Protein AF-0000000068387615 (afdb_homodimer)

Structure (mmCIF, N/CA/C/O backbone):
data_AF-0000000068387615-model_v1
#
loop_
_entity.id
_entity.type
_entity.pdbx_description
1 polymer 'sn-glycerol-3-phosphate transport system permease protein UgpE'
#
loop_
_atom_site.group_PDB
_atom_site.id
_atom_site.type_symbol
_atom_site.label_atom_id
_atom_site.label_alt_id
_atom_site.label_comp_id
_atom_site.label_asym_id
_atom_site.label_entity_id
_atom_site.label_seq_id
_atom_site.pdbx_PDB_ins_code
_atom_site.Cartn_x
_atom_site.Cartn_y
_atom_site.Cartn_z
_atom_site.occupancy
_atom_site.B_iso_or_equiv
_atom_site.auth_seq_id
_atom_site.auth_comp_id
_atom_site.auth_asym_id
_atom_site.auth_atom_id
_atom_site.pdbx_PDB_model_num
ATOM 1 N N . MET A 1 1 ? 25.859 45.688 12.906 1 28.44 1 MET A N 1
ATOM 2 C CA . MET A 1 1 ? 25.75 44.531 13.82 1 28.44 1 MET A CA 1
ATOM 3 C C . MET A 1 1 ? 25.453 43.25 13.062 1 28.44 1 MET A C 1
ATOM 5 O O . MET A 1 1 ? 24.297 42.906 12.828 1 28.44 1 MET A O 1
ATOM 9 N N . MET A 1 2 ? 26.141 43 11.945 1 31.81 2 MET A N 1
ATOM 10 C CA . MET A 1 2 ? 26.078 42.344 10.656 1 31.81 2 MET A CA 1
ATOM 11 C C . MET A 1 2 ? 25.906 40.844 10.836 1 31.81 2 MET A C 1
ATOM 13 O O . MET A 1 2 ? 26.141 40.312 11.922 1 31.81 2 MET A O 1
ATOM 17 N N . GLN A 1 3 ? 25.531 40.188 9.719 1 35.34 3 GLN A N 1
ATOM 18 C CA . GLN A 1 3 ? 25.125 38.906 9.172 1 35.34 3 GLN A CA 1
ATOM 19 C C . GLN A 1 3 ? 26.172 37.812 9.477 1 35.34 3 GLN A C 1
ATOM 21 O O . GLN A 1 3 ? 27.141 37.656 8.734 1 35.34 3 GLN A O 1
ATOM 26 N N . ALA A 1 4 ? 26.828 37.906 10.648 1 37.34 4 ALA A N 1
ATOM 27 C CA . ALA A 1 4 ? 27.734 36.781 10.883 1 37.34 4 ALA A CA 1
ATOM 28 C C . ALA A 1 4 ? 27.156 35.469 10.344 1 37.34 4 ALA A C 1
ATOM 30 O O . ALA A 1 4 ? 26.188 34.938 10.883 1 37.34 4 ALA A O 1
ATOM 31 N N . GLY A 1 5 ? 26.891 35.375 9.062 1 42.16 5 GLY A N 1
ATOM 32 C CA . GLY A 1 5 ? 26.516 34.25 8.234 1 42.16 5 GLY A CA 1
ATOM 33 C C . GLY A 1 5 ? 27.156 32.969 8.664 1 42.16 5 GLY A C 1
ATOM 34 O O . GLY A 1 5 ? 28.375 32.781 8.539 1 42.16 5 GLY A O 1
ATOM 35 N N . GLN A 1 6 ? 26.875 32.5 9.906 1 46.59 6 GLN A N 1
ATOM 36 C CA . GLN A 1 6 ? 27.266 31.266 10.586 1 46.59 6 GLN A CA 1
ATOM 37 C C . GLN A 1 6 ? 27.547 30.141 9.594 1 46.59 6 GLN A C 1
ATOM 39 O O . GLN A 1 6 ? 26.766 29.922 8.664 1 46.59 6 GLN A O 1
ATOM 44 N N . ARG A 1 7 ? 28.781 29.812 9.344 1 49.5 7 ARG A N 1
ATOM 45 C CA . ARG A 1 7 ? 29.438 28.812 8.523 1 49.5 7 ARG A CA 1
ATOM 46 C C . ARG A 1 7 ? 28.672 27.484 8.562 1 49.5 7 ARG A C 1
ATOM 48 O O . ARG A 1 7 ? 28.578 26.844 9.609 1 49.5 7 ARG A O 1
ATOM 55 N N . LYS A 1 8 ? 27.578 27.344 7.957 1 57.22 8 LYS A N 1
ATOM 56 C CA . LYS A 1 8 ? 26.953 26.062 7.715 1 57.22 8 LYS A CA 1
ATOM 57 C C . LYS A 1 8 ? 27.984 24.938 7.652 1 57.22 8 LYS A C 1
ATOM 59 O O . LYS A 1 8 ? 28.984 25.047 6.938 1 57.22 8 LYS A O 1
ATOM 64 N N . SER A 1 9 ? 28.172 24.203 8.805 1 68.12 9 SER A N 1
ATOM 65 C CA . SER A 1 9 ? 29.203 23.156 8.711 1 68.12 9 SER A CA 1
ATOM 66 C C . SER A 1 9 ? 29.172 22.484 7.34 1 68.12 9 SER A C 1
ATOM 68 O O . SER A 1 9 ? 28.125 22.062 6.867 1 68.12 9 SER A O 1
ATOM 70 N N . LEU A 1 10 ? 30.047 22.953 6.516 1 72 10 LEU A N 1
ATOM 71 C CA . LEU A 1 10 ? 30.281 22.391 5.191 1 72 10 LEU A CA 1
ATOM 72 C C . LEU A 1 10 ? 30.016 20.891 5.184 1 72 10 LEU A C 1
ATOM 74 O O . LEU A 1 10 ? 29.453 20.359 4.223 1 72 10 LEU A O 1
ATOM 78 N N . ALA A 1 11 ? 30.312 20.359 6.363 1 77 11 ALA A N 1
ATOM 79 C CA . ALA A 1 11 ? 30.125 18.922 6.461 1 77 11 ALA A CA 1
ATOM 80 C C . ALA A 1 11 ? 28.656 18.547 6.469 1 77 11 ALA A C 1
ATOM 82 O O . ALA A 1 11 ? 28.234 17.594 5.82 1 77 11 ALA A O 1
ATOM 83 N N . PHE A 1 12 ? 27.875 19.328 7.102 1 75.81 12 PHE A N 1
ATOM 84 C CA . PHE A 1 12 ? 26.438 19.047 7.188 1 75.81 12 PHE A CA 1
ATOM 85 C C . PHE A 1 12 ? 25.75 19.328 5.859 1 75.81 12 PHE A C 1
ATOM 87 O O . PHE A 1 12 ? 24.875 18.578 5.434 1 75.81 12 PHE A O 1
ATOM 94 N N . LEU A 1 13 ? 26.266 20.359 5.273 1 74.5 13 LEU A N 1
ATOM 95 C CA . LEU A 1 13 ? 25.703 20.703 3.969 1 74.5 13 LEU A CA 1
ATOM 96 C C . LEU A 1 13 ? 26.031 19.625 2.943 1 74.5 13 LEU A C 1
ATOM 98 O O . LEU A 1 13 ? 25.172 19.203 2.17 1 74.5 13 LEU A O 1
ATOM 102 N N . ILE A 1 14 ? 27.281 19.234 3.006 1 79.56 14 ILE A N 1
ATOM 103 C CA . ILE A 1 14 ? 27.719 18.188 2.086 1 79.56 14 ILE A CA 1
ATOM 104 C C . ILE A 1 14 ? 26.953 16.891 2.389 1 79.56 14 ILE A C 1
ATOM 106 O O . ILE A 1 14 ? 26.5 16.203 1.472 1 79.56 14 ILE A O 1
ATOM 110 N N . GLY A 1 15 ? 26.797 16.641 3.623 1 79.88 15 GLY A N 1
ATOM 111 C CA . GLY A 1 15 ? 26.047 15.469 4.027 1 79.88 15 GLY A CA 1
ATOM 112 C C . GLY A 1 15 ? 24.609 15.492 3.545 1 79.88 15 GLY A C 1
ATOM 113 O O . GLY A 1 15 ? 24.078 14.469 3.107 1 79.88 15 GLY A O 1
ATOM 114 N N . ASN A 1 16 ? 24.125 16.594 3.561 1 76.06 16 ASN A N 1
ATOM 115 C CA . ASN A 1 16 ? 22.75 16.75 3.104 1 76.06 16 ASN A CA 1
ATOM 116 C C . ASN A 1 16 ? 22.625 16.547 1.598 1 76.06 16 ASN A C 1
ATOM 118 O O . ASN A 1 16 ? 21.703 15.875 1.132 1 76.06 16 ASN A O 1
ATOM 122 N N . TYR A 1 17 ? 23.562 17.125 0.933 1 79.25 17 TYR A N 1
ATOM 123 C CA . TYR A 1 17 ? 23.531 16.953 -0.515 1 79.25 17 TYR A CA 1
ATOM 124 C C . TYR A 1 17 ? 23.703 15.477 -0.886 1 79.25 17 TYR A C 1
ATOM 126 O O . TYR A 1 17 ? 23.047 14.984 -1.8 1 79.25 17 TYR A O 1
ATOM 134 N N . VAL A 1 18 ? 24.516 14.883 -0.154 1 82.94 18 VAL A N 1
ATOM 135 C CA . VAL A 1 18 ? 24.75 13.461 -0.418 1 82.94 18 VAL A CA 1
ATOM 136 C C . VAL A 1 18 ? 23.484 12.664 -0.141 1 82.94 18 VAL A C 1
ATOM 138 O O . VAL A 1 18 ? 23.109 11.789 -0.926 1 82.94 18 VAL A O 1
ATOM 141 N N . LEU A 1 19 ? 22.859 13.039 0.871 1 79.06 19 LEU A N 1
ATOM 142 C CA . LEU A 1 19 ? 21.625 12.352 1.244 1 79.06 19 LEU A CA 1
ATOM 143 C C . LEU A 1 19 ? 20.547 12.578 0.195 1 79.06 19 LEU A C 1
ATOM 145 O O . LEU A 1 19 ? 19.859 11.633 -0.205 1 79.06 19 LEU A O 1
ATOM 149 N N . MET A 1 20 ? 20.516 13.695 -0.239 1 78.69 20 MET A N 1
ATOM 150 C CA . MET A 1 20 ? 19.5 14.047 -1.218 1 78.69 20 MET A CA 1
ATOM 151 C C . MET A 1 20 ? 19.766 13.367 -2.557 1 78.69 20 MET A C 1
ATOM 153 O O . MET A 1 20 ? 18.844 12.906 -3.225 1 78.69 20 MET A O 1
ATOM 157 N N . LEU A 1 21 ? 20.984 13.359 -2.896 1 78.88 21 LEU A N 1
ATOM 158 C CA . LEU A 1 21 ? 21.359 12.695 -4.137 1 78.88 21 LEU A CA 1
ATOM 159 C C . LEU A 1 21 ? 21.109 11.195 -4.055 1 78.88 21 LEU A C 1
ATOM 161 O O . LEU A 1 21 ? 20.672 10.578 -5.031 1 78.88 21 LEU A O 1
ATOM 165 N N . ALA A 1 22 ? 21.375 10.734 -2.924 1 80.44 22 ALA A N 1
ATOM 166 C CA . ALA A 1 22 ? 21.141 9.312 -2.715 1 80.44 22 ALA A CA 1
ATOM 167 C C . ALA A 1 22 ? 19.641 8.992 -2.82 1 80.44 22 ALA A C 1
ATOM 169 O O . ALA A 1 22 ? 19.25 8.023 -3.471 1 80.44 22 ALA A O 1
ATOM 170 N N . PHE A 1 23 ? 18.844 9.812 -2.318 1 75.69 23 PHE A N 1
ATOM 171 C CA . PHE A 1 23 ? 17.406 9.641 -2.367 1 75.69 23 PHE A CA 1
ATOM 172 C C . PHE A 1 23 ? 16.891 9.766 -3.797 1 75.69 23 PHE A C 1
ATOM 174 O O . PHE A 1 23 ? 16.078 8.953 -4.238 1 75.69 23 PHE A O 1
ATOM 181 N N . ALA A 1 24 ? 17.453 10.711 -4.426 1 74.25 24 ALA A N 1
ATOM 182 C CA . ALA A 1 24 ? 17.062 10.914 -5.816 1 74.25 24 ALA A CA 1
ATOM 183 C C . ALA A 1 24 ? 17.453 9.719 -6.676 1 74.25 24 ALA A C 1
ATOM 185 O O . ALA A 1 24 ? 16.688 9.281 -7.539 1 74.25 24 ALA A O 1
ATOM 186 N N . ALA A 1 25 ? 18.594 9.227 -6.43 1 78.12 25 ALA A N 1
ATOM 187 C CA . ALA A 1 25 ? 19.109 8.109 -7.219 1 78.12 25 ALA A CA 1
ATOM 188 C C . ALA A 1 25 ? 18.266 6.859 -7.023 1 78.12 25 ALA A C 1
ATOM 190 O O . ALA A 1 25 ? 17.938 6.16 -7.988 1 78.12 25 ALA A O 1
ATOM 191 N N . ILE A 1 26 ? 17.859 6.637 -5.871 1 75.38 26 ILE A N 1
ATOM 192 C CA . ILE A 1 26 ? 17.109 5.43 -5.543 1 75.38 26 ILE A CA 1
ATOM 193 C C . ILE A 1 26 ? 15.766 5.441 -6.277 1 75.38 26 ILE A C 1
ATOM 195 O O . ILE A 1 26 ? 15.289 4.395 -6.723 1 75.38 26 ILE A O 1
ATOM 199 N N . PHE A 1 27 ? 15.258 6.559 -6.539 1 73.06 27 PHE A N 1
ATOM 200 C CA . PHE A 1 27 ? 13.922 6.66 -7.121 1 73.06 27 PHE A CA 1
ATOM 201 C C . PHE A 1 27 ? 14.008 6.852 -8.633 1 73.06 27 PHE A C 1
ATOM 203 O O . PHE A 1 27 ? 13.203 6.289 -9.375 1 73.06 27 PHE A O 1
ATOM 210 N N . ILE A 1 28 ? 14.953 7.57 -9.047 1 80.56 28 ILE A N 1
ATOM 211 C CA . ILE A 1 28 ? 15.008 8.008 -10.438 1 80.56 28 ILE A CA 1
ATOM 212 C C . ILE A 1 28 ? 15.734 6.957 -11.281 1 80.56 28 ILE A C 1
ATOM 214 O O . ILE A 1 28 ? 15.383 6.73 -12.438 1 80.56 28 ILE A O 1
ATOM 218 N N . LEU A 1 29 ? 16.625 6.305 -10.727 1 86.81 29 LEU A N 1
ATOM 219 C CA . LEU A 1 29 ? 17.484 5.402 -11.5 1 86.81 29 LEU A CA 1
ATOM 220 C C . LEU A 1 29 ? 16.672 4.254 -12.086 1 86.81 29 LEU A C 1
ATOM 222 O O . LEU A 1 29 ? 16.812 3.924 -13.266 1 86.81 29 LEU A O 1
ATOM 226 N N . PRO A 1 30 ? 15.797 3.664 -11.266 1 87.31 30 PRO A N 1
ATOM 227 C CA . PRO A 1 30 ? 14.992 2.588 -11.852 1 87.31 30 PRO A CA 1
ATOM 228 C C . PRO A 1 30 ? 14.109 3.074 -13 1 87.31 30 PRO A C 1
ATOM 230 O O . PRO A 1 30 ? 13.883 2.34 -13.961 1 87.31 30 PRO A O 1
ATOM 233 N N . LEU A 1 31 ? 13.656 4.219 -12.875 1 87.12 31 LEU A N 1
ATOM 234 C CA . LEU A 1 31 ? 12.812 4.793 -13.914 1 87.12 31 LEU A CA 1
ATOM 235 C C . LEU A 1 31 ? 13.617 5.055 -15.188 1 87.12 31 LEU A C 1
ATOM 237 O O . LEU A 1 31 ? 13.148 4.781 -16.297 1 87.12 31 LEU A O 1
ATOM 241 N N . LEU A 1 32 ? 14.773 5.586 -15 1 89.38 32 LEU A N 1
ATOM 242 C CA . LEU A 1 32 ? 15.656 5.82 -16.141 1 89.38 32 LEU A CA 1
ATOM 243 C C . LEU A 1 32 ? 16.047 4.504 -16.797 1 89.38 32 LEU A C 1
ATOM 245 O O . LEU A 1 32 ? 16.047 4.395 -18.031 1 89.38 32 LEU A O 1
ATOM 249 N N . PHE A 1 33 ? 16.359 3.605 -15.969 1 91.56 33 PHE A N 1
ATOM 250 C CA . PHE A 1 33 ? 16.688 2.277 -16.469 1 91.56 33 PHE A CA 1
ATOM 251 C C . PHE A 1 33 ? 15.555 1.708 -17.297 1 91.56 33 PHE A C 1
ATOM 253 O O . PHE A 1 33 ? 15.773 1.226 -18.422 1 91.56 33 PHE A O 1
ATOM 260 N N . MET A 1 34 ? 14.383 1.746 -16.75 1 92.75 34 MET A N 1
ATOM 261 C CA . MET A 1 34 ? 13.195 1.226 -17.406 1 92.75 34 MET A CA 1
ATOM 262 C C . MET A 1 34 ? 12.953 1.938 -18.734 1 92.75 34 MET A C 1
ATOM 264 O O . MET A 1 34 ? 12.781 1.292 -19.766 1 92.75 34 MET A O 1
ATOM 268 N N . GLY A 1 35 ? 13 3.211 -18.75 1 93.25 35 GLY A N 1
ATOM 269 C CA . GLY A 1 35 ? 12.734 4.008 -19.938 1 93.25 35 GLY A CA 1
ATOM 270 C C . GLY A 1 35 ? 13.742 3.771 -21.062 1 93.25 35 GLY A C 1
ATOM 271 O O . GLY A 1 35 ? 13.359 3.516 -22.203 1 93.25 35 GLY A O 1
ATOM 272 N N . PHE A 1 36 ? 14.977 3.779 -20.734 1 94.94 36 PHE A N 1
ATOM 273 C CA . PHE A 1 36 ? 16.016 3.652 -21.766 1 94.94 36 PHE A CA 1
ATOM 274 C C . PHE A 1 36 ? 16.156 2.203 -22.203 1 94.94 36 PHE A C 1
ATOM 276 O O . PHE A 1 36 ? 16.422 1.93 -23.375 1 94.94 36 PHE A O 1
ATOM 283 N N . SER A 1 37 ? 15.969 1.302 -21.297 1 94.38 37 SER A N 1
ATOM 284 C CA . SER A 1 37 ? 16.062 -0.113 -21.641 1 94.38 37 SER A CA 1
ATOM 285 C C . SER A 1 37 ? 14.914 -0.53 -22.562 1 94.38 37 SER A C 1
ATOM 287 O O . SER A 1 37 ? 15.062 -1.459 -23.359 1 94.38 37 SER A O 1
ATOM 289 N N . SER A 1 38 ? 13.789 0.128 -22.438 1 96.5 38 SER A N 1
ATOM 290 C CA . SER A 1 38 ? 12.641 -0.196 -23.281 1 96.5 38 SER A CA 1
ATOM 291 C C . SER A 1 38 ? 12.938 0.1 -24.75 1 96.5 38 SER A C 1
ATOM 293 O O . SER A 1 38 ? 12.242 -0.398 -25.641 1 96.5 38 SER A O 1
ATOM 295 N N . LEU A 1 39 ? 13.984 0.904 -25 1 97.19 39 LEU A N 1
ATOM 296 C CA . LEU A 1 39 ? 14.312 1.33 -26.359 1 97.19 39 LEU A CA 1
ATOM 297 C C . LEU A 1 39 ? 15.453 0.491 -26.938 1 97.19 39 LEU A C 1
ATOM 299 O O . LEU A 1 39 ? 15.797 0.626 -28.109 1 97.19 39 LEU A O 1
ATOM 303 N N . LYS A 1 40 ? 16.016 -0.353 -26.141 1 97 40 LYS A N 1
ATOM 304 C CA . LYS A 1 40 ? 17.188 -1.117 -26.547 1 97 40 LYS A CA 1
ATOM 305 C C . LYS A 1 40 ? 16.828 -2.561 -26.875 1 97 40 LYS A C 1
ATOM 307 O O . LYS A 1 40 ? 15.953 -3.146 -26.219 1 97 40 LYS A O 1
ATOM 312 N N . PRO A 1 41 ? 17.547 -3.139 -27.875 1 95.31 41 PRO A N 1
ATOM 313 C CA . PRO A 1 41 ? 17.375 -4.582 -28.062 1 95.31 41 PRO A CA 1
ATOM 314 C C . PRO A 1 41 ? 17.844 -5.398 -26.859 1 95.31 41 PRO A C 1
ATOM 316 O O . PRO A 1 41 ? 18.656 -4.922 -26.062 1 95.31 41 PRO A O 1
ATOM 319 N N . ASN A 1 42 ? 17.328 -6.598 -26.766 1 92.5 42 ASN A N 1
ATOM 320 C CA . ASN A 1 42 ? 17.531 -7.445 -25.609 1 92.5 42 ASN A CA 1
ATOM 321 C C . ASN A 1 42 ? 19.016 -7.656 -25.312 1 92.5 42 ASN A C 1
ATOM 323 O O . ASN A 1 42 ? 19.453 -7.535 -24.156 1 92.5 42 ASN A O 1
ATOM 327 N N . ASP A 1 43 ? 19.797 -7.934 -26.344 1 92.06 43 ASP A N 1
ATOM 328 C CA . ASP A 1 43 ? 21.219 -8.203 -26.141 1 92.06 43 ASP A CA 1
ATOM 329 C C . ASP A 1 43 ? 21.938 -6.961 -25.641 1 92.06 43 ASP A C 1
ATOM 331 O O . ASP A 1 43 ? 22.797 -7.051 -24.75 1 92.06 43 ASP A O 1
ATOM 335 N N . GLN A 1 44 ? 21.625 -5.867 -26.172 1 93.88 44 GLN A N 1
ATOM 336 C CA . GLN A 1 44 ? 22.234 -4.609 -25.75 1 93.88 44 GLN A CA 1
ATOM 337 C C . GLN A 1 44 ? 21.828 -4.262 -24.312 1 93.88 44 GLN A C 1
ATOM 339 O O . GLN A 1 44 ? 22.656 -3.785 -23.531 1 93.88 44 GLN A O 1
ATOM 344 N N . LEU A 1 45 ? 20.594 -4.477 -24.016 1 92.25 45 LEU A N 1
ATOM 345 C CA . LEU A 1 45 ? 20.078 -4.191 -22.688 1 92.25 45 LEU A CA 1
ATOM 346 C C . LEU A 1 45 ? 20.859 -4.973 -21.625 1 92.25 45 LEU A C 1
ATOM 348 O O . LEU A 1 45 ? 21.281 -4.402 -20.609 1 92.25 45 LEU A O 1
ATOM 352 N N . LEU A 1 46 ? 21.062 -6.195 -21.891 1 88.25 46 LEU A N 1
ATOM 353 C CA . LEU A 1 46 ? 21.734 -7.059 -20.922 1 88.25 46 LEU A CA 1
ATOM 354 C C . LEU A 1 46 ? 23.203 -6.695 -20.797 1 88.25 46 LEU A C 1
ATOM 356 O O . LEU A 1 46 ? 23.766 -6.73 -19.688 1 88.25 46 LEU A O 1
ATOM 360 N N . SER A 1 47 ? 23.781 -6.309 -21.891 1 89.75 47 SER A N 1
ATOM 361 C CA . SER A 1 47 ? 25.188 -5.891 -21.859 1 89.75 47 SER A CA 1
ATOM 362 C C . SER A 1 47 ? 25.344 -4.559 -21.125 1 89.75 47 SER A C 1
ATOM 364 O O . SER A 1 47 ? 26.312 -4.371 -20.391 1 89.75 47 SER A O 1
ATOM 366 N N . ASP A 1 48 ? 24.375 -3.695 -21.312 1 90.88 48 ASP A N 1
ATOM 367 C CA . ASP A 1 48 ? 24.438 -2.355 -20.734 1 90.88 48 ASP A CA 1
ATOM 368 C C . ASP A 1 48 ? 24.062 -2.373 -19.25 1 90.88 48 ASP A C 1
ATOM 370 O O . ASP A 1 48 ? 24.359 -1.423 -18.531 1 90.88 48 ASP A O 1
ATOM 374 N N . ALA A 1 49 ? 23.484 -3.42 -18.797 1 84.94 49 ALA A N 1
ATOM 375 C CA . ALA A 1 49 ? 22.891 -3.477 -17.469 1 84.94 49 ALA A CA 1
ATOM 376 C C . ALA A 1 49 ? 23.969 -3.363 -16.391 1 84.94 49 ALA A C 1
ATOM 378 O O . ALA A 1 49 ? 23.688 -2.949 -15.266 1 84.94 49 ALA A O 1
ATOM 379 N N . THR A 1 50 ? 25.219 -3.619 -16.766 1 83.81 50 THR A N 1
ATOM 380 C CA . THR A 1 50 ? 26.281 -3.627 -15.773 1 83.81 50 THR A CA 1
ATOM 381 C C . THR A 1 50 ? 27.062 -2.311 -15.805 1 83.81 50 THR A C 1
ATOM 383 O O . THR A 1 50 ? 28.062 -2.158 -15.109 1 83.81 50 THR A O 1
ATOM 386 N N . SER A 1 51 ? 26.562 -1.392 -16.641 1 86.75 51 SER A N 1
ATOM 387 C CA . SER A 1 51 ? 27.297 -0.137 -16.797 1 86.75 51 SER A CA 1
ATOM 388 C C . SER A 1 51 ? 26.359 1.062 -16.734 1 86.75 51 SER A C 1
ATOM 390 O O . SER A 1 51 ? 25.141 0.896 -16.656 1 86.75 51 SER A O 1
ATOM 392 N N . ILE A 1 52 ? 26.969 2.201 -16.734 1 88.56 52 ILE A N 1
ATOM 393 C CA . ILE A 1 52 ? 26.203 3.447 -16.672 1 88.56 52 ILE A CA 1
ATOM 394 C C . ILE A 1 52 ? 25.375 3.607 -17.938 1 88.56 52 ILE A C 1
ATOM 396 O O . ILE A 1 52 ? 24.422 4.395 -17.969 1 88.56 52 ILE A O 1
ATOM 400 N N . ARG A 1 53 ? 25.688 2.791 -18.938 1 91.25 53 ARG A N 1
ATOM 401 C CA . ARG A 1 53 ? 24.969 2.84 -20.219 1 91.25 53 ARG A CA 1
ATOM 402 C C . ARG A 1 53 ? 23.516 2.412 -20.047 1 91.25 53 ARG A C 1
ATOM 404 O O . ARG A 1 53 ? 22.672 2.707 -20.891 1 91.25 53 ARG A O 1
ATOM 411 N N . ALA A 1 54 ? 23.328 1.706 -18.984 1 89.38 54 ALA A N 1
ATOM 412 C CA . ALA A 1 54 ? 21.969 1.242 -18.688 1 89.38 54 ALA A CA 1
ATOM 413 C C . ALA A 1 54 ? 21.031 2.418 -18.422 1 89.38 54 ALA A C 1
ATOM 415 O O . ALA A 1 54 ? 19.828 2.32 -18.656 1 89.38 54 ALA A O 1
ATOM 416 N N . PHE A 1 55 ? 21.656 3.586 -18.141 1 90.94 55 PHE A N 1
ATOM 417 C CA . PHE A 1 55 ? 20.844 4.723 -17.703 1 90.94 55 PHE A CA 1
ATOM 418 C C . PHE A 1 55 ? 20.938 5.863 -18.719 1 90.94 55 PHE A C 1
ATOM 420 O O . PHE A 1 55 ? 20.516 6.988 -18.422 1 90.94 55 PHE A O 1
ATOM 427 N N . LEU A 1 56 ? 21.484 5.543 -19.844 1 92.44 56 LEU A N 1
ATOM 428 C CA . LEU A 1 56 ? 21.672 6.543 -20.891 1 92.44 56 LEU A CA 1
ATOM 429 C C . LEU A 1 56 ? 21.078 6.062 -22.203 1 92.44 56 LEU A C 1
ATOM 431 O O . LEU A 1 56 ? 21 4.859 -22.453 1 92.44 56 LEU A O 1
ATOM 435 N N . PRO A 1 57 ? 20.562 7.023 -22.984 1 93.69 57 PRO A N 1
ATOM 436 C CA . PRO A 1 57 ? 20.062 6.66 -24.312 1 93.69 57 PRO A CA 1
ATOM 437 C C . PRO A 1 57 ? 21.172 6.457 -25.344 1 93.69 57 PRO A C 1
ATOM 439 O O . PRO A 1 57 ? 21.266 7.211 -26.312 1 93.69 57 PRO A O 1
ATOM 442 N N . VAL A 1 58 ? 21.969 5.441 -25.203 1 93.56 58 VAL A N 1
ATOM 443 C CA . VAL A 1 58 ? 23.125 5.203 -26.078 1 93.56 58 VAL A CA 1
ATOM 444 C C . VAL A 1 58 ? 22.938 3.877 -26.812 1 93.56 58 VAL A C 1
ATOM 446 O O . VAL A 1 58 ? 22.172 3.016 -26.375 1 93.56 58 VAL A O 1
ATOM 449 N N . GLY A 1 59 ? 23.641 3.775 -28.031 1 93.94 59 GLY A N 1
ATOM 450 C CA . GLY A 1 59 ? 23.547 2.574 -28.844 1 93.94 59 GLY A CA 1
ATOM 451 C C . GLY A 1 59 ? 22.391 2.611 -29.828 1 93.94 59 GLY A C 1
ATOM 452 O O . GLY A 1 59 ? 22.031 3.68 -30.328 1 93.94 59 GLY A O 1
ATOM 453 N N . TYR A 1 60 ? 21.953 1.373 -30.109 1 95.44 60 TYR A N 1
ATOM 454 C CA . TYR A 1 60 ? 20.812 1.267 -31.016 1 95.44 60 TYR A CA 1
ATOM 455 C C . TYR A 1 60 ? 19.5 1.453 -30.266 1 95.44 60 TYR A C 1
ATOM 457 O O . TYR A 1 60 ? 19.203 0.696 -29.344 1 95.44 60 TYR A O 1
ATOM 465 N N . LEU A 1 61 ? 18.859 2.463 -30.562 1 96.38 61 LEU A N 1
ATOM 466 C CA . LEU A 1 61 ? 17.562 2.766 -29.953 1 96.38 61 LEU A CA 1
ATOM 467 C C . LEU A 1 61 ? 16.438 2.578 -30.953 1 96.38 61 LEU A C 1
ATOM 469 O O . LEU A 1 61 ? 16.562 2.932 -32.125 1 96.38 61 LEU A O 1
ATOM 473 N N . SER A 1 62 ? 15.375 1.894 -30.5 1 96.44 62 SER A N 1
ATOM 474 C CA . SER A 1 62 ? 14.227 1.678 -31.375 1 96.44 62 SER A CA 1
ATOM 475 C C . SER A 1 62 ? 12.938 1.524 -30.562 1 96.44 62 SER A C 1
ATOM 477 O O . SER A 1 62 ? 12.984 1.376 -29.344 1 96.44 62 SER A O 1
ATOM 479 N N . LEU A 1 63 ? 11.82 1.586 -31.281 1 96.88 63 LEU A N 1
ATOM 480 C CA . LEU A 1 63 ? 10.516 1.392 -30.656 1 96.88 63 LEU A CA 1
ATOM 481 C C . LEU A 1 63 ? 9.992 -0.021 -30.906 1 96.88 63 LEU A C 1
ATOM 483 O O . LEU A 1 63 ? 8.812 -0.3 -30.688 1 96.88 63 LEU A O 1
ATOM 487 N N . GLU A 1 64 ? 10.844 -0.871 -31.25 1 97.5 64 GLU A N 1
ATOM 488 C CA . GLU A 1 64 ? 10.477 -2.234 -31.609 1 97.5 64 GLU A CA 1
ATOM 489 C C . GLU A 1 64 ? 9.906 -2.988 -30.406 1 97.5 64 GLU A C 1
ATOM 491 O O . GLU A 1 64 ? 8.984 -3.793 -30.562 1 97.5 64 GLU A O 1
ATOM 496 N N . ASN A 1 65 ? 10.477 -2.703 -29.25 1 97.69 65 ASN A N 1
ATOM 497 C CA . ASN A 1 65 ? 9.984 -3.361 -28.047 1 97.69 65 ASN A CA 1
ATOM 498 C C . ASN A 1 65 ? 8.531 -3.004 -27.766 1 97.69 65 ASN A C 1
ATOM 500 O O . ASN A 1 65 ? 7.773 -3.828 -27.234 1 97.69 65 ASN A O 1
ATOM 504 N N . TYR A 1 66 ? 8.164 -1.816 -28.125 1 97.5 66 TYR A N 1
ATOM 505 C CA . TYR A 1 66 ? 6.789 -1.373 -27.922 1 97.5 66 TYR A CA 1
ATOM 506 C C . TYR A 1 66 ? 5.828 -2.102 -28.844 1 97.5 66 TYR A C 1
ATOM 508 O O . TYR A 1 66 ? 4.781 -2.584 -28.406 1 97.5 66 TYR A O 1
ATOM 516 N N . THR A 1 67 ? 6.199 -2.213 -30.062 1 97.31 67 THR A N 1
ATOM 517 C CA . THR A 1 67 ? 5.375 -2.938 -31.031 1 97.31 67 THR A CA 1
ATOM 518 C C . THR A 1 67 ? 5.273 -4.414 -30.656 1 97.31 67 THR A C 1
ATOM 520 O O . THR A 1 67 ? 4.188 -4.992 -30.688 1 97.31 67 THR A O 1
ATOM 523 N N . ALA A 1 68 ? 6.367 -4.941 -30.297 1 96.88 68 ALA A N 1
ATOM 524 C CA . ALA A 1 68 ? 6.406 -6.352 -29.922 1 96.88 68 ALA A CA 1
ATOM 525 C C . ALA A 1 68 ? 5.566 -6.609 -28.672 1 96.88 68 ALA A C 1
ATOM 527 O O . ALA A 1 68 ? 4.926 -7.656 -28.547 1 96.88 68 ALA A O 1
ATOM 528 N N . ALA A 1 69 ? 5.602 -5.715 -27.734 1 96.31 69 ALA A N 1
ATOM 529 C CA . ALA A 1 69 ? 4.824 -5.859 -26.516 1 96.31 69 ALA A CA 1
ATOM 530 C C . ALA A 1 69 ? 3.328 -5.902 -26.812 1 96.31 69 ALA A C 1
ATOM 532 O O . ALA A 1 69 ? 2.594 -6.707 -26.234 1 96.31 69 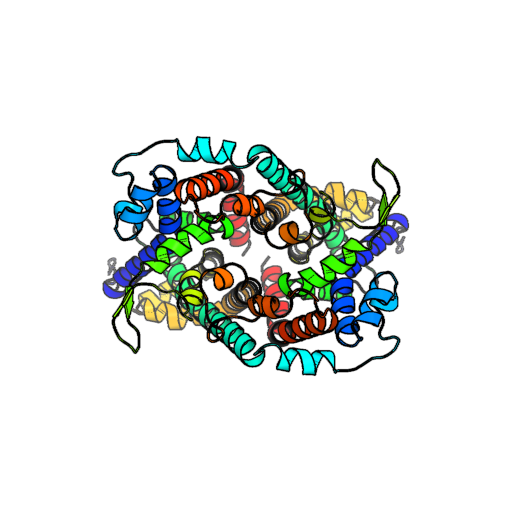ALA A O 1
ATOM 533 N N . PHE A 1 70 ? 2.857 -5.078 -27.781 1 96.62 70 PHE A N 1
ATOM 534 C CA . PHE A 1 70 ? 1.44 -5.031 -28.125 1 96.62 70 PHE A CA 1
ATOM 535 C C . PHE A 1 70 ? 1.02 -6.301 -28.859 1 96.62 70 PHE A C 1
ATOM 537 O O . PHE A 1 70 ? -0.145 -6.703 -28.797 1 96.62 70 PHE A O 1
ATOM 544 N N . VAL A 1 71 ? 1.962 -6.918 -29.484 1 95.88 71 VAL A N 1
ATOM 545 C CA . VAL A 1 71 ? 1.686 -8.172 -30.172 1 95.88 71 VAL A CA 1
ATOM 546 C C . VAL A 1 71 ? 1.625 -9.312 -29.172 1 95.88 71 VAL A C 1
ATOM 548 O O . VAL A 1 71 ? 0.795 -10.219 -29.297 1 95.88 71 VAL A O 1
ATOM 551 N N . ARG A 1 72 ? 2.369 -9.289 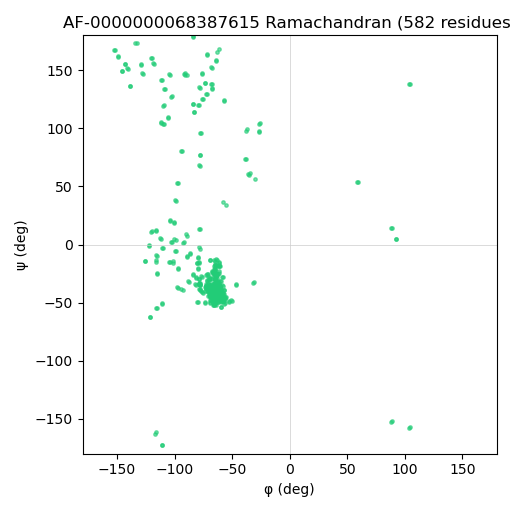-28.141 1 94.44 72 ARG A N 1
ATOM 552 C CA . ARG A 1 72 ? 2.523 -10.375 -27.172 1 94.44 72 ARG A CA 1
ATOM 553 C C . ARG A 1 72 ? 1.341 -10.422 -26.203 1 94.44 72 ARG A C 1
ATOM 555 O O . ARG A 1 72 ? 0.966 -11.5 -25.734 1 94.44 72 ARG A O 1
ATOM 562 N N . ALA A 1 73 ? 0.833 -9.305 -25.891 1 95.06 73 ALA A N 1
ATOM 563 C CA . ALA A 1 73 ? -0.241 -9.242 -24.891 1 95.06 73 ALA A CA 1
ATOM 564 C C . ALA A 1 73 ? -1.302 -8.227 -25.297 1 95.06 73 ALA A C 1
ATOM 566 O O . ALA A 1 73 ? -1.004 -7.25 -25.984 1 95.06 73 ALA A O 1
ATOM 567 N N . PRO A 1 74 ? -2.521 -8.453 -24.875 1 96.88 74 PRO A N 1
ATOM 568 C CA . PRO A 1 74 ? -3.57 -7.465 -25.125 1 96.88 74 PRO A CA 1
ATOM 569 C C . PRO A 1 74 ? -3.5 -6.27 -24.172 1 96.88 74 PRO A C 1
ATOM 571 O O . PRO A 1 74 ? -4.383 -6.094 -23.328 1 96.88 74 PRO A O 1
ATOM 574 N N . ILE A 1 75 ? -2.611 -5.426 -24.422 1 96.31 75 ILE A N 1
ATOM 575 C CA . ILE A 1 75 ? -2.248 -4.344 -23.5 1 96.31 75 ILE A CA 1
ATOM 576 C C . ILE A 1 75 ? -3.416 -3.371 -23.375 1 96.31 75 ILE A C 1
ATOM 578 O O . ILE A 1 75 ? -3.727 -2.914 -22.266 1 96.31 75 ILE A O 1
ATOM 582 N N . ALA A 1 76 ? -4.086 -3.084 -24.438 1 95.62 76 ALA A N 1
ATOM 583 C CA . ALA A 1 76 ? -5.199 -2.141 -24.406 1 95.62 76 ALA A CA 1
ATOM 584 C C . ALA A 1 76 ? -6.316 -2.639 -23.484 1 95.62 76 ALA A C 1
ATOM 586 O O . ALA A 1 76 ? -6.902 -1.86 -22.734 1 95.62 76 ALA A O 1
ATOM 587 N N . THR A 1 77 ? -6.598 -3.887 -23.562 1 96.94 77 THR A N 1
ATOM 588 C CA . THR A 1 77 ? -7.613 -4.484 -22.703 1 96.94 77 THR A CA 1
ATOM 589 C C . THR A 1 77 ? -7.199 -4.391 -21.234 1 96.94 77 THR A C 1
ATOM 591 O O . THR A 1 77 ? -8.016 -4.047 -20.375 1 96.94 77 THR A O 1
ATOM 594 N N . PHE A 1 78 ? -5.969 -4.68 -20.984 1 96.62 78 PHE A N 1
ATOM 595 C CA . PHE A 1 78 ? -5.469 -4.648 -19.609 1 96.62 78 PHE A CA 1
ATOM 596 C C . PHE A 1 78 ? -5.527 -3.234 -19.047 1 96.62 78 PHE A C 1
ATOM 598 O O . PHE A 1 78 ? -5.887 -3.039 -17.875 1 96.62 78 PHE A O 1
ATOM 605 N N . ILE A 1 79 ? -5.191 -2.277 -19.875 1 94.81 79 ILE A N 1
ATOM 606 C CA . ILE A 1 79 ? -5.254 -0.882 -19.453 1 94.81 79 ILE A CA 1
ATOM 607 C C . ILE A 1 79 ? -6.703 -0.491 -19.188 1 94.81 79 ILE A C 1
ATOM 609 O O . ILE A 1 79 ? -7.004 0.136 -18.156 1 94.81 79 ILE A O 1
ATOM 613 N N . PHE A 1 80 ? -7.539 -0.846 -20.031 1 95.94 80 PHE A N 1
ATOM 614 C CA . PHE A 1 80 ? -8.953 -0.551 -19.844 1 95.94 80 PHE A CA 1
ATOM 615 C C . PHE A 1 80 ? -9.469 -1.138 -18.547 1 95.94 80 PHE A C 1
ATOM 617 O O . PHE A 1 80 ? -10.133 -0.446 -17.766 1 95.94 80 PHE A O 1
ATOM 624 N N . ASN A 1 81 ? -9.172 -2.375 -18.312 1 96.88 81 ASN A N 1
ATOM 625 C CA . ASN A 1 81 ? -9.609 -3.033 -17.078 1 96.88 81 ASN A CA 1
ATOM 626 C C . ASN A 1 81 ? -9.07 -2.33 -15.844 1 96.88 81 ASN A C 1
ATOM 628 O O . ASN A 1 81 ? -9.797 -2.117 -14.875 1 96.88 81 ASN A O 1
ATOM 632 N N . SER A 1 82 ? -7.82 -2.025 -15.906 1 96.06 82 SER A N 1
ATOM 633 C CA . SER A 1 82 ? -7.195 -1.362 -14.766 1 96.06 82 SER A CA 1
ATOM 634 C C . SER A 1 82 ? -7.852 -0.018 -14.477 1 96.06 82 SER A C 1
ATOM 636 O O . SER A 1 82 ? -8.148 0.298 -13.32 1 96.06 82 SER A O 1
ATOM 638 N N . VAL A 1 83 ? -8.062 0.737 -15.508 1 94.12 83 VAL A N 1
ATOM 639 C CA . VAL A 1 83 ? -8.648 2.064 -15.359 1 94.12 83 VAL A CA 1
ATOM 640 C C . VAL A 1 83 ? -10.102 1.941 -14.891 1 94.12 83 VAL A C 1
ATOM 642 O O . VAL A 1 83 ? -10.523 2.646 -13.977 1 94.12 83 VAL A O 1
ATOM 645 N N . LEU A 1 84 ? -10.805 1.064 -15.477 1 96.69 84 LEU A N 1
ATOM 646 C CA . LEU A 1 84 ? -12.203 0.861 -15.109 1 96.69 84 LEU A CA 1
ATOM 647 C C . LEU A 1 84 ? -12.328 0.461 -13.641 1 96.69 84 LEU A C 1
ATOM 649 O O . LEU A 1 84 ? -13.086 1.075 -12.891 1 96.69 84 LEU A O 1
ATOM 653 N N . VAL A 1 85 ? -11.617 -0.557 -13.258 1 97.25 85 VAL A N 1
ATOM 654 C CA . VAL A 1 85 ? -11.664 -1.048 -11.891 1 97.25 85 VAL A CA 1
ATOM 655 C C . VAL A 1 85 ? -11.266 0.066 -10.922 1 97.25 85 VAL A C 1
ATOM 657 O O . VAL A 1 85 ? -11.898 0.258 -9.883 1 97.25 85 VAL A O 1
ATOM 660 N N . THR A 1 86 ? -10.242 0.796 -11.281 1 96.12 86 THR A N 1
ATOM 661 C CA . THR A 1 86 ? -9.742 1.858 -10.414 1 96.12 86 THR A CA 1
ATOM 662 C C . THR A 1 86 ? -10.773 2.977 -10.281 1 96.12 86 THR A C 1
ATOM 664 O O . THR A 1 86 ? -11.141 3.359 -9.172 1 96.12 86 THR A O 1
ATOM 667 N N . VAL A 1 87 ? -11.266 3.494 -11.383 1 95 87 VAL A N 1
ATOM 668 C CA . VAL A 1 87 ? -12.156 4.648 -11.383 1 95 87 VAL A CA 1
ATOM 669 C C . VAL A 1 87 ? -13.461 4.297 -10.672 1 95 87 VAL A C 1
ATOM 671 O O . VAL A 1 87 ? -13.945 5.062 -9.836 1 95 87 VAL A O 1
ATOM 674 N N . VAL A 1 88 ? -13.984 3.176 -10.977 1 97.75 88 VAL A N 1
ATOM 675 C CA . VAL A 1 88 ? -15.25 2.766 -10.375 1 97.75 88 VAL A CA 1
ATOM 676 C C . VAL A 1 88 ? -15.062 2.549 -8.875 1 97.75 88 VAL A C 1
ATOM 678 O O . VAL A 1 88 ? -15.898 2.967 -8.07 1 97.75 88 VAL A O 1
ATOM 681 N N . THR A 1 89 ? -13.977 1.907 -8.477 1 97.38 89 THR A N 1
ATOM 682 C CA . THR A 1 89 ? -13.727 1.655 -7.066 1 97.38 89 THR A CA 1
ATOM 683 C C . THR A 1 89 ? -13.539 2.967 -6.309 1 97.38 89 THR A C 1
ATOM 685 O O . THR A 1 89 ? -14.07 3.137 -5.211 1 97.38 89 THR A O 1
ATOM 688 N N . VAL A 1 90 ? -12.773 3.846 -6.906 1 95.56 90 VAL A N 1
ATOM 689 C CA . VAL A 1 90 ? -12.539 5.133 -6.262 1 95.56 90 VAL A CA 1
ATOM 690 C C . VAL A 1 90 ? -13.867 5.863 -6.062 1 95.56 90 VAL A C 1
ATOM 692 O O . VAL A 1 90 ? -14.148 6.359 -4.969 1 95.56 90 VAL A O 1
ATOM 695 N N . PHE A 1 91 ? -14.656 5.918 -7.062 1 97.25 91 PHE A N 1
ATOM 696 C CA . PHE A 1 91 ? -15.938 6.602 -6.992 1 97.25 91 PHE A CA 1
ATOM 697 C C . PHE A 1 91 ? -16.812 5.996 -5.906 1 97.25 91 PHE A C 1
ATOM 699 O O . PHE A 1 91 ? -17.375 6.719 -5.07 1 97.25 91 PHE A O 1
ATOM 706 N N . LEU A 1 92 ? -16.922 4.75 -5.867 1 96.75 92 LEU A N 1
ATOM 707 C CA . LEU A 1 92 ? -17.781 4.074 -4.906 1 96.75 92 LEU A CA 1
ATOM 708 C C . LEU A 1 92 ? -17.234 4.199 -3.492 1 96.75 92 LEU A C 1
ATOM 710 O O . LEU A 1 92 ? -17.984 4.332 -2.529 1 96.75 92 LEU A O 1
ATOM 714 N N . ALA A 1 93 ? -15.945 4.102 -3.391 1 95.94 93 ALA A N 1
ATOM 715 C CA . ALA A 1 93 ? -15.312 4.25 -2.082 1 95.94 93 ALA A CA 1
ATOM 716 C C . ALA A 1 93 ? -15.555 5.641 -1.509 1 95.94 93 ALA A C 1
ATOM 718 O O . ALA A 1 93 ? -15.789 5.793 -0.307 1 95.94 93 ALA A O 1
ATOM 719 N N . LEU A 1 94 ? -15.453 6.625 -2.367 1 96.81 94 LEU A N 1
ATOM 720 C CA . LEU A 1 94 ? -15.727 7.988 -1.922 1 96.81 94 LEU A CA 1
ATOM 721 C C . LEU A 1 94 ? -17.188 8.148 -1.524 1 96.81 94 LEU A C 1
ATOM 723 O O . LEU A 1 94 ? -17.5 8.781 -0.51 1 96.81 94 LEU A O 1
ATOM 727 N N . LEU A 1 95 ? -18.047 7.578 -2.316 1 95.75 95 LEU A N 1
ATOM 728 C CA . LEU A 1 95 ? -19.484 7.68 -2.057 1 95.75 95 LEU A CA 1
ATOM 729 C C . LEU A 1 95 ? -19.844 6.988 -0.75 1 95.75 95 LEU A C 1
ATOM 731 O O . LEU A 1 95 ? -20.391 7.617 0.162 1 95.75 95 LEU A O 1
ATOM 735 N N . PHE A 1 96 ? -19.453 5.777 -0.591 1 93.19 96 PHE A N 1
ATOM 736 C CA . PHE A 1 96 ? -19.844 5.008 0.585 1 93.19 96 PHE A CA 1
ATOM 737 C C . PHE A 1 96 ? -19.016 5.418 1.798 1 93.19 96 PHE A C 1
ATOM 739 O O . PHE A 1 96 ? -19.5 5.395 2.928 1 93.19 96 PHE A O 1
ATOM 746 N N . GLY A 1 97 ? -17.766 5.746 1.538 1 94.44 97 GLY A N 1
ATOM 747 C CA . GLY A 1 97 ? -16.938 6.215 2.637 1 94.44 97 GLY A CA 1
ATOM 748 C C . GLY A 1 97 ? -17.438 7.508 3.252 1 94.44 97 GLY A C 1
ATOM 749 O O . GLY A 1 97 ? -17.469 7.648 4.477 1 94.44 97 GLY A O 1
ATOM 750 N N . SER A 1 98 ? -17.812 8.43 2.396 1 95.94 98 SER A N 1
ATOM 751 C CA . SER A 1 98 ? -18.328 9.695 2.906 1 95.94 98 SER A CA 1
ATOM 752 C C . SER A 1 98 ? -19.688 9.508 3.588 1 95.94 98 SER A C 1
ATOM 754 O O . SER A 1 98 ? -19.984 10.18 4.574 1 95.94 98 SER A O 1
ATOM 756 N N . LEU A 1 99 ? -20.531 8.633 3.064 1 93 99 LEU A N 1
ATOM 757 C CA . LEU A 1 99 ? -21.797 8.336 3.711 1 93 99 LEU A CA 1
ATOM 758 C C . LEU A 1 99 ? -21.578 7.723 5.09 1 93 99 LEU A C 1
ATOM 760 O O . LEU A 1 99 ? -22.25 8.109 6.055 1 93 99 LEU A O 1
ATOM 764 N N . ALA A 1 100 ? -20.672 6.781 5.137 1 92.25 100 ALA A N 1
ATOM 765 C CA . ALA A 1 100 ? -20.344 6.168 6.426 1 92.25 100 ALA A CA 1
ATOM 766 C C . ALA A 1 100 ? -19.797 7.203 7.402 1 92.25 100 ALA A C 1
ATOM 768 O O . ALA A 1 100 ? -20.203 7.242 8.57 1 92.25 100 ALA A O 1
ATOM 769 N N . ALA A 1 101 ? -18.891 7.988 6.906 1 94.5 101 ALA A N 1
ATOM 770 C CA . ALA A 1 101 ? -18.312 9.023 7.754 1 94.5 101 ALA A CA 1
ATOM 771 C C . ALA A 1 101 ? -19.375 9.992 8.258 1 94.5 101 ALA A C 1
ATOM 773 O O . ALA A 1 101 ? -19.312 10.445 9.398 1 94.5 101 ALA A O 1
ATOM 774 N N . PHE A 1 102 ? -20.297 10.312 7.418 1 93.19 102 PHE A N 1
ATOM 775 C CA . PHE A 1 102 ? -21.422 11.164 7.809 1 93.19 102 PHE A CA 1
ATOM 776 C C . PHE A 1 102 ? -22.188 10.547 8.969 1 93.19 102 PHE A C 1
ATOM 778 O O . PHE A 1 102 ? -22.5 11.234 9.945 1 93.19 102 PHE A O 1
ATOM 785 N N . ALA A 1 103 ? -22.438 9.328 8.852 1 90.75 103 ALA A N 1
ATOM 786 C CA . ALA A 1 103 ? -23.172 8.609 9.898 1 90.75 103 ALA A CA 1
ATOM 787 C C . ALA A 1 103 ? -22.359 8.562 11.195 1 90.75 103 ALA A C 1
ATOM 789 O O . ALA A 1 103 ? -22.922 8.711 12.281 1 90.75 103 ALA A O 1
ATOM 790 N N . PHE A 1 104 ? -21.109 8.398 11.078 1 91.25 104 PHE A N 1
ATOM 791 C CA . PHE A 1 104 ? -20.25 8.289 12.25 1 91.25 104 PHE A CA 1
ATOM 792 C C . PHE A 1 104 ? -20.109 9.648 12.938 1 91.25 104 PHE A C 1
ATOM 794 O O . PHE A 1 104 ? -19.953 9.719 14.156 1 91.25 104 PHE A O 1
ATOM 801 N N . THR A 1 105 ? -20.156 10.68 12.164 1 92.31 105 THR A N 1
ATOM 802 C CA . THR A 1 105 ? -19.828 11.992 12.695 1 92.31 105 THR A CA 1
ATOM 803 C C . THR A 1 105 ? -21.078 12.719 13.18 1 92.31 105 THR A C 1
ATOM 805 O O . THR A 1 105 ? -21.078 13.312 14.258 1 92.31 105 THR A O 1
ATOM 808 N N . PHE A 1 106 ? -22.156 12.594 12.484 1 89.62 106 PHE A N 1
ATOM 809 C CA . PHE A 1 106 ? -23.25 13.516 12.758 1 89.62 106 PHE A CA 1
ATOM 810 C C . PHE A 1 106 ? -24.453 12.773 13.305 1 89.62 106 PHE A C 1
ATOM 812 O O . PHE A 1 106 ? -25.328 13.375 13.938 1 89.62 106 PHE A O 1
ATOM 819 N N . LEU A 1 107 ? -24.594 11.555 13.016 1 86.81 107 LEU A N 1
ATOM 820 C CA . LEU A 1 107 ? -25.734 10.812 13.508 1 86.81 107 LEU A CA 1
ATOM 821 C C . LEU A 1 107 ? -25.422 10.148 14.844 1 86.81 107 LEU A C 1
ATOM 823 O O . LEU A 1 107 ? -24.281 9.797 15.117 1 86.81 107 LEU A O 1
ATOM 827 N N . ASN A 1 108 ? -26.453 10.07 15.617 1 84.25 108 ASN A N 1
ATOM 828 C CA . ASN A 1 108 ? -26.312 9.406 16.906 1 84.25 108 ASN A CA 1
ATOM 829 C C . ASN A 1 108 ? -26.969 8.031 16.922 1 84.25 108 ASN A C 1
ATOM 831 O O . ASN A 1 108 ? -28.172 7.918 16.688 1 84.25 108 ASN A O 1
ATOM 835 N N . TRP A 1 109 ? -26.25 7.047 16.953 1 83.25 109 TRP A N 1
ATOM 836 C CA . TRP A 1 109 ? -26.766 5.684 16.984 1 83.25 109 TRP A CA 1
ATOM 837 C C . TRP A 1 109 ? -25.906 4.789 17.859 1 83.25 109 TRP A C 1
ATOM 839 O O . TRP A 1 109 ? -24.766 5.121 18.156 1 83.25 109 TRP A O 1
ATOM 849 N N . ARG A 1 110 ? -26.484 3.768 18.344 1 84.25 110 ARG A N 1
ATOM 850 C CA . ARG A 1 110 ? -25.844 2.891 19.328 1 84.25 110 ARG A CA 1
ATOM 851 C C . ARG A 1 110 ? -24.75 2.053 18.672 1 84.25 110 ARG A C 1
ATOM 853 O O . ARG A 1 110 ? -24.953 1.476 17.609 1 84.25 110 ARG A O 1
ATOM 860 N N . GLY A 1 111 ? -23.531 2.035 19.25 1 84.75 111 GLY A N 1
ATOM 861 C CA . GLY A 1 111 ? -22.453 1.171 18.812 1 84.75 111 GLY A CA 1
ATOM 862 C C . GLY A 1 111 ? -21.547 1.825 17.781 1 84.75 111 GLY A C 1
ATOM 863 O O . GLY A 1 111 ? -20.641 1.183 17.25 1 84.75 111 GLY A O 1
ATOM 864 N N . LYS A 1 112 ? -21.781 3.076 17.5 1 87.25 112 LYS A N 1
ATOM 865 C CA . LYS A 1 112 ? -21.047 3.736 16.422 1 87.25 112 LYS A CA 1
ATOM 866 C C . LYS A 1 112 ? -19.562 3.822 16.75 1 87.25 112 LYS A C 1
ATOM 868 O O . LYS A 1 112 ? -18.719 3.604 15.875 1 87.25 112 LYS A O 1
ATOM 873 N N . ASP A 1 113 ? -19.234 4.012 18.031 1 85.31 113 ASP A N 1
ATOM 874 C CA . ASP A 1 113 ? -17.828 4.152 18.406 1 85.31 113 ASP A CA 1
ATOM 875 C C . ASP A 1 113 ? -17.109 2.814 18.312 1 85.31 113 ASP A C 1
ATOM 877 O O . ASP A 1 113 ? -15.953 2.758 17.875 1 85.31 113 ASP A O 1
ATOM 881 N N . VAL A 1 114 ? -17.797 1.861 18.672 1 84.19 114 VAL A N 1
ATOM 882 C CA . VAL A 1 114 ? -17.203 0.527 18.625 1 84.19 114 VAL A CA 1
ATOM 883 C C . VAL A 1 114 ? -16.984 0.126 17.172 1 84.19 114 VAL A C 1
ATOM 885 O O . VAL A 1 114 ? -15.906 -0.367 16.812 1 84.19 114 VAL A O 1
ATOM 888 N N . LEU A 1 115 ? -17.922 0.419 16.359 1 85.31 115 LEU A N 1
ATOM 889 C CA . LEU A 1 115 ? -17.812 0.05 14.953 1 85.31 115 LEU A CA 1
ATOM 890 C C . LEU A 1 115 ? -16.719 0.864 14.266 1 85.31 115 LEU A C 1
ATOM 892 O O . LEU A 1 115 ? -15.969 0.339 13.43 1 85.31 115 LEU A O 1
ATOM 896 N N . PHE A 1 116 ? -16.656 2.082 14.625 1 85.75 116 PHE A N 1
ATOM 897 C CA . PHE A 1 116 ? -15.617 2.924 14.055 1 85.75 116 PHE A CA 1
ATOM 898 C C . PHE A 1 116 ? -14.234 2.416 14.445 1 85.75 116 PHE A C 1
ATOM 900 O O . PHE A 1 116 ? -13.328 2.369 13.617 1 85.75 116 PHE A O 1
ATOM 907 N N . SER A 1 117 ? -14.125 1.954 15.633 1 80.44 117 SER A N 1
ATOM 908 C CA . SER A 1 117 ? -12.859 1.41 16.109 1 80.44 117 SER A CA 1
ATOM 909 C C . SER A 1 117 ? -12.492 0.129 15.359 1 80.44 117 SER A C 1
ATOM 911 O O . SER A 1 117 ? -11.328 -0.108 15.055 1 80.44 117 SER A O 1
ATOM 913 N N . ILE A 1 118 ? -13.422 -0.625 15.062 1 80.31 118 ILE A N 1
ATOM 914 C CA . ILE A 1 118 ? -13.203 -1.868 14.336 1 80.31 118 ILE A CA 1
ATOM 915 C C . ILE A 1 118 ? -12.734 -1.555 12.914 1 80.31 118 ILE A C 1
ATOM 917 O O . ILE A 1 118 ? -11.805 -2.184 12.414 1 80.31 118 ILE A O 1
ATOM 921 N N . ILE A 1 119 ? -13.367 -0.598 12.352 1 82 119 ILE A N 1
ATOM 922 C CA . ILE A 1 119 ? -13.008 -0.195 10.992 1 82 119 ILE A CA 1
ATOM 923 C C . ILE A 1 119 ? -11.562 0.308 10.977 1 82 119 ILE A C 1
ATOM 925 O O . ILE A 1 119 ? -10.797 -0.028 10.07 1 82 119 ILE A O 1
ATOM 929 N N . LEU A 1 120 ? -11.164 0.982 11.938 1 77.56 120 LEU A N 1
ATOM 930 C CA . LEU A 1 120 ? -9.805 1.499 12.023 1 77.56 120 LEU A CA 1
ATOM 931 C C . LEU A 1 120 ? -8.797 0.367 12.227 1 77.56 120 LEU A C 1
ATOM 933 O O . LEU A 1 120 ? -7.688 0.414 11.703 1 77.56 120 LEU A O 1
ATOM 937 N N . ALA A 1 121 ? -9.273 -0.614 12.969 1 76.06 121 ALA A N 1
ATOM 938 C CA . ALA A 1 121 ? -8.414 -1.766 13.227 1 76.06 121 ALA A CA 1
ATOM 939 C C . ALA A 1 121 ? -8.117 -2.525 11.938 1 76.06 121 ALA A C 1
ATOM 941 O O . ALA A 1 121 ? -7.043 -3.113 11.789 1 76.06 121 ALA A O 1
ATOM 942 N N . THR A 1 122 ? -9.039 -2.467 11.039 1 76.19 122 THR A N 1
ATOM 943 C CA . THR A 1 122 ? -8.852 -3.188 9.789 1 76.19 122 THR A CA 1
ATOM 944 C C . THR A 1 122 ? -7.719 -2.568 8.969 1 76.19 122 THR A C 1
ATOM 946 O O . THR A 1 122 ? -7.176 -3.209 8.07 1 76.19 122 THR A O 1
ATOM 949 N N . LEU A 1 123 ? -7.391 -1.304 9.195 1 75.81 123 LEU A N 1
ATOM 950 C CA . LEU A 1 123 ? -6.301 -0.625 8.508 1 75.81 123 LEU A CA 1
ATOM 951 C C . LEU A 1 123 ? -4.965 -1.299 8.805 1 75.81 123 LEU A C 1
ATOM 953 O O . LEU A 1 123 ? -4.035 -1.228 8 1 75.81 123 LEU A O 1
ATOM 957 N N . ILE A 1 124 ? -5.012 -2.051 9.852 1 75.19 124 ILE A N 1
ATOM 958 C CA . ILE A 1 124 ? -3.748 -2.594 10.336 1 75.19 124 ILE A CA 1
ATOM 959 C C . ILE A 1 124 ? -3.561 -4.016 9.82 1 75.19 124 ILE A C 1
ATOM 961 O O . ILE A 1 124 ? -2.436 -4.512 9.742 1 75.19 124 ILE A O 1
ATOM 965 N N . ILE A 1 125 ? -4.621 -4.652 9.422 1 77.56 125 ILE A N 1
ATOM 966 C CA . ILE A 1 125 ? -4.555 -6.027 8.945 1 77.56 125 ILE A CA 1
ATOM 967 C C . ILE A 1 125 ? -3.984 -6.055 7.531 1 77.56 125 ILE A C 1
ATOM 969 O O . ILE A 1 125 ? -4.52 -5.41 6.625 1 77.56 125 ILE A O 1
ATOM 973 N N . PRO A 1 126 ? -2.939 -6.801 7.301 1 81.19 126 PRO A N 1
ATOM 974 C CA . PRO A 1 126 ? -2.365 -6.895 5.957 1 81.19 126 PRO A CA 1
ATOM 975 C C . PRO A 1 126 ? -3.285 -7.613 4.973 1 81.19 126 PRO A C 1
ATOM 977 O O . PRO A 1 126 ? -3.842 -8.664 5.301 1 81.19 126 PRO A O 1
ATOM 980 N N . PHE A 1 127 ? -3.402 -7.055 3.871 1 82.44 127 PHE A N 1
ATOM 981 C CA . PHE A 1 127 ? -4.238 -7.664 2.842 1 82.44 127 PHE A CA 1
ATOM 982 C C . PHE A 1 127 ? -3.736 -9.055 2.488 1 82.44 127 PHE A C 1
ATOM 984 O O . PHE A 1 127 ? -4.531 -9.961 2.234 1 82.44 127 PHE A O 1
ATOM 991 N N . GLU A 1 128 ? -2.492 -9.188 2.43 1 81.62 128 GLU A N 1
ATOM 992 C CA . GLU A 1 128 ? -1.88 -10.445 2.027 1 81.62 128 GLU A CA 1
ATOM 993 C C . GLU A 1 128 ? -2.314 -11.586 2.941 1 81.62 128 GLU A C 1
ATOM 995 O O . GLU A 1 128 ? -2.398 -12.742 2.51 1 81.62 128 GLU A O 1
ATOM 1000 N N . THR A 1 129 ? -2.646 -11.25 4.203 1 84 129 THR A N 1
ATOM 1001 C CA . THR A 1 129 ? -3.041 -12.273 5.156 1 84 129 THR A CA 1
ATOM 1002 C C . THR A 1 129 ? -4.496 -12.68 4.941 1 84 129 THR A C 1
ATOM 1004 O O . THR A 1 129 ? -4.91 -13.773 5.34 1 84 129 THR A O 1
ATOM 1007 N N . ILE A 1 130 ? -5.188 -11.805 4.32 1 88.62 130 ILE A N 1
ATOM 1008 C CA . ILE A 1 130 ? -6.609 -12.117 4.219 1 88.62 130 ILE A CA 1
ATOM 1009 C C . ILE A 1 130 ? -6.961 -12.445 2.768 1 88.62 130 ILE A C 1
ATOM 1011 O O . ILE A 1 130 ? -8.094 -12.82 2.467 1 88.62 130 ILE A O 1
ATOM 1015 N N . ALA A 1 131 ? -6.043 -12.359 1.88 1 89.38 131 ALA A N 1
ATOM 1016 C CA . ALA A 1 131 ? -6.293 -12.562 0.455 1 89.38 131 ALA A CA 1
ATOM 1017 C C . ALA A 1 131 ? -6.883 -13.945 0.192 1 89.38 131 ALA A C 1
ATOM 1019 O O . ALA A 1 131 ? -7.883 -14.07 -0.521 1 89.38 131 ALA A O 1
ATOM 1020 N N . VAL A 1 132 ? -6.352 -14.93 0.783 1 89 132 VAL A N 1
ATOM 1021 C CA . VAL A 1 132 ? -6.766 -16.297 0.51 1 89 132 VAL A CA 1
ATOM 1022 C C . VAL A 1 132 ? -8.133 -16.562 1.135 1 89 132 VAL A C 1
ATOM 1024 O O . VAL A 1 132 ? -9.047 -17.062 0.466 1 89 132 VAL A O 1
ATOM 1027 N N . PRO A 1 133 ? -8.273 -16.203 2.412 1 90.06 133 PRO A N 1
ATOM 1028 C CA . PRO A 1 133 ? -9.617 -16.359 2.977 1 90.06 133 PRO A CA 1
ATOM 1029 C C . PRO A 1 133 ? -10.672 -15.586 2.189 1 90.06 133 PRO A C 1
ATOM 1031 O O . PRO A 1 133 ? -11.789 -16.078 2.004 1 90.06 133 PRO A O 1
ATOM 1034 N N . LEU A 1 134 ? -10.336 -14.469 1.778 1 90.94 134 LEU A N 1
ATOM 1035 C CA . LEU A 1 134 ? -11.258 -13.68 0.978 1 90.94 134 LEU A CA 1
ATOM 1036 C C . LEU A 1 134 ? -11.57 -14.375 -0.345 1 90.94 134 LEU A C 1
ATOM 1038 O O . LEU A 1 134 ? -12.711 -14.336 -0.819 1 90.94 134 LEU A O 1
ATOM 1042 N N . LEU A 1 135 ? -10.594 -14.984 -0.922 1 91.38 135 LEU A N 1
ATOM 1043 C CA . LEU A 1 135 ? -10.766 -15.727 -2.164 1 91.38 135 LEU A CA 1
ATOM 1044 C C . LEU A 1 135 ? -11.789 -16.844 -1.986 1 91.38 135 LEU A C 1
ATOM 1046 O O . LEU A 1 135 ? -12.695 -17 -2.805 1 91.38 135 LEU A O 1
ATOM 1050 N N . LEU A 1 136 ? -11.594 -17.578 -0.952 1 87.69 136 LEU A N 1
ATOM 1051 C CA . LEU A 1 136 ? -12.492 -18.703 -0.693 1 87.69 136 LEU A CA 1
ATOM 1052 C C . LEU A 1 136 ? -13.906 -18.203 -0.407 1 87.69 136 LEU A C 1
ATOM 1054 O O . LEU A 1 136 ? -14.883 -18.844 -0.803 1 87.69 136 LEU A O 1
ATOM 1058 N N . GLU A 1 137 ? -13.977 -17.062 0.197 1 87.25 137 GLU A N 1
ATOM 1059 C CA . GLU A 1 137 ? -15.281 -16.484 0.5 1 87.25 137 GLU A CA 1
ATOM 1060 C C . GLU A 1 137 ? -15.992 -16.031 -0.771 1 87.25 137 GLU A C 1
ATOM 1062 O O . GLU A 1 137 ? -17.156 -16.375 -0.999 1 87.25 137 GLU A O 1
ATOM 1067 N N . VAL A 1 138 ? -15.32 -15.289 -1.592 1 90.81 138 VAL A N 1
ATOM 1068 C CA . VAL A 1 138 ? -15.961 -14.695 -2.762 1 90.81 138 VAL A CA 1
ATOM 1069 C C . VAL A 1 138 ? -16.312 -15.789 -3.768 1 90.81 138 VAL A C 1
ATOM 1071 O O . VAL A 1 138 ? -17.188 -15.609 -4.613 1 90.81 138 VAL A O 1
ATOM 1074 N N . ASN A 1 139 ? -15.508 -16.859 -3.744 1 91.19 139 ASN A N 1
ATOM 1075 C CA . ASN A 1 139 ? -15.797 -17.984 -4.621 1 91.19 139 ASN A CA 1
ATOM 1076 C C . ASN A 1 139 ? -17.156 -18.609 -4.316 1 91.19 139 ASN A C 1
ATOM 1078 O O . ASN A 1 139 ? -17.703 -19.344 -5.141 1 91.19 139 ASN A O 1
ATOM 1082 N N . ASN A 1 140 ? -17.766 -18.297 -3.152 1 87.69 140 ASN A N 1
ATOM 1083 C CA . ASN A 1 140 ? -19.016 -18.938 -2.744 1 87.69 140 ASN A CA 1
ATOM 1084 C C . ASN A 1 140 ? -20.125 -17.906 -2.551 1 87.69 140 ASN A C 1
ATOM 1086 O O . ASN A 1 140 ? -21.188 -18.234 -2.039 1 87.69 140 ASN A O 1
ATOM 1090 N N . LEU A 1 141 ? -19.922 -16.734 -2.938 1 88.5 141 LEU A N 1
ATOM 1091 C CA . LEU A 1 141 ? -20.938 -15.703 -2.781 1 88.5 141 LEU A CA 1
ATOM 1092 C C . LEU A 1 141 ? -21.859 -15.656 -3.992 1 88.5 141 LEU A C 1
ATOM 1094 O O . LEU A 1 141 ? -21.422 -15.875 -5.125 1 88.5 141 LEU A O 1
ATOM 1098 N N . PRO A 1 142 ? -23.094 -15.352 -3.693 1 88.94 142 PRO A N 1
ATOM 1099 C CA . PRO A 1 142 ? -24.047 -15.234 -4.797 1 88.94 142 PRO A CA 1
ATOM 1100 C C . PRO A 1 142 ? -23.891 -13.93 -5.578 1 88.94 142 PRO A C 1
ATOM 1102 O O . PRO A 1 142 ? -23.406 -12.938 -5.031 1 88.94 142 PRO A O 1
ATOM 1105 N N . TRP A 1 143 ? -24.172 -14.039 -6.883 1 90.94 143 TRP A N 1
ATOM 1106 C CA . TRP A 1 143 ? -24.156 -12.859 -7.738 1 90.94 143 TRP A CA 1
ATOM 1107 C C . TRP A 1 143 ? -25.328 -12.875 -8.719 1 90.94 143 TRP A C 1
ATOM 1109 O O . TRP A 1 143 ? -25.688 -13.93 -9.242 1 90.94 143 TRP A O 1
ATOM 1119 N N . ILE A 1 144 ? -25.938 -11.742 -8.859 1 89.31 144 ILE A N 1
ATOM 1120 C CA . ILE A 1 144 ? -27 -11.578 -9.852 1 89.31 144 ILE A CA 1
ATOM 1121 C C . ILE A 1 144 ? -26.516 -10.68 -10.977 1 89.31 144 ILE A C 1
ATOM 1123 O O . ILE A 1 144 ? -26.281 -9.484 -10.773 1 89.31 144 ILE A O 1
ATOM 1127 N N . GLY A 1 145 ? -26.203 -11.258 -12.047 1 81.25 145 GLY A N 1
ATOM 1128 C CA . GLY A 1 145 ? -25.766 -10.492 -13.195 1 81.25 145 GLY A CA 1
ATOM 1129 C C . GLY A 1 145 ? -26.688 -10.609 -14.391 1 81.25 145 GLY A C 1
ATOM 1130 O O . GLY A 1 145 ? -27.859 -10.938 -14.234 1 81.25 145 GLY A O 1
ATOM 1131 N N . SER A 1 146 ? -26.172 -10.25 -15.609 1 81.25 146 SER A N 1
ATOM 1132 C CA . SER A 1 146 ? -26.953 -10.258 -16.844 1 81.25 146 SER A CA 1
ATOM 1133 C C . SER A 1 146 ? -27.422 -11.664 -17.188 1 81.25 146 SER A C 1
ATOM 1135 O O . SER A 1 146 ? -28.5 -11.844 -17.766 1 81.25 146 SER A O 1
ATOM 1137 N N . GLY A 1 147 ? -26.609 -12.68 -16.859 1 83.31 147 GLY A N 1
ATOM 1138 C CA . GLY A 1 147 ? -26.953 -14.062 -17.156 1 83.31 147 GLY A CA 1
ATOM 1139 C C . GLY A 1 147 ? -27.734 -14.742 -16.062 1 83.31 147 GLY A C 1
ATOM 1140 O O . GLY A 1 147 ? -27.984 -15.953 -16.125 1 83.31 147 GLY A O 1
ATOM 1141 N N . GLY A 1 148 ? -28.125 -13.922 -15.07 1 86.88 148 GLY A N 1
ATOM 1142 C CA . GLY A 1 148 ? -28.922 -14.484 -13.992 1 86.88 148 GLY A CA 1
ATOM 1143 C C . GLY A 1 148 ? -28.141 -14.695 -12.711 1 86.88 148 GLY A C 1
ATOM 1144 O O . GLY A 1 148 ? -27.172 -13.977 -12.445 1 86.88 148 GLY A O 1
ATOM 1145 N N . PHE A 1 149 ? -28.672 -15.641 -11.875 1 87.69 149 PHE A N 1
ATOM 1146 C CA . PHE A 1 149 ? -28.109 -15.922 -10.562 1 87.69 149 PHE A CA 1
ATOM 1147 C C . PHE A 1 149 ? -26.953 -16.906 -10.672 1 87.69 149 PHE A C 1
ATOM 1149 O O . PHE A 1 149 ? -27.078 -17.953 -11.32 1 87.69 149 PHE A O 1
ATOM 1156 N N . THR A 1 150 ? -25.781 -16.594 -10.258 1 88.75 150 THR A N 1
ATOM 1157 C CA . THR A 1 150 ? -24.625 -17.469 -10.25 1 88.75 150 THR A CA 1
ATOM 1158 C C . THR A 1 150 ? -23.953 -17.484 -8.883 1 88.75 150 THR A C 1
ATOM 1160 O O . THR A 1 150 ? -24.203 -16.594 -8.062 1 88.75 150 THR A O 1
ATOM 1163 N N . TRP A 1 151 ? -23.281 -18.609 -8.688 1 87.88 151 TRP A N 1
ATOM 1164 C CA . TRP A 1 151 ? -22.5 -18.703 -7.465 1 87.88 151 TRP A CA 1
ATOM 1165 C C . TRP A 1 151 ? -21.016 -18.469 -7.746 1 87.88 151 TRP A C 1
ATOM 1167 O O . TRP A 1 151 ? -20.453 -19.062 -8.68 1 87.88 151 TRP A O 1
ATOM 1177 N N . GLY A 1 152 ? -20.469 -17.531 -6.957 1 91.75 152 GLY A N 1
ATOM 1178 C CA . GLY A 1 152 ? -19.047 -17.25 -7.117 1 91.75 152 GLY A CA 1
ATOM 1179 C C . GLY A 1 152 ? -18.766 -15.969 -7.875 1 91.75 152 GLY A C 1
ATOM 1180 O O . GLY A 1 152 ? -19.453 -15.664 -8.859 1 91.75 152 GLY A O 1
ATOM 1181 N N . TRP A 1 153 ? -17.828 -15.211 -7.445 1 94.75 153 TRP A N 1
ATOM 1182 C CA . TRP A 1 153 ? -17.531 -13.898 -8 1 94.75 153 TRP A CA 1
ATOM 1183 C C . TRP A 1 153 ? -16.312 -13.953 -8.906 1 94.75 153 TRP A C 1
ATOM 1185 O O . TRP A 1 153 ? -15.969 -12.961 -9.562 1 94.75 153 TRP A O 1
ATOM 1195 N N . LEU A 1 154 ? -15.695 -15.102 -9.133 1 95.06 154 LEU A N 1
ATOM 1196 C CA . LEU A 1 154 ? -14.398 -15.148 -9.805 1 95.06 154 LEU A CA 1
ATOM 1197 C C . LEU A 1 154 ? -14.531 -14.734 -11.266 1 95.06 154 LEU A C 1
ATOM 1199 O O . LEU A 1 154 ? -15.625 -14.812 -11.836 1 95.06 154 LEU A O 1
ATOM 1203 N N . ASN A 1 155 ? -13.43 -14.211 -11.773 1 95.75 155 ASN A N 1
ATOM 1204 C CA . ASN A 1 155 ? -13.289 -13.836 -13.172 1 95.75 155 ASN A CA 1
ATOM 1205 C C . ASN A 1 155 ? -14.336 -12.805 -13.586 1 95.75 155 ASN A C 1
ATOM 1207 O O . ASN A 1 155 ? -15.047 -13 -14.57 1 95.75 155 ASN A O 1
ATOM 1211 N N . SER A 1 156 ? -14.336 -11.719 -12.766 1 96.12 156 SER A N 1
ATOM 1212 C CA . SER A 1 156 ? -15.281 -10.633 -12.992 1 96.12 156 SER A CA 1
ATOM 1213 C C . SER A 1 156 ? -14.695 -9.297 -12.547 1 96.12 156 SER A C 1
ATOM 1215 O O . SER A 1 156 ? -13.734 -9.258 -11.781 1 96.12 156 SER A O 1
ATOM 1217 N N . TRP A 1 157 ? -15.328 -8.211 -13.062 1 96.31 157 TRP A N 1
ATOM 1218 C CA . TRP A 1 157 ? -14.938 -6.875 -12.609 1 96.31 157 TRP A CA 1
ATOM 1219 C C . TRP A 1 157 ? -15.375 -6.633 -11.172 1 96.31 157 TRP A C 1
ATOM 1221 O O . TRP A 1 157 ? -14.648 -6.027 -10.391 1 96.31 157 TRP A O 1
ATOM 1231 N N . HIS A 1 158 ? -16.516 -7.141 -10.797 1 95.69 158 HIS A N 1
ATOM 1232 C CA . HIS A 1 158 ? -17.062 -6.805 -9.484 1 95.69 158 HIS A CA 1
ATOM 1233 C C . HIS A 1 158 ? -16.25 -7.43 -8.367 1 95.69 158 HIS A C 1
ATOM 1235 O O . HIS A 1 158 ? -16.188 -6.891 -7.258 1 95.69 158 HIS A O 1
ATOM 1241 N N . VAL A 1 159 ? -15.602 -8.633 -8.602 1 96.25 159 VAL A N 1
ATOM 1242 C CA . VAL A 1 159 ? -14.773 -9.258 -7.574 1 96.25 159 VAL A CA 1
ATOM 1243 C C . VAL A 1 159 ? -13.547 -8.391 -7.301 1 96.25 159 VAL A C 1
ATOM 1245 O O . VAL A 1 159 ? -12.969 -8.445 -6.211 1 96.25 159 VAL A O 1
ATOM 1248 N N . GLN A 1 160 ? -13.172 -7.59 -8.328 1 96.81 160 GLN A N 1
ATOM 1249 C CA . GLN A 1 160 ? -12.008 -6.715 -8.211 1 96.81 160 GLN A CA 1
ATOM 1250 C C . GLN A 1 160 ? -12.398 -5.355 -7.637 1 96.81 160 GLN A C 1
ATOM 1252 O O . GLN A 1 160 ? -11.539 -4.578 -7.227 1 96.81 160 GLN A O 1
ATOM 1257 N N . ILE A 1 161 ? -13.664 -5.035 -7.52 1 96.38 161 ILE A N 1
ATOM 1258 C CA . ILE A 1 161 ? -14.141 -3.709 -7.145 1 96.38 161 ILE A CA 1
ATOM 1259 C C . ILE A 1 161 ? -14.766 -3.76 -5.754 1 96.38 161 ILE A C 1
ATOM 1261 O O . ILE A 1 161 ? -14.32 -3.057 -4.84 1 96.38 161 ILE A O 1
ATOM 1265 N N . ILE A 1 162 ? -15.633 -4.621 -5.496 1 93.06 162 ILE A N 1
ATOM 1266 C CA . ILE A 1 162 ? -16.547 -4.594 -4.359 1 93.06 162 ILE A CA 1
ATOM 1267 C C . ILE A 1 162 ? -15.766 -4.75 -3.059 1 93.06 162 ILE A C 1
ATOM 1269 O O . ILE A 1 162 ? -16.016 -4.027 -2.09 1 93.06 162 ILE A O 1
ATOM 1273 N N . PRO A 1 163 ? -14.805 -5.641 -3.02 1 91.44 163 PRO A N 1
ATOM 1274 C CA . PRO A 1 163 ? -14.086 -5.789 -1.75 1 91.44 163 PRO A CA 1
ATOM 1275 C C . PRO A 1 163 ? -13.328 -4.527 -1.35 1 91.44 163 PRO A C 1
ATOM 1277 O O . PRO A 1 163 ? -12.922 -4.387 -0.193 1 91.44 163 PRO A O 1
ATOM 1280 N N . TRP A 1 164 ? -13.172 -3.6 -2.27 1 92.75 164 TRP A N 1
ATOM 1281 C CA . TRP A 1 164 ? -12.289 -2.469 -2.025 1 92.75 164 TRP A CA 1
ATOM 1282 C C . TRP A 1 164 ? -13.078 -1.172 -1.896 1 92.75 164 TRP A C 1
ATOM 1284 O O . TRP A 1 164 ? -12.492 -0.096 -1.738 1 92.75 164 TRP A O 1
ATOM 1294 N N . ILE A 1 165 ? -14.352 -1.227 -1.922 1 93.06 165 ILE A N 1
ATOM 1295 C CA . ILE A 1 165 ? -15.172 -0.02 -1.896 1 93.06 165 ILE A CA 1
ATOM 1296 C C . ILE A 1 165 ? -15.211 0.549 -0.479 1 93.06 165 ILE A C 1
ATOM 1298 O O . ILE A 1 165 ? -15.391 1.754 -0.292 1 93.06 165 ILE A O 1
ATOM 1302 N N . ALA A 1 166 ? -15.062 -0.341 0.46 1 87.38 166 ALA A N 1
ATOM 1303 C CA . ALA A 1 166 ? -15.055 0.082 1.857 1 87.38 166 ALA A CA 1
ATOM 1304 C C . ALA A 1 166 ? -13.664 -0.044 2.461 1 87.38 166 ALA A C 1
ATOM 1306 O O . ALA A 1 166 ? -13.055 -1.116 2.416 1 87.38 166 ALA A O 1
ATOM 1307 N N . ASP A 1 167 ? -13.109 1.03 2.912 1 86.44 167 ASP A N 1
ATOM 1308 C CA . ASP A 1 167 ? -11.82 0.922 3.584 1 86.44 167 ASP A CA 1
ATOM 1309 C C . ASP A 1 167 ? -11.695 1.945 4.711 1 86.44 167 ASP A C 1
ATOM 1311 O O . ASP A 1 167 ? -12.281 3.025 4.641 1 86.44 167 ASP A O 1
ATOM 1315 N N . GLY A 1 168 ? -11.008 1.605 5.641 1 85.62 168 GLY A N 1
ATOM 1316 C CA . GLY A 1 168 ? -10.883 2.371 6.871 1 85.62 168 GLY A CA 1
ATOM 1317 C C . GLY A 1 168 ? -10.234 3.727 6.664 1 85.62 168 GLY A C 1
ATOM 1318 O O . GLY A 1 168 ? -10.641 4.715 7.285 1 85.62 168 GLY A O 1
ATOM 1319 N N . LEU A 1 169 ? -9.289 3.766 5.789 1 85.75 169 LEU A N 1
ATOM 1320 C CA . LEU A 1 169 ? -8.57 5.023 5.605 1 85.75 169 LEU A CA 1
ATOM 1321 C C . LEU A 1 169 ? -9.484 6.09 5.008 1 85.75 169 LEU A C 1
ATOM 1323 O O . LEU A 1 169 ? -9.508 7.227 5.477 1 85.75 169 LEU A O 1
ATOM 1327 N N . THR A 1 170 ? -10.195 5.715 3.977 1 91.38 170 THR A N 1
ATOM 1328 C CA . THR A 1 170 ? -11.109 6.66 3.344 1 91.38 170 THR A CA 1
ATOM 1329 C C . THR A 1 170 ? -12.156 7.156 4.34 1 91.38 170 THR A C 1
ATOM 1331 O O . THR A 1 170 ? -12.398 8.359 4.445 1 91.38 170 THR A O 1
ATOM 1334 N N . ILE A 1 171 ? -12.672 6.281 5.074 1 91.56 171 ILE A N 1
ATOM 1335 C CA . ILE A 1 171 ? -13.68 6.637 6.07 1 91.56 171 ILE A CA 1
ATOM 1336 C C . ILE A 1 171 ? -13.047 7.535 7.133 1 91.56 171 ILE A C 1
ATOM 1338 O O . ILE A 1 171 ? -13.633 8.555 7.516 1 91.56 171 ILE A O 1
ATOM 1342 N N . PHE A 1 172 ? -11.953 7.152 7.52 1 87.62 172 PHE A N 1
ATOM 1343 C CA . PHE A 1 172 ? -11.25 7.91 8.547 1 87.62 172 PHE A CA 1
ATOM 1344 C C . PHE A 1 172 ? -10.992 9.336 8.086 1 87.62 172 PHE A C 1
ATOM 1346 O O . PHE A 1 172 ? -11.203 10.289 8.844 1 87.62 172 PHE A O 1
ATOM 1353 N N . LEU A 1 173 ? -10.523 9.523 6.902 1 87.56 173 LEU A N 1
ATOM 1354 C CA . LEU A 1 173 ? -10.242 10.852 6.367 1 87.56 173 LEU A CA 1
ATOM 1355 C C . LEU A 1 173 ? -11.508 11.711 6.355 1 87.56 173 LEU A C 1
ATOM 1357 O O . LEU A 1 173 ? -11.469 12.875 6.746 1 87.56 173 LEU A O 1
ATOM 1361 N N . PHE A 1 174 ? -12.555 11.125 5.965 1 94 174 PHE A N 1
ATOM 1362 C CA . PHE A 1 174 ? -13.805 11.859 5.91 1 94 174 PHE A CA 1
ATOM 1363 C C . PHE A 1 174 ? -14.297 12.195 7.312 1 94 174 PHE A C 1
ATOM 1365 O O . PHE A 1 174 ? -14.766 13.312 7.562 1 94 174 PHE A O 1
ATOM 1372 N N . VAL A 1 175 ? -14.242 11.289 8.203 1 92.75 175 VAL A N 1
ATOM 1373 C CA . VAL A 1 175 ? -14.688 11.531 9.57 1 92.75 175 VAL A CA 1
ATOM 1374 C C . VAL A 1 175 ? -13.898 12.695 10.172 1 92.75 175 VAL A C 1
ATOM 1376 O O . VAL A 1 175 ? -14.477 13.602 10.766 1 92.75 175 VAL A O 1
ATOM 1379 N N . GLN A 1 176 ? -12.633 12.609 9.977 1 85.12 176 GLN A N 1
ATOM 1380 C CA . GLN A 1 176 ? -11.781 13.664 10.516 1 85.12 176 GLN A CA 1
ATOM 1381 C C . GLN A 1 176 ? -12.148 15.023 9.93 1 85.12 176 GLN A C 1
ATOM 1383 O O . GLN A 1 176 ? -12.227 16.016 10.656 1 85.12 176 GLN A O 1
ATOM 1388 N N . TYR A 1 177 ? -12.359 15.055 8.695 1 89.25 177 TYR A N 1
ATOM 1389 C CA . TYR A 1 177 ? -12.734 16.297 8.031 1 89.25 177 TYR A CA 1
ATOM 1390 C C . TYR A 1 177 ? -14.102 16.781 8.5 1 89.25 177 TYR A C 1
ATOM 1392 O O . TYR A 1 177 ? -14.289 17.969 8.773 1 89.25 177 TYR A O 1
ATOM 1400 N N . PHE A 1 178 ? -15.031 15.898 8.625 1 94.75 178 PHE A N 1
ATOM 1401 C CA . PHE A 1 178 ? -16.391 16.234 9.016 1 94.75 178 PHE A CA 1
ATOM 1402 C C . PHE A 1 178 ? -16.438 16.734 10.453 1 94.75 178 PHE A C 1
ATOM 1404 O O . PHE A 1 178 ? -17.219 17.625 10.781 1 94.75 178 PHE A O 1
ATOM 1411 N N . LYS A 1 179 ? -15.648 16.234 11.25 1 91.19 179 LYS A N 1
ATOM 1412 C CA . LYS A 1 179 ? -15.586 16.672 12.641 1 91.19 179 LYS A CA 1
ATOM 1413 C C . LYS A 1 179 ? -15.141 18.125 12.742 1 91.19 179 LYS A C 1
ATOM 1415 O O . LYS A 1 179 ? -15.5 18.812 13.695 1 91.19 179 LYS A O 1
ATOM 1420 N N . ASP A 1 180 ? -14.422 18.5 11.773 1 87.81 180 ASP A N 1
ATOM 1421 C CA . ASP A 1 180 ? -13.867 19.859 11.789 1 87.81 180 ASP A CA 1
ATOM 1422 C C . ASP A 1 180 ? -14.859 20.859 11.203 1 87.81 180 ASP A C 1
ATOM 1424 O O . ASP A 1 180 ? -14.641 22.078 11.281 1 87.81 180 ASP A O 1
ATOM 1428 N N . LEU A 1 181 ? -15.883 20.359 10.672 1 90.44 181 LEU A N 1
ATOM 1429 C CA . LEU A 1 181 ? -16.906 21.266 10.148 1 90.44 181 LEU A CA 1
ATOM 1430 C C . LEU A 1 181 ? -17.688 21.922 11.281 1 90.44 181 LEU A C 1
ATOM 1432 O O . LEU A 1 181 ? -17.969 21.281 12.297 1 90.44 181 LEU A O 1
ATOM 1436 N N . PRO A 1 182 ? -17.969 23.172 11.133 1 90.25 182 PRO A N 1
ATOM 1437 C CA . PRO A 1 182 ? -18.766 23.828 12.172 1 90.25 182 PRO A CA 1
ATOM 1438 C C . PRO A 1 182 ? -20.109 23.141 12.406 1 90.25 182 PRO A C 1
ATOM 1440 O O . PRO A 1 182 ? -20.906 23.016 11.484 1 90.25 182 PRO A O 1
ATOM 1443 N N . LYS A 1 183 ? -20.312 22.797 13.539 1 85.06 183 LYS A N 1
ATOM 1444 C CA . LYS A 1 183 ? -21.531 22.094 13.914 1 85.06 183 LYS A CA 1
ATOM 1445 C C . LYS A 1 183 ? -22.766 22.984 13.734 1 85.06 183 LYS A C 1
ATOM 1447 O O . LYS A 1 183 ? -23.875 22.5 13.531 1 85.06 183 LYS A O 1
ATOM 1452 N N . GLU A 1 184 ? -22.469 24.234 13.828 1 90.12 184 GLU A N 1
ATOM 1453 C CA . GLU A 1 184 ? -23.547 25.203 13.711 1 90.12 184 GLU A CA 1
ATOM 1454 C C . GLU A 1 184 ? -24.234 25.109 12.359 1 90.12 184 GLU A C 1
ATOM 1456 O O . GLU A 1 184 ? -25.438 25.359 12.25 1 90.12 184 GLU A O 1
ATOM 1461 N N . LEU A 1 185 ? -23.484 24.75 11.375 1 89.06 185 LEU A N 1
ATOM 1462 C CA . LEU A 1 185 ? -24.031 24.594 10.031 1 89.06 185 LEU A CA 1
ATOM 1463 C C . LEU A 1 185 ? -25.062 23.484 9.977 1 89.06 185 LEU A C 1
ATOM 1465 O O . LEU A 1 185 ? -26.109 23.625 9.336 1 89.06 185 LEU A O 1
ATOM 1469 N N . LEU A 1 186 ? -24.812 22.516 10.648 1 88.38 186 LEU A N 1
ATOM 1470 C CA . LEU A 1 186 ? -25.719 21.359 10.656 1 88.38 186 LEU A CA 1
ATOM 1471 C C . LEU A 1 186 ? -26.938 21.641 11.523 1 88.38 186 LEU A C 1
ATOM 1473 O O . LEU A 1 186 ? -28.062 21.281 11.164 1 88.38 186 LEU A O 1
ATOM 1477 N N . GLU A 1 187 ? -26.672 22.266 12.602 1 88.94 187 GLU A N 1
ATOM 1478 C CA . GLU A 1 187 ? -27.766 22.609 13.5 1 88.94 187 GLU A CA 1
ATOM 1479 C C . GLU A 1 187 ? -28.766 23.547 12.82 1 88.94 187 GLU A C 1
ATOM 1481 O O . GLU A 1 187 ? -29.984 23.391 12.969 1 88.94 187 GLU A O 1
ATOM 1486 N N . ALA A 1 188 ? -28.25 24.453 12.141 1 92.38 188 ALA A N 1
ATOM 1487 C CA . ALA A 1 188 ? -29.094 25.391 11.414 1 92.38 188 ALA A CA 1
ATOM 1488 C C . ALA A 1 188 ? -29.953 24.672 10.375 1 92.38 188 ALA A C 1
ATOM 1490 O O . ALA A 1 188 ? -31.141 24.953 10.234 1 92.38 188 ALA A O 1
ATOM 1491 N N . ALA A 1 189 ? -29.359 23.781 9.68 1 91.56 189 ALA A N 1
ATOM 1492 C CA . ALA A 1 189 ? -30.078 23.031 8.656 1 91.56 189 ALA A CA 1
ATOM 1493 C C . ALA A 1 189 ? -31.172 22.156 9.273 1 91.56 189 ALA A C 1
ATOM 1495 O O . ALA A 1 189 ? -32.25 22.016 8.719 1 91.56 189 ALA A O 1
ATOM 1496 N N . ARG A 1 190 ? -30.859 21.672 10.398 1 88.62 190 ARG A N 1
ATOM 1497 C CA . ARG A 1 190 ? -31.812 20.828 11.094 1 88.62 190 ARG A CA 1
ATOM 1498 C C . ARG A 1 190 ? -33 21.656 11.609 1 88.62 190 ARG A C 1
ATOM 1500 O O . ARG A 1 190 ? -34.125 21.203 11.57 1 88.62 190 ARG A O 1
ATOM 1507 N N . ILE A 1 191 ? -32.656 22.766 12.07 1 90.88 191 ILE A N 1
ATOM 1508 C CA . ILE A 1 191 ? -33.688 23.672 12.539 1 90.88 191 ILE A CA 1
ATOM 1509 C C . ILE A 1 191 ? -34.594 24.047 11.391 1 90.88 191 ILE A C 1
ATOM 1511 O O . ILE A 1 191 ? -35.812 24.172 11.57 1 90.88 191 ILE A O 1
ATOM 1515 N N . ASP A 1 192 ? -34.094 24.141 10.164 1 91.69 192 ASP A N 1
ATOM 1516 C CA . ASP A 1 192 ? -34.875 24.453 8.961 1 91.69 192 ASP A CA 1
ATOM 1517 C C . ASP A 1 192 ? -35.625 23.234 8.469 1 91.69 192 ASP A C 1
ATOM 1519 O O . ASP A 1 192 ? -36.375 23.312 7.48 1 91.69 192 ASP A O 1
ATOM 1523 N N . GLY A 1 193 ? -35.438 22.109 9.125 1 89.88 193 GLY A N 1
ATOM 1524 C CA . GLY A 1 193 ? -36.219 20.922 8.812 1 89.88 193 GLY A CA 1
ATOM 1525 C C . GLY A 1 193 ? -35.594 20.078 7.723 1 89.88 193 GLY A C 1
ATOM 1526 O O . GLY A 1 193 ? -36.281 19.234 7.121 1 89.88 193 GLY A O 1
ATOM 1527 N N . ALA A 1 194 ? -34.375 20.344 7.43 1 91.19 194 ALA A N 1
ATOM 1528 C CA . ALA A 1 194 ? -33.719 19.578 6.367 1 91.19 194 ALA A CA 1
ATOM 1529 C C . ALA A 1 194 ? -33.531 18.125 6.777 1 91.19 194 ALA A C 1
ATOM 1531 O O . ALA A 1 194 ? -33.188 17.844 7.93 1 91.19 194 ALA A O 1
ATOM 1532 N N . SER A 1 195 ? -33.781 17.203 5.84 1 90.44 195 SER A N 1
ATOM 1533 C CA . SER A 1 195 ? -33.5 15.789 6.078 1 90.44 195 SER A CA 1
ATOM 1534 C C . SER A 1 195 ? -32 15.508 6.09 1 90.44 195 SER A C 1
ATOM 1536 O O . SER A 1 195 ? -31.203 16.312 5.609 1 90.44 195 SER A O 1
ATOM 1538 N N . TRP A 1 196 ? -31.672 14.391 6.605 1 88.12 196 TRP A N 1
ATOM 1539 C CA . TRP A 1 196 ? -30.266 14.023 6.699 1 88.12 196 TRP A CA 1
ATOM 1540 C C . TRP A 1 196 ? -29.641 13.883 5.312 1 88.12 196 TRP A C 1
ATOM 1542 O O . TRP A 1 196 ? -28.484 14.25 5.102 1 88.12 196 TRP A O 1
ATOM 1552 N N . LEU A 1 197 ? -30.359 13.32 4.418 1 89.25 197 LEU A N 1
ATOM 1553 C CA . LEU A 1 197 ? -29.844 13.188 3.059 1 89.25 197 LEU A CA 1
ATOM 1554 C C . LEU A 1 197 ? -29.594 14.555 2.43 1 89.25 197 LEU A C 1
ATOM 1556 O O . LEU A 1 197 ? -28.625 14.742 1.706 1 89.25 197 LEU A O 1
ATOM 1560 N N . ARG A 1 198 ? -30.453 15.477 2.705 1 92.69 198 ARG A N 1
ATOM 1561 C CA . ARG A 1 198 ? -30.297 16.828 2.203 1 92.69 198 ARG A CA 1
ATOM 1562 C C . ARG A 1 198 ? -29.078 17.5 2.842 1 92.69 198 ARG A C 1
ATOM 1564 O O . ARG A 1 198 ? -28.312 18.203 2.164 1 92.69 198 ARG A O 1
ATOM 1571 N N . ILE A 1 199 ? -28.953 17.266 4.121 1 94 199 ILE A N 1
ATOM 1572 C CA . ILE A 1 199 ? -27.797 17.828 4.816 1 94 199 ILE A CA 1
ATOM 1573 C C . ILE A 1 199 ? -26.516 17.234 4.254 1 94 199 ILE A C 1
ATOM 1575 O O . ILE A 1 199 ? -25.547 17.969 3.994 1 94 199 ILE A O 1
ATOM 1579 N N . TYR A 1 200 ? -26.531 15.961 3.998 1 94.38 200 TYR A N 1
ATOM 1580 C CA . TYR A 1 200 ? -25.375 15.289 3.418 1 94.38 200 TYR A CA 1
ATOM 1581 C C . TYR A 1 200 ? -25.047 15.852 2.043 1 94.38 200 TYR A C 1
ATOM 1583 O O . TYR A 1 200 ? -23.906 16.266 1.79 1 94.38 200 TYR A O 1
ATOM 1591 N N . THR A 1 201 ? -26.031 15.969 1.173 1 95.38 201 THR A N 1
ATOM 1592 C CA . THR A 1 201 ? -25.797 16.266 -0.234 1 95.38 201 THR A CA 1
ATOM 1593 C C . THR A 1 201 ? -25.641 17.766 -0.451 1 95.38 201 THR A C 1
ATOM 1595 O O . THR A 1 201 ? -24.891 18.203 -1.332 1 95.38 201 THR A O 1
ATOM 1598 N N . GLN A 1 202 ? -26.219 18.656 0.424 1 95.62 202 GLN A N 1
ATOM 1599 C CA . GLN A 1 202 ? -26.297 20.078 0.104 1 95.62 202 GLN A CA 1
ATOM 1600 C C . GLN A 1 202 ? -25.484 20.906 1.102 1 95.62 202 GLN A C 1
ATOM 1602 O O . GLN A 1 202 ? -25.203 22.078 0.859 1 95.62 202 GLN A O 1
ATOM 1607 N N . VAL A 1 203 ? -25.125 20.328 2.178 1 95.12 203 VAL A N 1
ATOM 1608 C CA . VAL A 1 203 ? -24.406 21.094 3.184 1 95.12 203 VAL A CA 1
ATOM 1609 C C . VAL A 1 203 ? -22.984 20.547 3.359 1 95.12 203 VAL A C 1
ATOM 1611 O O . VAL A 1 203 ? -22 21.234 3.105 1 95.12 203 VAL A O 1
ATOM 1614 N N . VAL A 1 204 ? -22.922 19.281 3.621 1 96.38 204 VAL A N 1
ATOM 1615 C CA . VAL A 1 204 ? -21.656 18.688 4.02 1 96.38 204 VAL A CA 1
ATOM 1616 C C . VAL A 1 204 ? -20.797 18.422 2.785 1 96.38 204 VAL A C 1
ATOM 1618 O O . VAL A 1 204 ? -19.656 18.875 2.711 1 96.38 204 VAL A O 1
ATOM 1621 N N . MET A 1 205 ? -21.359 17.781 1.761 1 96.62 205 MET A N 1
ATOM 1622 C CA . MET A 1 205 ? -20.562 17.328 0.623 1 96.62 205 MET A CA 1
ATOM 1623 C C . MET A 1 205 ? -20.062 18.5 -0.198 1 96.62 205 MET A C 1
ATOM 1625 O O . MET A 1 205 ? -18.922 18.484 -0.685 1 96.62 205 MET A O 1
ATOM 1629 N N . PRO A 1 206 ? -20.844 19.516 -0.352 1 95.62 206 PRO A N 1
ATOM 1630 C CA . PRO A 1 206 ? -20.328 20.672 -1.089 1 95.62 206 PRO A CA 1
ATOM 1631 C C . PRO A 1 206 ? -19.109 21.297 -0.413 1 95.62 206 PRO A C 1
ATOM 1633 O O . PRO A 1 206 ? -18.281 21.938 -1.082 1 95.62 206 PRO A O 1
ATOM 1636 N N . LEU A 1 207 ? -18.953 21.109 0.896 1 93.81 207 LEU A N 1
ATOM 1637 C CA . LEU A 1 207 ? -17.828 21.672 1.642 1 93.81 207 LEU A CA 1
ATOM 1638 C C . LEU A 1 207 ? -16.672 20.688 1.696 1 93.81 207 LEU A C 1
ATOM 1640 O O . LEU A 1 207 ? -15.602 21 2.227 1 93.81 207 LEU A O 1
ATOM 1644 N N . SER A 1 208 ? -16.828 19.562 1.073 1 94.5 208 SER A N 1
ATOM 1645 C CA . SER A 1 208 ? -15.883 18.469 1.307 1 94.5 208 SER A CA 1
ATOM 1646 C C . SER A 1 208 ? -14.914 18.328 0.142 1 94.5 208 SER A C 1
ATOM 1648 O O . SER A 1 208 ? -14.297 17.266 -0.029 1 94.5 208 SER A O 1
ATOM 1650 N N . GLY A 1 209 ? -14.727 19.312 -0.645 1 90.31 209 GLY A N 1
ATOM 1651 C CA . GLY A 1 209 ? -13.828 19.281 -1.789 1 90.31 209 GLY A CA 1
ATOM 1652 C C . GLY A 1 209 ? -12.422 18.828 -1.438 1 90.31 209 GLY A C 1
ATOM 1653 O O . GLY A 1 209 ? -11.883 17.906 -2.055 1 90.31 209 GLY A O 1
ATOM 1654 N N . PRO A 1 210 ? -11.875 19.391 -0.436 1 84.62 210 PRO A N 1
ATOM 1655 C CA . PRO A 1 210 ? -10.492 19.062 -0.075 1 84.62 210 PRO A CA 1
ATOM 1656 C C . PRO A 1 210 ? -10.32 17.594 0.318 1 84.62 210 PRO A C 1
ATOM 1658 O O . PRO A 1 210 ? -9.383 16.938 -0.142 1 84.62 210 PRO A O 1
ATOM 1661 N N . VAL A 1 211 ? -11.203 17.156 1.148 1 89.69 211 VAL A N 1
ATOM 1662 C CA . VAL A 1 211 ? -11.062 15.773 1.606 1 89.69 211 VAL A CA 1
ATOM 1663 C C . VAL A 1 211 ? -11.383 14.812 0.466 1 89.69 211 VAL A C 1
ATOM 1665 O O . VAL A 1 211 ? -10.797 13.734 0.367 1 89.69 211 VAL A O 1
ATOM 1668 N N . ILE A 1 212 ? -12.328 15.18 -0.385 1 92.69 212 ILE A N 1
ATOM 1669 C CA . ILE A 1 212 ? -12.648 14.344 -1.542 1 92.69 212 ILE A CA 1
ATOM 1670 C C . ILE A 1 212 ? -11.414 14.211 -2.434 1 92.69 212 ILE A C 1
ATOM 1672 O O . ILE A 1 212 ? -11.07 13.117 -2.875 1 92.69 212 ILE A O 1
ATOM 1676 N N . ALA A 1 213 ? -10.719 15.281 -2.645 1 85.94 213 ALA A N 1
ATOM 1677 C CA . ALA A 1 213 ? -9.516 15.266 -3.473 1 85.94 213 ALA A CA 1
ATOM 1678 C C . ALA A 1 213 ? -8.438 14.375 -2.861 1 85.94 213 ALA A C 1
ATOM 1680 O O . ALA A 1 213 ? -7.852 13.531 -3.551 1 85.94 213 ALA A O 1
ATOM 1681 N N . THR A 1 214 ? -8.234 14.562 -1.602 1 83.31 214 THR A N 1
ATOM 1682 C CA . THR A 1 214 ? -7.211 13.797 -0.902 1 83.31 214 THR A CA 1
ATOM 1683 C C . THR A 1 214 ? -7.543 12.305 -0.91 1 83.31 214 THR A C 1
ATOM 1685 O O . THR A 1 214 ? -6.699 11.477 -1.244 1 83.31 214 THR A O 1
ATOM 1688 N N . ALA A 1 215 ? -8.766 12.023 -0.554 1 90 215 ALA A N 1
ATOM 1689 C CA . ALA A 1 215 ? -9.203 10.633 -0.507 1 90 215 ALA A CA 1
ATOM 1690 C C . ALA A 1 215 ? -9.156 10 -1.894 1 90 215 ALA A C 1
ATOM 1692 O O . ALA A 1 215 ? -8.789 8.828 -2.035 1 90 215 ALA A O 1
ATOM 1693 N N . ALA A 1 216 ? -9.547 10.773 -2.859 1 90 216 ALA A N 1
ATOM 1694 C CA . ALA A 1 216 ? -9.547 10.266 -4.23 1 90 216 ALA A CA 1
ATOM 1695 C C . ALA A 1 216 ? -8.133 9.938 -4.695 1 90 216 ALA A C 1
ATOM 1697 O O . ALA A 1 216 ? -7.906 8.891 -5.309 1 90 216 ALA A O 1
ATOM 1698 N N . ILE A 1 217 ? -7.254 10.758 -4.406 1 83.81 217 ILE A N 1
ATOM 1699 C CA . ILE A 1 217 ? -5.871 10.57 -4.832 1 83.81 217 ILE A CA 1
ATOM 1700 C C . ILE A 1 217 ? -5.285 9.336 -4.148 1 83.81 217 ILE A C 1
ATOM 1702 O O . ILE A 1 217 ? -4.711 8.469 -4.809 1 83.81 217 ILE A O 1
ATOM 1706 N N . LEU A 1 218 ? -5.426 9.312 -2.895 1 83.88 218 LEU A N 1
ATOM 1707 C CA . LEU A 1 218 ? -4.848 8.211 -2.137 1 83.88 218 LEU A CA 1
ATOM 1708 C C . LEU A 1 218 ? -5.473 6.883 -2.547 1 83.88 218 LEU A C 1
ATOM 1710 O O . LEU A 1 218 ? -4.766 5.883 -2.699 1 83.88 218 LEU A O 1
ATOM 1714 N N . LYS A 1 219 ? -6.75 6.891 -2.725 1 90.69 219 LYS A N 1
ATOM 1715 C CA . LYS A 1 219 ? -7.441 5.668 -3.121 1 90.69 219 LYS A CA 1
ATOM 1716 C C . LYS A 1 219 ? -7.055 5.254 -4.539 1 90.69 219 LYS A C 1
ATOM 1718 O O . LYS A 1 219 ? -6.914 4.062 -4.824 1 90.69 219 LYS A O 1
ATOM 1723 N N . PHE A 1 220 ? -6.957 6.203 -5.367 1 88.38 220 PHE A N 1
ATOM 1724 C CA . PHE A 1 220 ? -6.531 5.926 -6.734 1 88.38 220 PHE A CA 1
ATOM 1725 C C . PHE A 1 220 ? -5.156 5.266 -6.75 1 88.38 220 PHE A C 1
ATOM 1727 O O . PHE A 1 220 ? -4.945 4.281 -7.457 1 88.38 220 PHE A O 1
ATOM 1734 N N . LEU A 1 221 ? -4.281 5.781 -6.031 1 83.69 221 LEU A N 1
ATOM 1735 C CA . LEU A 1 221 ? -2.918 5.27 -6 1 83.69 221 LEU A CA 1
ATOM 1736 C C . LEU A 1 221 ? -2.893 3.816 -5.535 1 83.69 221 LEU A C 1
ATOM 1738 O O . LEU A 1 221 ? -2.203 2.982 -6.125 1 83.69 221 LEU A O 1
ATOM 1742 N N . VAL A 1 222 ? -3.656 3.566 -4.57 1 85.38 222 VAL A N 1
ATOM 1743 C CA . VAL A 1 222 ? -3.691 2.211 -4.027 1 85.38 222 VAL A CA 1
ATOM 1744 C C . VAL A 1 222 ? -4.336 1.268 -5.043 1 85.38 222 VAL A C 1
ATOM 1746 O O . VAL A 1 222 ? -3.797 0.197 -5.332 1 85.38 222 VAL A O 1
ATOM 1749 N N . MET A 1 223 ? -5.398 1.619 -5.57 1 91 223 MET A N 1
ATOM 1750 C CA . MET A 1 223 ? -6.184 0.732 -6.422 1 91 223 MET A CA 1
ATOM 1751 C C . MET A 1 223 ? -5.469 0.47 -7.746 1 91 223 MET A C 1
ATOM 1753 O O . MET A 1 223 ? -5.52 -0.642 -8.273 1 91 223 MET A O 1
ATOM 1757 N N . TYR A 1 224 ? -4.828 1.451 -8.234 1 87.88 224 TYR A N 1
ATOM 1758 C CA . TYR A 1 224 ? -4.148 1.233 -9.508 1 87.88 224 TYR A CA 1
ATOM 1759 C C . TYR A 1 224 ? -2.846 0.47 -9.312 1 87.88 224 TYR A C 1
ATOM 1761 O O . TYR A 1 224 ? -2.492 -0.392 -10.117 1 87.88 224 TYR A O 1
ATOM 1769 N N . SER A 1 225 ? -2.176 0.753 -8.297 1 82.06 225 SER A N 1
ATOM 1770 C CA . SER A 1 225 ? -0.833 0.215 -8.102 1 82.06 225 SER A CA 1
ATOM 1771 C C . SER A 1 225 ? -0.882 -1.199 -7.531 1 82.06 225 SER A C 1
ATOM 1773 O O . SER A 1 225 ? -0.018 -2.025 -7.832 1 82.06 225 SER A O 1
ATOM 1775 N N . GLN A 1 226 ? -1.807 -1.466 -6.746 1 79.62 226 GLN A N 1
ATOM 1776 C CA . GLN A 1 226 ? -1.829 -2.736 -6.027 1 79.62 226 GLN A CA 1
ATOM 1777 C C . GLN A 1 226 ? -2.768 -3.732 -6.703 1 79.62 226 GLN A C 1
ATOM 1779 O O . GLN A 1 226 ? -3.549 -4.41 -6.031 1 79.62 226 GLN A O 1
ATOM 1784 N N . GLN A 1 227 ? -2.74 -3.689 -7.973 1 85.06 227 GLN A N 1
ATOM 1785 C CA . GLN A 1 227 ? -3.582 -4.598 -8.742 1 85.06 227 GLN A CA 1
ATOM 1786 C C . GLN A 1 227 ? -2.795 -5.82 -9.203 1 85.06 227 GLN A C 1
ATOM 1788 O O . GLN A 1 227 ? -2.795 -6.156 -10.391 1 85.06 227 GLN A O 1
ATOM 1793 N N . TYR A 1 228 ? -2.174 -6.465 -8.344 1 88.19 228 TYR A N 1
ATOM 1794 C CA . TYR A 1 228 ? -1.418 -7.637 -8.781 1 88.19 228 TYR A CA 1
ATOM 1795 C C . TYR A 1 228 ? -1.899 -8.891 -8.062 1 88.19 228 TYR A C 1
ATOM 1797 O O . TYR A 1 228 ? -2.516 -9.766 -8.672 1 88.19 228 TYR A O 1
ATOM 1805 N N . LEU A 1 229 ? -1.747 -8.898 -6.762 1 87.62 229 LEU A N 1
ATOM 1806 C CA . LEU A 1 229 ? -1.986 -10.133 -6.027 1 87.62 229 LEU A CA 1
ATOM 1807 C C . LEU A 1 229 ? -3.451 -10.547 -6.117 1 87.62 229 LEU A C 1
ATOM 1809 O O . LEU A 1 229 ? -3.76 -11.68 -6.492 1 87.62 229 LEU A O 1
ATOM 1813 N N . TRP A 1 230 ? -4.312 -9.641 -5.848 1 92.69 230 TRP A N 1
ATOM 1814 C CA . TRP A 1 230 ? -5.73 -9.984 -5.809 1 92.69 230 TRP A CA 1
ATOM 1815 C C . TRP A 1 230 ? -6.238 -10.375 -7.191 1 92.69 230 TRP A C 1
ATOM 1817 O O . TRP A 1 230 ? -6.797 -11.461 -7.367 1 92.69 230 TRP A O 1
ATOM 1827 N N . PRO A 1 231 ? -5.969 -9.57 -8.18 1 94.94 231 PRO A N 1
ATOM 1828 C CA . PRO A 1 231 ? -6.426 -9.992 -9.508 1 94.94 231 PRO A CA 1
ATOM 1829 C C . PRO A 1 231 ? -5.781 -11.297 -9.961 1 94.94 231 PRO A C 1
ATOM 1831 O O . PRO A 1 231 ? -6.41 -12.086 -10.68 1 94.94 231 PRO A O 1
ATOM 1834 N N . LEU A 1 232 ? -4.621 -11.484 -9.602 1 90.94 232 LEU A N 1
ATOM 1835 C CA . LEU A 1 232 ? -3.963 -12.734 -9.953 1 90.94 232 LEU A CA 1
ATOM 1836 C C . LEU A 1 232 ? -4.734 -13.93 -9.398 1 90.94 232 LEU A C 1
ATOM 1838 O O . LEU A 1 232 ? -4.812 -14.977 -10.047 1 90.94 232 LEU A O 1
ATOM 1842 N N . LEU A 1 233 ? -5.305 -13.781 -8.281 1 91.25 233 LEU A N 1
ATOM 1843 C CA . LEU A 1 233 ? -6.016 -14.859 -7.602 1 91.25 233 LEU A CA 1
ATOM 1844 C C . LEU A 1 233 ? -7.426 -15.016 -8.164 1 91.25 233 LEU A C 1
ATOM 1846 O O . LEU A 1 233 ? -7.977 -16.109 -8.18 1 91.25 233 LEU A O 1
ATOM 1850 N N . VAL A 1 234 ? -7.992 -13.938 -8.672 1 95.75 234 VAL A N 1
ATOM 1851 C CA . VAL A 1 234 ? -9.438 -14 -8.844 1 95.75 234 VAL A CA 1
ATOM 1852 C C . VAL A 1 234 ? -9.789 -13.906 -10.328 1 95.75 234 VAL A C 1
ATOM 1854 O O . VAL A 1 234 ? -10.945 -14.109 -10.711 1 95.75 234 VAL A O 1
ATOM 1857 N N . THR A 1 235 ? -8.828 -13.617 -11.188 1 95.69 235 THR A N 1
ATOM 1858 C CA . THR A 1 235 ? -9.109 -13.547 -12.617 1 95.69 235 THR A CA 1
ATOM 1859 C C . THR A 1 235 ? -8.422 -14.695 -13.359 1 95.69 235 THR A C 1
ATOM 1861 O O . THR A 1 235 ? -7.305 -15.078 -13.016 1 95.69 235 THR A O 1
ATOM 1864 N N . GLN A 1 236 ? -9.141 -15.211 -14.344 1 92.88 236 GLN A N 1
ATOM 1865 C CA . GLN A 1 236 ? -8.633 -16.359 -15.078 1 92.88 236 GLN A CA 1
ATOM 1866 C C . GLN A 1 236 ? -8.594 -16.094 -16.578 1 92.88 236 GLN A C 1
ATOM 1868 O O . GLN A 1 236 ? -7.934 -16.812 -17.328 1 92.88 236 GLN A O 1
ATOM 1873 N N . SER A 1 237 ? -9.25 -15.07 -16.984 1 95.19 237 SER A N 1
ATOM 1874 C CA . SER A 1 237 ? -9.281 -14.75 -18.406 1 95.19 237 SER A CA 1
ATOM 1875 C C . SER A 1 237 ? -8.703 -13.359 -18.672 1 95.19 237 SER A C 1
ATOM 1877 O O . SER A 1 237 ? -8.688 -12.508 -17.781 1 95.19 237 SER A O 1
ATOM 1879 N N . GLU A 1 238 ? -8.336 -13.164 -19.875 1 94.94 238 GLU A N 1
ATOM 1880 C CA . GLU A 1 238 ? -7.758 -11.898 -20.312 1 94.94 238 GLU A CA 1
ATOM 1881 C C . GLU A 1 238 ? -8.789 -10.773 -20.25 1 94.94 238 GLU A C 1
ATOM 1883 O O . GLU A 1 238 ? -8.43 -9.602 -20.094 1 94.94 238 GLU A O 1
ATOM 1888 N N . ALA A 1 239 ? -9.961 -11.164 -20.312 1 96.44 239 ALA A N 1
ATOM 1889 C CA . ALA A 1 239 ? -11.039 -10.18 -20.391 1 96.44 239 ALA A CA 1
ATOM 1890 C C . ALA A 1 239 ? -11.109 -9.328 -19.125 1 96.44 239 ALA A C 1
ATOM 1892 O O . ALA A 1 239 ? -11.539 -8.172 -19.172 1 96.44 239 ALA A O 1
ATOM 1893 N N . TYR A 1 240 ? -10.586 -9.891 -18 1 96.94 240 TYR A N 1
ATOM 1894 C CA . TYR A 1 240 ? -10.781 -9.188 -16.734 1 96.94 240 TYR A CA 1
ATOM 1895 C C . TYR A 1 240 ? -9.445 -8.875 -16.078 1 96.94 240 TYR A C 1
ATOM 1897 O O . TYR A 1 240 ? -9.406 -8.203 -15.039 1 96.94 240 TYR A O 1
ATOM 1905 N N . ARG A 1 241 ? -8.375 -9.266 -16.703 1 96.38 241 ARG A N 1
ATOM 1906 C CA . ARG A 1 241 ? -7.074 -9.086 -16.062 1 96.38 241 ARG A CA 1
ATOM 1907 C C . ARG A 1 241 ? -6.602 -7.637 -16.203 1 96.38 241 ARG A C 1
ATOM 1909 O O . ARG A 1 241 ? -6.715 -7.035 -17.266 1 96.38 241 ARG A O 1
ATOM 1916 N N . PRO A 1 242 ? -6.082 -7.047 -15.086 1 96.25 242 PRO A N 1
ATOM 1917 C CA . PRO A 1 242 ? -5.512 -5.699 -15.133 1 96.25 242 PRO A CA 1
ATOM 1918 C C . PRO A 1 242 ? -4.059 -5.688 -15.594 1 96.25 242 PRO A C 1
ATOM 1920 O O . PRO A 1 242 ? -3.484 -6.746 -15.867 1 96.25 242 PRO A O 1
ATOM 1923 N N . VAL A 1 243 ? -3.531 -4.535 -15.664 1 94 243 VAL A N 1
ATOM 1924 C CA . VAL A 1 243 ? -2.244 -4.309 -16.312 1 94 243 VAL A CA 1
ATOM 1925 C C . VAL A 1 243 ? -1.137 -5.004 -15.523 1 94 243 VAL A C 1
ATOM 1927 O O . VAL A 1 243 ? -0.178 -5.516 -16.109 1 94 243 VAL A O 1
ATOM 1930 N N . MET A 1 244 ? -1.232 -5.094 -14.266 1 92 244 MET A N 1
ATOM 1931 C CA . MET A 1 244 ? -0.136 -5.641 -13.469 1 92 244 MET A CA 1
ATOM 1932 C C . MET A 1 244 ? -0.028 -7.152 -13.664 1 92 244 MET A C 1
ATOM 1934 O O . MET A 1 244 ? 1.073 -7.703 -13.68 1 92 244 MET A O 1
ATOM 1938 N N . VAL A 1 245 ? -1.144 -7.781 -13.844 1 92.19 245 VAL A N 1
ATOM 1939 C CA . VAL A 1 245 ? -1.16 -9.219 -14.094 1 92.19 245 VAL A CA 1
ATOM 1940 C C . VAL A 1 245 ? -0.646 -9.508 -15.5 1 92.19 245 VAL A C 1
ATOM 1942 O O . VAL A 1 245 ? -0.081 -10.57 -15.758 1 92.19 245 VAL A O 1
ATOM 1945 N N . GLY A 1 246 ? -0.814 -8.531 -16.359 1 92.81 246 GLY A N 1
ATOM 1946 C CA . GLY A 1 246 ? -0.355 -8.672 -17.734 1 92.81 246 GLY A CA 1
ATOM 1947 C C . GLY A 1 246 ? 1.144 -8.875 -17.844 1 92.81 246 GLY A C 1
ATOM 1948 O O . GLY A 1 246 ? 1.632 -9.398 -18.844 1 92.81 246 GLY A O 1
ATOM 1949 N N . LEU A 1 247 ? 1.84 -8.57 -16.844 1 90.44 247 LEU A N 1
ATOM 1950 C CA . LEU A 1 247 ? 3.289 -8.727 -16.828 1 90.44 247 LEU A CA 1
ATOM 1951 C C . LEU A 1 247 ? 3.676 -10.195 -16.969 1 90.44 247 LEU A C 1
ATOM 1953 O O . LEU A 1 247 ? 4.754 -10.508 -17.484 1 90.44 247 LEU A O 1
ATOM 1957 N N . GLN A 1 248 ? 2.84 -11.109 -16.594 1 87.88 248 GLN A N 1
ATOM 1958 C CA . GLN A 1 248 ? 3.117 -12.539 -16.625 1 87.88 248 GLN A CA 1
ATOM 1959 C C . GLN A 1 248 ? 3.312 -13.031 -18.062 1 87.88 248 GLN A C 1
ATOM 1961 O O . GLN A 1 248 ? 3.979 -14.047 -18.281 1 87.88 248 GLN A O 1
ATOM 1966 N N . TYR A 1 249 ? 2.805 -12.305 -19.016 1 90.75 249 TYR A N 1
ATOM 1967 C CA . TYR A 1 249 ? 2.879 -12.703 -20.422 1 90.75 249 TYR A CA 1
ATOM 1968 C C . TYR A 1 249 ? 4.312 -12.625 -20.938 1 90.75 249 TYR A C 1
ATOM 1970 O O . TYR A 1 249 ? 4.633 -13.195 -21.984 1 90.75 249 TYR A O 1
ATOM 1978 N N . PHE A 1 250 ? 5.066 -12 -20.156 1 92.56 250 PHE A N 1
ATOM 1979 C CA . PHE A 1 250 ? 6.414 -11.742 -20.641 1 92.56 250 PHE A CA 1
ATOM 1980 C C . PHE A 1 250 ? 7.418 -12.672 -19.969 1 92.56 250 PHE A C 1
ATOM 1982 O O . PHE A 1 250 ? 8.57 -12.75 -20.391 1 92.56 250 PHE A O 1
ATOM 1989 N N . PHE A 1 251 ? 7.004 -13.281 -18.938 1 87.38 251 PHE A N 1
ATOM 1990 C CA . PHE A 1 251 ? 7.918 -14.156 -18.219 1 87.38 251 PHE A CA 1
ATOM 1991 C C . PHE A 1 251 ? 7.777 -15.594 -18.688 1 87.38 251 PHE A C 1
ATOM 1993 O O . PHE A 1 251 ? 7.094 -16.391 -18.047 1 87.38 251 PHE A O 1
ATOM 2000 N N . GLN A 1 252 ? 8.359 -15.859 -19.719 1 83.88 252 GLN A N 1
ATOM 2001 C CA . GLN A 1 252 ? 8.438 -17.188 -20.328 1 83.88 252 GLN A CA 1
ATOM 2002 C C . GLN A 1 252 ? 9.859 -17.734 -20.25 1 83.88 252 GLN A C 1
ATOM 2004 O O . GLN A 1 252 ? 10.672 -17.266 -19.453 1 83.88 252 GLN A O 1
ATOM 2009 N N . LEU A 1 253 ? 10.164 -18.891 -20.891 1 81.56 253 LEU A N 1
ATOM 2010 C CA . LEU A 1 253 ? 11.477 -19.531 -20.844 1 81.56 253 LEU A CA 1
ATOM 2011 C C . LEU A 1 253 ? 12.578 -18.531 -21.172 1 81.56 253 LEU A C 1
ATOM 2013 O O . LEU A 1 253 ? 13.562 -18.406 -20.438 1 81.56 253 LEU A O 1
ATOM 2017 N N . ASN A 1 254 ? 12.391 -17.766 -22.297 1 87.62 254 ASN A N 1
ATOM 2018 C CA . ASN A 1 254 ? 13.281 -16.672 -22.641 1 87.62 254 ASN A CA 1
ATOM 2019 C C . ASN A 1 254 ? 12.586 -15.312 -22.516 1 87.62 254 ASN A C 1
ATOM 2021 O O . ASN A 1 254 ? 11.844 -14.906 -23.406 1 87.62 254 ASN A O 1
ATOM 2025 N N . THR A 1 255 ? 12.977 -14.688 -21.469 1 91 255 THR A N 1
ATOM 2026 C CA . THR A 1 255 ? 12.289 -13.438 -21.172 1 91 255 THR A CA 1
ATOM 2027 C C . THR A 1 255 ? 12.836 -12.305 -22.031 1 91 255 THR A C 1
ATOM 2029 O O . THR A 1 255 ? 14.039 -12.039 -22.031 1 91 255 THR A O 1
ATOM 2032 N N . PRO A 1 256 ? 11.977 -11.727 -22.812 1 94.12 256 PRO A N 1
ATOM 2033 C CA . PRO A 1 256 ? 12.375 -10.539 -23.562 1 94.12 256 PRO A CA 1
ATOM 2034 C C . PRO A 1 256 ? 12.398 -9.281 -22.703 1 94.12 256 PRO A C 1
ATOM 2036 O O . PRO A 1 256 ? 11.414 -8.539 -22.656 1 94.12 256 PRO A O 1
ATOM 2039 N N . TRP A 1 257 ? 13.461 -8.961 -22.234 1 93.38 257 TRP A N 1
ATOM 2040 C CA . TRP A 1 257 ? 13.594 -7.918 -21.234 1 93.38 257 TRP A CA 1
ATOM 2041 C C . TRP A 1 257 ? 13.25 -6.551 -21.812 1 93.38 257 TRP A C 1
ATOM 2043 O O . TRP A 1 257 ? 12.688 -5.699 -21.125 1 93.38 257 TRP A O 1
ATOM 2053 N N . GLY A 1 258 ? 13.617 -6.312 -22.984 1 94.88 258 GLY A N 1
ATOM 2054 C CA . GLY A 1 258 ? 13.242 -5.062 -23.625 1 94.88 258 GLY A CA 1
ATOM 2055 C C . GLY A 1 258 ? 11.742 -4.852 -23.688 1 94.88 258 GLY A C 1
ATOM 2056 O O . GLY A 1 258 ? 11.25 -3.75 -23.422 1 94.88 258 GLY A O 1
ATOM 2057 N N . GLU A 1 259 ? 11.023 -5.934 -24.016 1 95.81 259 GLU A N 1
ATOM 2058 C CA . GLU A 1 259 ? 9.57 -5.859 -24.078 1 95.81 259 GLU A CA 1
ATOM 2059 C C . GLU A 1 259 ? 8.977 -5.648 -22.688 1 95.81 259 GLU A C 1
ATOM 2061 O O . GLU A 1 259 ? 7.98 -4.938 -22.531 1 95.81 259 GLU A O 1
ATOM 2066 N N . VAL A 1 26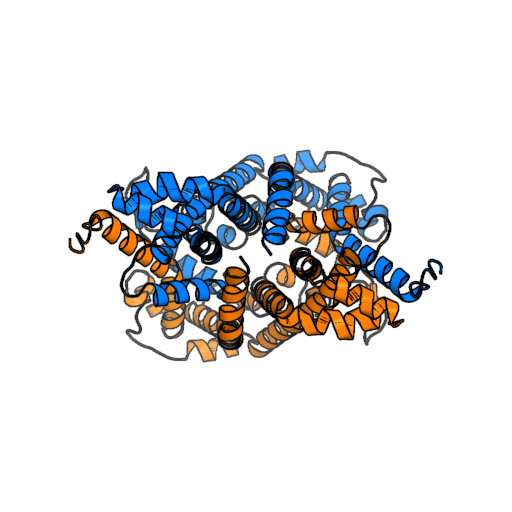0 ? 9.586 -6.273 -21.734 1 95.44 260 VAL A N 1
ATOM 2067 C CA . VAL A 1 260 ? 9.148 -6.105 -20.359 1 95.44 260 VAL A CA 1
ATOM 2068 C C . VAL A 1 260 ? 9.258 -4.637 -19.953 1 95.44 260 VAL A C 1
ATOM 2070 O O . VAL A 1 260 ? 8.305 -4.062 -19.406 1 95.44 260 VAL A O 1
ATOM 2073 N N . MET A 1 261 ? 10.406 -4.035 -20.281 1 95.56 261 MET A N 1
ATOM 2074 C CA . MET A 1 261 ? 10.633 -2.635 -19.938 1 95.56 261 MET A CA 1
ATOM 2075 C C . MET A 1 261 ? 9.672 -1.725 -20.688 1 95.56 261 MET A C 1
ATOM 2077 O O . MET A 1 261 ? 9.188 -0.733 -20.141 1 95.56 261 MET A O 1
ATOM 2081 N N . ALA A 1 262 ? 9.398 -2.078 -21.891 1 96.5 262 ALA A N 1
ATOM 2082 C CA . ALA A 1 262 ? 8.438 -1.316 -22.672 1 96.5 262 ALA A CA 1
ATOM 2083 C C . ALA A 1 262 ? 7.035 -1.41 -22.078 1 96.5 262 ALA A C 1
ATOM 2085 O O . ALA A 1 262 ? 6.34 -0.401 -21.953 1 96.5 262 ALA A O 1
ATOM 2086 N N . TYR A 1 263 ? 6.613 -2.613 -21.75 1 96 263 TYR A N 1
ATOM 2087 C CA . TYR A 1 263 ? 5.316 -2.834 -21.141 1 96 263 TYR A CA 1
ATOM 2088 C C . TYR A 1 263 ? 5.18 -2.018 -19.859 1 96 263 TYR A C 1
ATOM 2090 O O . TYR A 1 263 ? 4.18 -1.325 -19.656 1 96 263 TYR A O 1
ATOM 2098 N N . LEU A 1 264 ? 6.207 -2.07 -19.062 1 94.19 264 LEU A N 1
ATOM 2099 C CA . LEU A 1 264 ? 6.199 -1.35 -17.781 1 94.19 264 LEU A CA 1
ATOM 2100 C C . LEU A 1 264 ? 6.133 0.157 -18.016 1 94.19 264 LEU A C 1
ATOM 2102 O O . LEU A 1 264 ? 5.465 0.875 -17.281 1 94.19 264 LEU A O 1
ATOM 2106 N N . THR A 1 265 ? 6.793 0.586 -18.969 1 93.12 265 THR A N 1
ATOM 2107 C CA . THR A 1 265 ? 6.754 2 -19.328 1 93.12 265 THR A CA 1
ATOM 2108 C C . THR A 1 265 ? 5.348 2.416 -19.75 1 93.12 265 THR A C 1
ATOM 2110 O O . THR A 1 265 ? 4.84 3.445 -19.297 1 93.12 265 THR A O 1
ATOM 2113 N N . ILE A 1 266 ? 4.738 1.605 -20.5 1 94.06 266 ILE A N 1
ATOM 2114 C CA . ILE A 1 266 ? 3.402 1.896 -21 1 94.06 266 ILE A CA 1
ATOM 2115 C C . ILE A 1 266 ? 2.41 1.976 -19.844 1 94.06 266 ILE A C 1
ATOM 2117 O O . ILE A 1 266 ? 1.609 2.91 -19.766 1 94.06 266 ILE A O 1
ATOM 2121 N N . ILE A 1 267 ? 2.482 1.068 -18.953 1 91.25 267 ILE A N 1
ATOM 2122 C CA . ILE A 1 267 ? 1.441 0.971 -17.938 1 91.25 267 ILE A CA 1
ATOM 2123 C C . ILE A 1 267 ? 1.683 2.016 -16.859 1 91.25 267 ILE A C 1
ATOM 2125 O O . ILE A 1 267 ? 0.825 2.24 -16 1 91.25 267 ILE A O 1
ATOM 2129 N N . THR A 1 268 ? 2.809 2.623 -16.875 1 88.94 268 THR A N 1
ATOM 2130 C CA . THR A 1 268 ? 3.102 3.721 -15.953 1 88.94 268 THR A CA 1
ATOM 2131 C C . THR A 1 268 ? 2.486 5.023 -16.453 1 88.94 268 THR A C 1
ATOM 2133 O O . THR A 1 268 ? 2.271 5.953 -15.68 1 88.94 268 THR A O 1
ATOM 2136 N N . LEU A 1 269 ? 2.107 5.109 -17.656 1 86 269 LEU A N 1
ATOM 2137 C CA . LEU A 1 269 ? 1.647 6.34 -18.297 1 86 269 LEU A CA 1
ATOM 2138 C C . LEU A 1 269 ? 0.344 6.82 -17.672 1 86 269 LEU A C 1
ATOM 2140 O O . LEU A 1 269 ? 0.204 8.008 -17.344 1 86 269 LEU A O 1
ATOM 2144 N N . PRO A 1 270 ? -0.599 5.934 -17.406 1 84.31 270 PRO A N 1
ATOM 2145 C CA . PRO A 1 270 ? -1.844 6.402 -16.797 1 84.31 270 PRO A CA 1
ATOM 2146 C C . PRO A 1 270 ? -1.622 7.055 -15.438 1 84.31 270 PRO A C 1
ATOM 2148 O O . PRO A 1 270 ? -2.311 8.016 -15.094 1 84.31 270 PRO A O 1
ATOM 2151 N N . VAL A 1 271 ? -0.726 6.539 -14.75 1 82.19 271 VAL A N 1
ATOM 2152 C CA . VAL A 1 271 ? -0.42 7.094 -13.438 1 82.19 271 VAL A CA 1
ATOM 2153 C C . VAL A 1 271 ? 0.186 8.484 -13.586 1 82.19 271 VAL A C 1
ATOM 2155 O O . VAL A 1 271 ? -0.172 9.406 -12.852 1 82.19 271 VAL A O 1
ATOM 2158 N N . LEU A 1 272 ? 1.062 8.633 -14.531 1 77.69 272 LEU A N 1
ATOM 2159 C CA . LEU A 1 272 ? 1.694 9.922 -14.781 1 77.69 272 LEU A CA 1
ATOM 2160 C C . LEU A 1 272 ? 0.663 10.953 -15.227 1 77.69 272 LEU A C 1
ATOM 2162 O O . LEU A 1 272 ? 0.717 12.109 -14.812 1 77.69 272 LEU A O 1
ATOM 2166 N N . ILE A 1 273 ? -0.235 10.516 -16.016 1 80.06 273 ILE A N 1
ATOM 2167 C CA . ILE A 1 273 ? -1.302 11.391 -16.484 1 80.06 273 ILE A CA 1
ATOM 2168 C C . ILE A 1 273 ? -2.172 11.82 -15.305 1 80.06 273 ILE A C 1
ATOM 2170 O O . ILE A 1 273 ? -2.51 13 -15.172 1 80.06 273 ILE A O 1
ATOM 2174 N N . PHE A 1 274 ? -2.486 10.867 -14.5 1 76.31 274 PHE A N 1
ATOM 2175 C CA . PHE A 1 274 ? -3.273 11.164 -13.312 1 76.31 274 PHE A CA 1
ATOM 2176 C C . PHE A 1 274 ? -2.549 12.172 -12.422 1 76.31 274 PHE A C 1
ATOM 2178 O O . PHE A 1 274 ? -3.162 13.109 -11.906 1 76.31 274 PHE A O 1
ATOM 2185 N N . TYR A 1 275 ? -1.323 11.969 -12.227 1 72 275 TYR A N 1
ATOM 2186 C CA . TYR A 1 275 ? -0.512 12.875 -11.422 1 72 275 TYR A CA 1
ATOM 2187 C C . TYR A 1 275 ? -0.534 14.281 -11.992 1 72 275 TYR A C 1
ATOM 2189 O O . TYR A 1 275 ? -0.69 15.258 -11.258 1 72 275 TYR A O 1
ATOM 2197 N N . LEU A 1 276 ? -0.335 14.398 -13.234 1 73.44 276 LEU A N 1
ATOM 2198 C CA . LEU A 1 276 ? -0.268 15.703 -13.883 1 73.44 276 LEU A CA 1
ATOM 2199 C C . LEU A 1 276 ? -1.6 16.438 -13.766 1 73.44 276 LEU A C 1
ATOM 2201 O O . LEU A 1 276 ? -1.63 17.672 -13.641 1 73.44 276 LEU A O 1
ATOM 2205 N N . CYS A 1 277 ? -2.643 15.688 -13.695 1 74.25 277 CYS A N 1
ATOM 2206 C CA . CYS A 1 277 ? -3.971 16.281 -13.578 1 74.25 277 CYS A CA 1
ATOM 2207 C C . CYS A 1 277 ? -4.238 16.734 -12.148 1 74.25 277 CYS A C 1
ATOM 2209 O O . CYS A 1 277 ? -4.984 17.688 -11.93 1 74.25 277 CYS A O 1
ATOM 2211 N N . LEU A 1 278 ? -3.641 16.047 -11.211 1 69.69 278 LEU A N 1
ATOM 2212 C CA . LEU A 1 278 ? -4 16.312 -9.82 1 69.69 278 LEU A CA 1
ATOM 2213 C C . LEU A 1 278 ? -2.955 17.188 -9.141 1 69.69 278 LEU A C 1
ATOM 2215 O O . LEU A 1 278 ? -3.127 17.594 -7.984 1 69.69 278 LEU A O 1
ATOM 2219 N N . GLN A 1 279 ? -1.855 17.266 -9.805 1 68.12 279 GLN A N 1
ATOM 2220 C CA . GLN A 1 279 ? -0.755 18 -9.188 1 68.12 279 GLN A CA 1
ATOM 2221 C C . GLN A 1 279 ? -1.23 19.328 -8.625 1 68.12 279 GLN A C 1
ATOM 2223 O O . GLN A 1 279 ? -0.798 19.75 -7.551 1 68.12 279 GLN A O 1
ATOM 2228 N N . ARG A 1 280 ? -2.156 19.938 -9.258 1 65.81 280 ARG A N 1
ATOM 2229 C CA . ARG A 1 280 ? -2.623 21.219 -8.742 1 65.81 280 ARG A CA 1
ATOM 2230 C C . ARG A 1 280 ? -3.441 21.047 -7.469 1 65.81 280 ARG A C 1
ATOM 2232 O O . ARG A 1 280 ? -3.326 21.828 -6.535 1 65.81 280 ARG A O 1
ATOM 2239 N N . LEU A 1 281 ? -4.156 19.969 -7.559 1 61.94 281 LEU A N 1
ATOM 2240 C CA . LEU A 1 281 ? -4.996 19.688 -6.398 1 61.94 281 LEU A CA 1
ATOM 2241 C C . LEU A 1 281 ? -4.152 19.219 -5.219 1 61.94 281 LEU A C 1
ATOM 2243 O O . LEU A 1 281 ? -4.438 19.562 -4.07 1 61.94 281 LEU A O 1
ATOM 2247 N N . PHE A 1 282 ? -3.129 18.469 -5.586 1 59.34 282 PHE A N 1
ATOM 2248 C CA . PHE A 1 282 ? -2.24 17.922 -4.566 1 59.34 282 PHE A CA 1
ATOM 2249 C C . PHE A 1 282 ? -1.487 19.047 -3.852 1 59.34 282 PHE A C 1
ATOM 2251 O O . PHE A 1 282 ? -1.378 19.047 -2.625 1 59.34 282 PHE A O 1
ATOM 2258 N N . ILE A 1 283 ? -0.96 19.875 -4.598 1 55.78 283 ILE A N 1
ATOM 2259 C CA . ILE A 1 283 ? -0.177 20.969 -4.039 1 55.78 283 ILE A CA 1
ATOM 2260 C C . ILE A 1 283 ? -1.072 21.859 -3.172 1 55.78 283 ILE A C 1
ATOM 2262 O O . ILE A 1 283 ? -0.666 22.297 -2.094 1 55.78 283 ILE A O 1
ATOM 2266 N N . SER A 1 284 ? -2.26 21.984 -3.586 1 54.47 284 SER A N 1
ATOM 2267 C CA . SER A 1 284 ? -3.16 22.844 -2.818 1 54.47 284 SER A CA 1
ATOM 2268 C C . SER A 1 284 ? -3.627 22.156 -1.543 1 54.47 284 SER A C 1
ATOM 2270 O O . SER A 1 284 ? -3.807 22.797 -0.509 1 54.47 284 SER A O 1
ATOM 2272 N N . SER A 1 285 ? -3.916 20.875 -1.717 1 50.91 285 SER A N 1
ATOM 2273 C CA . SER A 1 285 ? -4.41 20.141 -0.561 1 50.91 285 SER A CA 1
ATOM 2274 C C . SER A 1 285 ? -3.34 20.016 0.519 1 50.91 285 SER A C 1
ATOM 2276 O O . SER A 1 285 ? -3.639 20.125 1.711 1 50.91 285 SER A O 1
ATOM 2278 N N . ILE A 1 286 ? -2.143 19.766 0.061 1 48.84 286 ILE A N 1
ATOM 2279 C CA . ILE A 1 286 ? -1.017 19.688 0.986 1 48.84 286 ILE A CA 1
ATOM 2280 C C . ILE A 1 286 ? -0.801 21.047 1.648 1 48.84 286 ILE A C 1
ATOM 2282 O O . ILE A 1 286 ? -0.549 21.125 2.854 1 48.84 286 ILE A O 1
ATOM 2286 N N . ALA A 1 287 ? -0.875 22.047 0.891 1 45.91 287 ALA A N 1
ATOM 2287 C CA . ALA A 1 287 ? -0.757 23.406 1.415 1 45.91 287 ALA A CA 1
ATOM 2288 C C . ALA A 1 287 ? -1.893 23.719 2.385 1 45.91 287 ALA A C 1
ATOM 2290 O O . ALA A 1 287 ? -1.688 24.406 3.389 1 45.91 287 ALA A O 1
ATOM 2291 N N . ALA A 1 288 ? -3.033 23.312 2.111 1 45.59 288 ALA A N 1
ATOM 2292 C CA . ALA A 1 288 ? -4.199 23.609 2.934 1 45.59 288 ALA A CA 1
ATOM 2293 C C . ALA A 1 288 ? -4.168 22.828 4.246 1 45.59 288 ALA A C 1
ATOM 2295 O O . ALA A 1 288 ? -4.625 23.328 5.277 1 45.59 288 ALA A O 1
ATOM 2296 N N . SER A 1 289 ? -3.756 21.609 4.148 1 42.69 289 SER A N 1
ATOM 2297 C CA . SER A 1 289 ? -3.631 20.875 5.402 1 42.69 289 SER A CA 1
ATOM 2298 C C . SER A 1 289 ? -2.555 21.484 6.297 1 42.69 289 SER A C 1
ATOM 2300 O O . SER A 1 289 ? -2.639 21.391 7.523 1 42.69 289 SER A O 1
ATOM 2302 N N . GLY A 1 290 ? -1.453 22.047 5.816 1 37 290 GLY A N 1
ATOM 2303 C CA . GLY A 1 290 ? -0.439 22.812 6.527 1 37 290 GLY A CA 1
ATOM 2304 C C . GLY A 1 290 ? -0.966 24.109 7.113 1 37 290 GLY A C 1
ATOM 2305 O O . GLY A 1 290 ? -0.392 24.641 8.062 1 37 290 GLY A O 1
ATOM 2306 N N . ILE A 1 291 ? -1.706 24.891 6.379 1 34.41 291 ILE A N 1
ATOM 2307 C CA . ILE A 1 291 ? -2.076 26.219 6.84 1 34.41 291 ILE A CA 1
ATOM 2308 C C . ILE A 1 291 ? -3.008 26.109 8.047 1 34.41 291 ILE A C 1
ATOM 2310 O O . ILE A 1 291 ? -3.184 27.078 8.797 1 34.41 291 ILE A O 1
ATOM 2314 N N . LYS A 1 292 ? -3.926 25.188 8.227 1 37.09 292 LYS A N 1
ATOM 2315 C CA . LYS A 1 292 ? -4.871 25.422 9.32 1 37.09 292 LYS A CA 1
ATOM 2316 C C . LYS A 1 292 ? -4.242 25.094 10.672 1 37.09 292 LYS A C 1
ATOM 2318 O O . LYS A 1 292 ? -4.949 24.984 11.68 1 37.09 292 LYS A O 1
ATOM 2323 N N . GLY A 1 293 ? -2.91 24.922 10.688 1 29.83 293 GLY A N 1
ATOM 2324 C CA . GLY A 1 293 ? -2.416 25.188 12.031 1 29.83 293 GLY A CA 1
ATOM 2325 C C . GLY A 1 293 ? -2.188 26.656 12.305 1 29.83 293 GLY A C 1
ATOM 2326 O O . GLY A 1 293 ? -2.023 27.453 11.375 1 29.83 293 GLY A O 1
ATOM 2327 N N . MET B 1 1 ? -41.062 24.656 24.797 1 28.31 1 MET B N 1
ATOM 2328 C CA . MET B 1 1 ? -40.781 24.859 23.375 1 28.31 1 MET B CA 1
ATOM 2329 C C . MET B 1 1 ? -39.906 23.734 22.844 1 28.31 1 MET B C 1
ATOM 2331 O O . MET B 1 1 ? -38.688 23.828 22.859 1 28.31 1 MET B O 1
ATOM 2335 N N . MET B 1 2 ? -40.219 22.5 23.188 1 32 2 MET B N 1
ATOM 2336 C CA . MET B 1 2 ? -39.625 21.172 23.391 1 32 2 MET B CA 1
ATOM 2337 C C . MET B 1 2 ? -39 20.656 22.094 1 32 2 MET B C 1
ATOM 2339 O O . MET B 1 2 ? -39.312 21.172 21.016 1 32 2 MET B O 1
ATOM 2343 N N . GLN B 1 3 ? -38.25 19.594 22.297 1 35.72 3 GLN B N 1
ATOM 2344 C CA . GLN B 1 3 ? -37.312 18.703 21.609 1 35.72 3 GLN B CA 1
ATOM 2345 C C . GLN B 1 3 ? -37.969 18.062 20.391 1 35.72 3 GLN B C 1
ATOM 2347 O O . GLN B 1 3 ? -38.719 17.078 20.516 1 35.72 3 GLN B O 1
ATOM 2352 N N . ALA B 1 4 ? -38.844 18.875 19.688 1 36.44 4 ALA B N 1
ATOM 2353 C CA . ALA B 1 4 ? -39.312 18.25 18.469 1 36.44 4 ALA B CA 1
ATOM 2354 C C . ALA B 1 4 ? -38.281 17.297 17.891 1 36.44 4 ALA B C 1
ATOM 2356 O O . ALA B 1 4 ? -37.281 17.734 17.297 1 36.44 4 ALA B O 1
ATOM 2357 N N . GLY B 1 5 ? -37.812 16.312 18.594 1 42.41 5 GLY B N 1
ATOM 2358 C CA . GLY B 1 5 ? -36.969 15.18 18.25 1 42.41 5 GLY B CA 1
ATOM 2359 C C . GLY B 1 5 ? -37.25 14.641 16.859 1 42.41 5 GLY B C 1
ATOM 2360 O O . GLY B 1 5 ? -38.312 14.062 16.594 1 42.41 5 GLY B O 1
ATOM 2361 N N . GLN B 1 6 ? -37.094 15.477 15.789 1 47 6 GLN B N 1
ATOM 2362 C CA . GLN B 1 6 ? -37.188 15.289 14.344 1 47 6 GLN B CA 1
ATOM 2363 C C . GLN B 1 6 ? -36.906 13.836 13.953 1 47 6 GLN B C 1
ATOM 2365 O O . GLN B 1 6 ? -35.938 13.234 14.438 1 47 6 GLN B O 1
ATOM 2370 N N . ARG B 1 7 ? -37.906 13.102 13.617 1 49.72 7 ARG B N 1
ATOM 2371 C CA . ARG B 1 7 ? -38.062 11.719 13.156 1 49.72 7 ARG B CA 1
ATOM 2372 C C . ARG B 1 7 ? -36.938 11.32 12.211 1 49.72 7 ARG B C 1
ATOM 2374 O O . ARG B 1 7 ? -36.812 11.875 11.117 1 49.72 7 ARG B O 1
ATOM 2381 N N . LYS B 1 8 ? -35.75 11.094 12.625 1 57.56 8 LYS B N 1
ATOM 2382 C CA . LYS B 1 8 ? -34.719 10.453 11.828 1 57.56 8 LYS B CA 1
ATOM 2383 C C . LYS B 1 8 ? -35.312 9.523 10.781 1 57.56 8 LYS B C 1
ATOM 2385 O O . LYS B 1 8 ? -36.156 8.688 11.102 1 57.56 8 LYS B O 1
ATOM 2390 N N . SER B 1 9 ? -35.469 10.016 9.492 1 68.44 9 SER B N 1
ATOM 2391 C CA . SER B 1 9 ? -36.062 9.094 8.531 1 68.44 9 SER B CA 1
ATOM 2392 C C . SER B 1 9 ? -35.594 7.664 8.766 1 68.44 9 SER B C 1
ATOM 2394 O O . SER B 1 9 ? -34.406 7.414 8.883 1 68.44 9 SER B O 1
ATOM 2396 N N . LEU B 1 10 ? -36.438 6.934 9.43 1 72.25 10 LEU B N 1
ATOM 2397 C CA . LEU B 1 10 ? -36.25 5.508 9.68 1 72.25 10 LEU B CA 1
ATOM 2398 C C . LEU B 1 10 ? -35.5 4.852 8.523 1 72.25 10 LEU B C 1
ATOM 2400 O O . LEU B 1 10 ? -34.625 3.996 8.742 1 72.25 10 LEU B O 1
ATOM 2404 N N . ALA B 1 11 ? -35.812 5.438 7.395 1 76.75 11 ALA B N 1
ATOM 2405 C CA . ALA B 1 11 ? -35.188 4.859 6.211 1 76.75 11 ALA B CA 1
ATOM 2406 C C . ALA B 1 11 ? -33.688 5.168 6.176 1 76.75 11 ALA B C 1
ATOM 2408 O O . ALA B 1 11 ? -32.875 4.305 5.84 1 76.75 11 ALA B O 1
ATOM 2409 N N . PHE B 1 12 ? -33.312 6.312 6.562 1 75.75 12 PHE B N 1
ATOM 2410 C CA . PHE B 1 12 ? -31.922 6.707 6.547 1 75.75 12 PHE B CA 1
ATOM 2411 C C . PHE B 1 12 ? -31.141 6.008 7.656 1 75.75 12 PHE B C 1
ATOM 2413 O O . PHE B 1 12 ? -30 5.578 7.453 1 75.75 12 PHE B O 1
ATOM 2420 N N . LEU B 1 13 ? -31.859 5.867 8.719 1 74.75 13 LEU B N 1
ATOM 2421 C CA . LEU B 1 13 ? -31.219 5.16 9.828 1 74.75 13 LEU B CA 1
ATOM 2422 C C . LEU B 1 13 ? -31 3.693 9.484 1 74.75 13 LEU B C 1
ATOM 2424 O O . LEU B 1 13 ? -29.922 3.148 9.742 1 74.75 13 LEU B O 1
ATOM 2428 N N . ILE B 1 14 ? -32.031 3.15 8.914 1 79.94 14 ILE B N 1
ATOM 2429 C CA . ILE B 1 14 ? -31.922 1.753 8.516 1 79.94 14 ILE B CA 1
ATOM 2430 C C . ILE B 1 14 ? -30.844 1.609 7.445 1 79.94 14 ILE B C 1
ATOM 2432 O O . ILE B 1 14 ? -30.031 0.684 7.496 1 79.94 14 ILE B O 1
ATOM 2436 N N . GLY B 1 15 ? -30.844 2.525 6.57 1 80.19 15 GLY B N 1
ATOM 2437 C CA . GLY B 1 15 ? -29.828 2.52 5.535 1 80.19 15 GLY B CA 1
ATOM 2438 C C . GLY B 1 15 ? -28.406 2.617 6.086 1 80.19 15 GLY B C 1
ATOM 2439 O O . GLY B 1 15 ? -27.5 1.936 5.605 1 80.19 15 GLY B O 1
ATOM 2440 N N . ASN B 1 16 ? -28.328 3.332 7.043 1 76.56 16 ASN B N 1
ATOM 2441 C CA . ASN B 1 16 ? -27.031 3.498 7.684 1 76.56 16 ASN B CA 1
ATOM 2442 C C . ASN B 1 16 ? -26.578 2.217 8.383 1 76.56 16 ASN B C 1
ATOM 2444 O O . ASN B 1 16 ? -25.422 1.815 8.266 1 76.56 16 ASN B O 1
ATOM 2448 N N . TYR B 1 17 ? -27.516 1.661 9.062 1 79.69 17 TYR B N 1
ATOM 2449 C CA . TYR B 1 17 ? -27.188 0.415 9.75 1 79.69 17 TYR B CA 1
ATOM 2450 C C . TYR B 1 17 ? -26.797 -0.666 8.742 1 79.69 17 TYR B C 1
ATOM 2452 O O . TYR B 1 17 ? -25.859 -1.429 8.984 1 79.69 17 TYR B O 1
ATOM 2460 N N . VAL B 1 18 ? -27.469 -0.629 7.707 1 83.44 18 VAL B N 1
ATOM 2461 C CA . VAL B 1 18 ? -27.188 -1.622 6.676 1 83.44 18 VAL B CA 1
ATOM 2462 C C . VAL B 1 18 ? -25.797 -1.379 6.094 1 83.44 18 VAL B C 1
ATOM 2464 O O . VAL B 1 18 ? -25.031 -2.32 5.902 1 83.44 18 VAL B O 1
ATOM 2467 N N . LEU B 1 19 ? -25.516 -0.178 5.926 1 79.38 19 LEU B N 1
ATOM 2468 C CA . LEU B 1 19 ? -24.219 0.187 5.379 1 79.38 19 LEU B CA 1
ATOM 2469 C C . LEU B 1 19 ? -23.094 -0.186 6.344 1 79.38 19 LEU B C 1
ATOM 2471 O O . LEU B 1 19 ? -22.078 -0.745 5.934 1 79.38 19 LEU B O 1
ATOM 2475 N N . MET B 1 20 ? -23.375 0.027 7.496 1 79 20 MET B N 1
ATOM 2476 C CA . MET B 1 20 ? -22.359 -0.247 8.508 1 79 20 MET B CA 1
ATOM 2477 C C . MET B 1 20 ? -22.156 -1.748 8.68 1 79 20 MET B C 1
ATOM 2479 O O . MET B 1 20 ? -21.016 -2.209 8.852 1 79 20 MET B O 1
ATOM 2483 N N . LEU B 1 21 ? -23.203 -2.426 8.656 1 79.38 21 LEU B N 1
ATOM 2484 C CA . LEU B 1 21 ? -23.125 -3.877 8.758 1 79.38 21 LEU B CA 1
ATOM 2485 C C . LEU B 1 21 ? -22.406 -4.469 7.555 1 79.38 21 LEU B C 1
ATOM 2487 O O . LEU B 1 21 ? -21.625 -5.418 7.695 1 79.38 21 LEU B O 1
ATOM 2491 N N . ALA B 1 22 ? -22.719 -3.887 6.484 1 80.94 22 ALA B N 1
ATOM 2492 C CA . ALA B 1 22 ? -22.062 -4.348 5.27 1 80.94 22 ALA B CA 1
ATOM 2493 C C . ALA B 1 22 ? -20.547 -4.102 5.332 1 80.94 22 ALA B C 1
ATOM 2495 O O . ALA B 1 22 ? -19.75 -4.98 4.988 1 80.94 22 ALA B O 1
ATOM 2496 N N . PHE B 1 23 ? -20.172 -3.027 5.836 1 76 23 PHE B N 1
ATOM 2497 C CA . PHE B 1 23 ? -18.766 -2.678 5.98 1 76 23 PHE B CA 1
ATOM 2498 C C . PHE B 1 23 ? -18.078 -3.598 6.984 1 76 23 PHE B C 1
ATOM 2500 O O . PHE B 1 23 ? -16.984 -4.09 6.73 1 76 23 PHE B O 1
ATOM 2507 N N . ALA B 1 24 ? -18.797 -3.809 8.008 1 74.62 24 ALA B N 1
ATOM 2508 C CA . ALA B 1 24 ? -18.25 -4.691 9.039 1 74.62 24 ALA B CA 1
ATOM 2509 C C . ALA B 1 24 ? -18.062 -6.109 8.5 1 74.62 24 ALA B C 1
ATOM 2511 O O . ALA B 1 24 ? -17.062 -6.762 8.781 1 74.62 24 ALA B O 1
ATOM 2512 N N . ALA B 1 25 ? -19.031 -6.531 7.777 1 78.44 25 ALA B N 1
ATOM 2513 C CA . ALA B 1 25 ? -19 -7.891 7.246 1 78.44 25 ALA B CA 1
ATOM 2514 C C . ALA B 1 25 ? -17.844 -8.078 6.281 1 78.44 25 ALA B C 1
ATOM 2516 O O . ALA B 1 25 ? -17.141 -9.102 6.332 1 78.44 25 ALA B O 1
ATOM 2517 N N . ILE B 1 26 ? -17.594 -7.145 5.512 1 75.81 26 ILE B N 1
ATOM 2518 C CA . ILE B 1 26 ? -16.562 -7.238 4.488 1 75.81 26 ILE B CA 1
ATOM 2519 C C . ILE B 1 26 ? -15.188 -7.383 5.152 1 75.81 26 ILE B C 1
ATOM 2521 O O . ILE B 1 26 ? -14.32 -8.102 4.656 1 75.81 26 ILE B O 1
ATOM 2525 N N . PHE B 1 27 ? -15.039 -6.855 6.285 1 73.56 27 PHE B N 1
ATOM 2526 C CA . PHE B 1 27 ? -13.734 -6.836 6.941 1 73.56 27 PHE B CA 1
ATOM 2527 C C . PHE B 1 27 ? -13.609 -7.98 7.934 1 73.56 27 PHE B C 1
ATOM 2529 O O . PHE B 1 27 ? -12.555 -8.602 8.047 1 73.56 27 PHE B O 1
ATOM 2536 N N . ILE B 1 28 ? -14.656 -8.273 8.586 1 80.88 28 ILE B N 1
ATOM 2537 C CA . ILE B 1 28 ? -14.602 -9.188 9.711 1 80.88 28 ILE B CA 1
ATOM 2538 C C . ILE B 1 28 ? -14.773 -10.625 9.219 1 80.88 28 ILE B C 1
ATOM 2540 O O . ILE B 1 28 ? -14.164 -11.547 9.766 1 80.88 28 ILE B O 1
ATOM 2544 N N . LEU B 1 29 ? -15.484 -10.805 8.227 1 87.06 29 LEU B N 1
ATOM 2545 C CA . LEU B 1 29 ? -15.844 -12.148 7.797 1 87.06 29 LEU B CA 1
ATOM 2546 C C . LEU B 1 29 ? -14.609 -12.93 7.352 1 87.06 29 LEU B C 1
ATOM 2548 O O . LEU B 1 29 ? -14.422 -14.086 7.738 1 87.06 29 LEU B O 1
ATOM 2552 N N . PRO B 1 30 ? -13.75 -12.289 6.559 1 87.56 30 PRO B N 1
ATOM 2553 C CA . PRO B 1 30 ? -12.547 -13.039 6.176 1 87.56 30 PRO B CA 1
ATOM 2554 C C . PRO B 1 30 ? -11.688 -13.422 7.375 1 87.56 30 PRO B C 1
ATOM 2556 O O . PRO B 1 30 ? -11.062 -14.484 7.375 1 87.56 30 PRO B O 1
ATOM 2559 N N . LEU B 1 31 ? -11.656 -12.594 8.297 1 87.31 31 LEU B N 1
ATOM 2560 C CA . LEU B 1 31 ? -10.883 -12.867 9.5 1 87.31 31 LEU B CA 1
ATOM 2561 C C . LEU B 1 31 ? -11.492 -14.016 10.297 1 87.31 31 LEU B C 1
ATOM 2563 O O . LEU B 1 31 ? -10.773 -14.891 10.789 1 87.31 31 LEU B O 1
ATOM 2567 N N . LEU B 1 32 ? -12.773 -13.984 10.422 1 89.5 32 LEU B N 1
ATOM 2568 C CA . LEU B 1 32 ? -13.469 -15.07 11.102 1 89.5 32 LEU B CA 1
ATOM 2569 C C . LEU B 1 32 ? -13.289 -16.391 10.352 1 89.5 32 LEU B C 1
ATOM 2571 O O . LEU B 1 32 ? -13.031 -17.422 10.969 1 89.5 32 LEU B O 1
ATOM 2575 N N . PHE B 1 33 ? -13.43 -16.281 9.102 1 91.62 33 PHE B N 1
ATOM 2576 C CA . PHE B 1 33 ? -13.219 -17.453 8.266 1 91.62 33 PHE B CA 1
ATOM 2577 C C . PHE B 1 33 ? -11.828 -18.031 8.484 1 91.62 33 PHE B C 1
ATOM 2579 O O . PHE B 1 33 ? -11.68 -19.25 8.695 1 91.62 33 PHE B O 1
ATOM 2586 N N . MET B 1 34 ? -10.852 -17.188 8.391 1 92.75 34 MET B N 1
ATOM 2587 C CA . MET B 1 34 ? -9.461 -17.578 8.562 1 92.75 34 MET B CA 1
ATOM 2588 C C . MET B 1 34 ? -9.242 -18.219 9.938 1 92.75 34 MET B C 1
ATOM 2590 O O . MET B 1 34 ? -8.688 -19.312 10.039 1 92.75 34 MET B O 1
ATOM 2594 N N . GLY B 1 35 ? -9.703 -17.625 10.961 1 93.38 35 GLY B N 1
ATOM 2595 C CA . GLY B 1 35 ? -9.508 -18.094 12.32 1 93.38 35 GLY B CA 1
ATOM 2596 C C . GLY B 1 35 ? -10.172 -19.438 12.594 1 93.38 35 GLY B C 1
ATOM 2597 O O . GLY B 1 35 ? -9.531 -20.344 13.109 1 93.38 35 GLY B O 1
ATOM 2598 N N . PHE B 1 36 ? -11.375 -19.578 12.195 1 95 36 PHE B N 1
ATOM 2599 C CA . PHE B 1 36 ? -12.117 -20.797 12.5 1 95 36 PHE B CA 1
ATOM 2600 C C . PHE B 1 36 ? -11.703 -21.922 11.562 1 95 36 PHE B C 1
ATOM 2602 O O . PHE B 1 36 ? -11.656 -23.078 11.969 1 95 36 PHE B O 1
ATOM 2609 N N . SER B 1 37 ? -11.391 -21.578 10.352 1 94.5 37 SER B N 1
ATOM 2610 C CA . SER B 1 37 ? -10.953 -22.594 9.398 1 94.5 37 SER B CA 1
ATOM 2611 C C . SER B 1 37 ? -9.594 -23.172 9.789 1 94.5 37 SER B C 1
ATOM 2613 O O . SER B 1 37 ? -9.289 -24.328 9.477 1 94.5 37 SER B O 1
ATOM 2615 N N . SER B 1 38 ? -8.781 -22.375 10.453 1 96.56 38 SER B N 1
ATOM 2616 C CA . SER B 1 38 ? -7.469 -22.844 10.875 1 96.56 38 SER B CA 1
ATOM 2617 C C . SER B 1 38 ? -7.582 -23.969 11.898 1 96.56 38 SER B C 1
ATOM 2619 O O . SER B 1 38 ? -6.621 -24.703 12.133 1 96.56 38 SER B O 1
ATOM 2621 N N . LEU B 1 39 ? -8.766 -24.094 12.508 1 97.19 39 LEU B N 1
ATOM 2622 C CA . LEU B 1 39 ? -8.977 -25.078 13.57 1 97.19 39 LEU B CA 1
ATOM 2623 C C . LEU B 1 39 ? -9.656 -26.328 13.023 1 97.19 39 LEU B C 1
ATOM 2625 O O . LEU B 1 39 ? -9.82 -27.312 13.742 1 97.19 39 LEU B O 1
ATOM 2629 N N . LYS B 1 40 ? -10.039 -26.312 11.797 1 97.06 40 LYS B N 1
ATOM 2630 C CA . LYS B 1 40 ? -10.812 -27.406 11.203 1 97.06 40 LYS B CA 1
ATOM 2631 C C . LYS B 1 40 ? -9.938 -28.266 10.297 1 97.06 40 LYS B C 1
ATOM 2633 O O . LYS B 1 40 ? -9.047 -27.75 9.617 1 97.06 40 LYS B O 1
ATOM 2638 N N . PRO B 1 41 ? -10.25 -29.594 10.266 1 95.38 41 PRO B N 1
ATOM 2639 C CA . PRO B 1 41 ? -9.586 -30.406 9.25 1 95.38 41 PRO B CA 1
ATOM 2640 C C . PRO B 1 41 ? -9.961 -30 7.824 1 95.38 41 PRO B C 1
ATOM 2642 O O . PRO B 1 41 ? -11.016 -29.391 7.609 1 95.38 41 PRO B O 1
ATOM 2645 N N . ASN B 1 42 ? -9.109 -30.359 6.914 1 92.62 42 ASN B N 1
ATOM 2646 C CA . ASN B 1 42 ? -9.227 -29.906 5.531 1 92.62 42 ASN B CA 1
ATOM 2647 C C . ASN B 1 42 ? -10.578 -30.266 4.934 1 92.62 42 ASN B C 1
ATOM 2649 O O . ASN B 1 42 ? -11.227 -29.422 4.301 1 92.62 42 ASN B O 1
ATOM 2653 N N . ASP B 1 43 ? -11.023 -31.484 5.148 1 92.12 43 ASP B N 1
ATOM 2654 C CA . ASP B 1 43 ? -12.289 -31.922 4.57 1 92.12 43 ASP B CA 1
ATOM 2655 C C . ASP B 1 43 ? -13.469 -31.141 5.148 1 92.12 43 ASP B C 1
ATOM 2657 O O . ASP B 1 43 ? -14.375 -30.75 4.414 1 92.12 43 ASP B O 1
ATOM 2661 N N . GLN B 1 44 ? -13.438 -30.906 6.387 1 93.94 44 GLN B N 1
ATOM 2662 C CA . GLN B 1 44 ? -14.492 -30.141 7.043 1 93.94 44 GLN B CA 1
ATOM 2663 C C . GLN B 1 44 ? -14.484 -28.688 6.578 1 93.94 44 GLN B C 1
ATOM 2665 O O . GLN B 1 44 ? -15.539 -28.094 6.363 1 93.94 44 GLN B O 1
ATOM 2670 N N . LEU B 1 45 ? -13.312 -28.156 6.461 1 92.44 45 LEU B N 1
ATOM 2671 C CA . LEU B 1 45 ? -13.156 -26.781 6.02 1 92.44 45 LEU B CA 1
ATOM 2672 C C . LEU B 1 45 ? -13.805 -26.578 4.652 1 92.44 45 LEU B C 1
ATOM 2674 O O . LEU B 1 45 ? -14.562 -25.609 4.461 1 92.44 45 LEU B O 1
ATOM 2678 N N . LEU B 1 46 ? -13.562 -27.453 3.795 1 88.31 46 LEU B N 1
ATOM 2679 C CA . LEU B 1 46 ? -14.07 -27.328 2.432 1 88.31 46 LEU B CA 1
ATOM 2680 C C . LEU B 1 46 ? -15.578 -27.516 2.387 1 88.31 46 LEU B C 1
ATOM 2682 O O . LEU B 1 46 ? -16.281 -26.844 1.634 1 88.31 46 LEU B O 1
ATOM 2686 N N . SER B 1 47 ? -16.047 -28.406 3.213 1 89.81 47 SER B N 1
ATOM 2687 C CA . SER B 1 47 ? -17.484 -28.625 3.281 1 89.81 47 SER B CA 1
ATOM 2688 C C . SER B 1 47 ? -18.203 -27.422 3.904 1 89.81 47 SER B C 1
ATOM 2690 O O . SER B 1 47 ? -19.281 -27.047 3.453 1 89.81 47 SER B O 1
ATOM 2692 N N . ASP B 1 48 ? -17.562 -26.828 4.875 1 90.88 48 ASP B N 1
ATOM 2693 C CA . ASP B 1 48 ? -18.156 -25.719 5.613 1 90.88 48 ASP B CA 1
ATOM 2694 C C . ASP B 1 48 ? -18.062 -24.422 4.824 1 90.88 48 ASP B C 1
ATOM 2696 O O . ASP B 1 48 ? -18.766 -23.453 5.121 1 90.88 48 ASP B O 1
ATOM 2700 N N . ALA B 1 49 ? -17.25 -24.375 3.832 1 85.12 49 ALA B N 1
ATOM 2701 C CA . ALA B 1 49 ? -16.922 -23.141 3.127 1 85.12 49 ALA B CA 1
ATOM 2702 C C . ALA B 1 49 ? -18.141 -22.578 2.416 1 85.12 49 ALA B C 1
ATOM 2704 O O . ALA B 1 49 ? -18.219 -21.359 2.156 1 85.12 49 ALA B O 1
ATOM 2705 N N . THR B 1 50 ? -19.141 -23.406 2.191 1 83.81 50 THR B N 1
ATOM 2706 C CA . THR B 1 50 ? -20.312 -22.969 1.435 1 83.81 50 THR B CA 1
ATOM 2707 C C . THR B 1 50 ? -21.453 -22.594 2.373 1 83.81 50 THR B C 1
ATOM 2709 O O . THR B 1 50 ? -22.547 -22.281 1.922 1 83.81 50 THR B O 1
ATOM 2712 N N . SER B 1 51 ? -21.141 -22.656 3.676 1 86.81 51 SER B N 1
ATOM 2713 C CA . SER B 1 51 ? -22.203 -22.391 4.645 1 86.81 51 SER B CA 1
ATOM 2714 C C . SER B 1 51 ? -21.734 -21.422 5.73 1 86.81 51 SER B C 1
ATOM 2716 O O . SER B 1 51 ? -20.562 -21.047 5.762 1 86.81 51 SER B O 1
ATOM 2718 N N . ILE B 1 52 ? -22.688 -21.047 6.535 1 88.75 52 ILE B N 1
ATOM 2719 C CA . ILE B 1 52 ? -22.406 -20.125 7.629 1 88.75 52 ILE B CA 1
ATOM 2720 C C . ILE B 1 52 ? -21.453 -20.797 8.633 1 88.75 52 ILE B C 1
ATOM 2722 O O . ILE B 1 52 ? -20.828 -20.125 9.445 1 88.75 52 ILE B O 1
ATOM 2726 N N . ARG B 1 53 ? -21.312 -22.109 8.5 1 91.44 53 ARG B N 1
ATOM 2727 C CA . ARG B 1 53 ? -20.438 -22.875 9.391 1 91.44 53 ARG B CA 1
ATOM 2728 C C . ARG B 1 53 ? -18.984 -22.469 9.211 1 91.44 53 ARG B C 1
ATOM 2730 O O . ARG B 1 53 ? -18.141 -22.719 10.078 1 91.44 53 ARG B O 1
ATOM 2737 N N . ALA B 1 54 ? -18.75 -21.922 8.078 1 89.5 54 ALA B N 1
ATOM 2738 C CA . ALA B 1 54 ? -17.391 -21.469 7.77 1 89.5 54 ALA B CA 1
ATOM 2739 C C . ALA B 1 54 ? -16.953 -20.359 8.727 1 89.5 54 ALA B C 1
ATOM 2741 O O . ALA B 1 54 ? -15.758 -20.203 9 1 89.5 54 ALA B O 1
ATOM 2742 N N . PHE B 1 55 ? -17.953 -19.75 9.383 1 91.19 55 PHE B N 1
ATOM 2743 C CA . PHE B 1 55 ? -17.656 -18.562 10.188 1 91.19 55 PHE B CA 1
ATOM 2744 C C . PHE B 1 55 ? -17.938 -18.828 11.664 1 91.19 55 PHE B C 1
ATOM 2746 O O . PHE B 1 55 ? -17.969 -17.906 12.477 1 91.19 55 PHE B O 1
ATOM 2753 N N . LEU B 1 56 ? -18.125 -20.078 11.961 1 92.62 56 LEU B N 1
ATOM 2754 C CA . LEU B 1 56 ? -18.453 -20.484 13.328 1 92.62 56 LEU B CA 1
ATOM 2755 C C . LEU B 1 56 ? -17.5 -21.594 13.797 1 92.62 56 LEU B C 1
ATOM 2757 O O . LEU B 1 56 ? -17 -22.375 12.984 1 92.62 56 LEU B O 1
ATOM 2761 N N . PRO B 1 57 ? -17.234 -21.562 15.102 1 93.75 57 PRO B N 1
ATOM 2762 C CA . PRO B 1 57 ? -16.406 -22.641 15.656 1 93.75 57 PRO B CA 1
ATOM 2763 C C . PRO B 1 57 ? -17.203 -23.938 15.883 1 93.75 57 PRO B C 1
ATOM 2765 O O . PRO B 1 57 ? -17.359 -24.375 17.031 1 93.75 57 PRO B O 1
ATOM 2768 N N . VAL B 1 58 ? -17.625 -24.594 14.859 1 93.81 58 VAL B N 1
ATOM 2769 C CA . VAL B 1 58 ? -18.453 -25.781 14.961 1 93.81 58 VAL B CA 1
ATOM 2770 C C . VAL B 1 58 ? -17.734 -26.984 14.352 1 93.81 58 VAL B C 1
ATOM 2772 O O . VAL B 1 58 ? -16.812 -26.812 13.547 1 93.81 58 VAL B O 1
ATOM 2775 N N . GLY B 1 59 ? -18.156 -28.25 14.836 1 94 59 GLY B N 1
ATOM 2776 C CA . GLY B 1 59 ? -17.531 -29.469 14.352 1 94 59 GLY B CA 1
ATOM 2777 C C . GLY B 1 59 ? -16.297 -29.875 15.141 1 94 59 GLY B C 1
ATOM 2778 O O . GLY B 1 59 ? -16.219 -29.609 16.344 1 94 59 GLY B O 1
ATOM 2779 N N . TYR B 1 60 ? -15.438 -30.578 14.383 1 95.56 60 TYR B N 1
ATOM 2780 C CA . TYR B 1 60 ? -14.188 -30.984 15.016 1 95.56 60 TYR B CA 1
ATOM 2781 C C . TYR B 1 60 ? -13.164 -29.859 14.969 1 95.56 60 TYR B C 1
ATOM 2783 O O . TYR B 1 60 ? -12.805 -29.375 13.883 1 95.56 60 TYR B O 1
ATOM 2791 N N . LEU B 1 61 ? -12.844 -29.391 16.062 1 96.5 61 LEU B N 1
ATOM 2792 C CA . LEU B 1 61 ? -11.852 -28.328 16.188 1 96.5 61 LEU B CA 1
ATOM 2793 C C . LEU B 1 61 ? -10.562 -28.844 16.812 1 96.5 61 LEU B C 1
ATOM 2795 O O . LEU B 1 61 ? -10.602 -29.672 17.734 1 96.5 61 LEU B O 1
ATOM 2799 N N . SER B 1 62 ? -9.43 -28.469 16.188 1 96.5 62 SER B N 1
ATOM 2800 C CA . SER B 1 62 ? -8.141 -28.906 16.719 1 96.5 62 SER B CA 1
ATOM 2801 C C . SER B 1 62 ? -7.039 -27.906 16.375 1 96.5 62 SER B C 1
ATOM 2803 O O . SER B 1 62 ? -7.246 -27.016 15.547 1 96.5 62 SER B O 1
ATOM 2805 N N . LEU B 1 63 ? -5.891 -28.078 17.031 1 96.88 63 LEU B N 1
ATOM 2806 C CA . LEU B 1 63 ? -4.73 -27.25 16.75 1 96.88 63 LEU B CA 1
ATOM 2807 C C . LEU B 1 63 ? -3.736 -27.984 15.852 1 96.88 63 LEU B C 1
ATOM 2809 O O . LEU B 1 63 ? -2.588 -27.562 15.711 1 96.88 63 LEU B O 1
ATOM 2813 N N . GLU B 1 64 ? -4.184 -28.953 15.211 1 97.5 64 GLU B N 1
ATOM 2814 C CA . GLU B 1 64 ? -3.326 -29.812 14.398 1 97.5 64 GLU B CA 1
ATOM 2815 C C . GLU B 1 64 ? -2.756 -29.031 13.203 1 97.5 64 GLU B C 1
ATOM 2817 O O . GLU B 1 64 ? -1.61 -29.25 12.812 1 97.5 64 GLU B O 1
ATOM 2822 N N . ASN B 1 65 ? -3.574 -28.156 12.664 1 97.75 65 ASN B N 1
ATOM 2823 C CA . ASN B 1 65 ? -3.113 -27.359 11.531 1 97.75 65 ASN B CA 1
ATOM 2824 C C . ASN B 1 65 ? -1.929 -26.469 11.914 1 97.75 65 ASN B C 1
ATOM 2826 O O . ASN B 1 65 ? -1.042 -26.234 11.094 1 97.75 65 ASN B O 1
ATOM 2830 N N . TYR B 1 66 ? -1.918 -26.047 13.141 1 97.5 66 TYR B N 1
ATOM 2831 C CA . TYR B 1 66 ? -0.827 -25.203 13.609 1 97.5 66 TYR B CA 1
ATOM 2832 C C . TYR B 1 66 ? 0.468 -26 13.727 1 97.5 66 TYR B C 1
ATOM 2834 O O . TYR B 1 66 ? 1.523 -25.547 13.281 1 97.5 66 TYR B O 1
ATOM 2842 N N . THR B 1 67 ? 0.375 -27.156 14.266 1 97.31 67 THR B N 1
ATOM 2843 C CA . THR B 1 67 ? 1.545 -28.016 14.383 1 97.31 67 THR B CA 1
ATOM 2844 C C . THR B 1 67 ? 2.061 -28.422 13.008 1 97.31 67 THR B C 1
ATOM 2846 O O . THR B 1 67 ? 3.266 -28.375 12.75 1 97.31 67 THR B O 1
ATOM 2849 N N . ALA B 1 68 ? 1.152 -28.766 12.188 1 96.81 68 ALA B N 1
ATOM 2850 C CA . ALA B 1 68 ? 1.516 -29.188 10.836 1 96.81 68 ALA B CA 1
ATOM 2851 C C . ALA B 1 68 ? 2.162 -28.047 10.062 1 96.81 68 ALA B C 1
ATOM 2853 O O . ALA B 1 68 ? 3.078 -28.266 9.266 1 96.81 68 ALA B O 1
ATOM 2854 N N . ALA B 1 69 ? 1.675 -26.859 10.242 1 96.31 69 ALA B N 1
ATOM 2855 C CA . ALA B 1 69 ? 2.23 -25.688 9.562 1 96.31 69 ALA B CA 1
ATOM 2856 C C . ALA B 1 69 ? 3.686 -25.469 9.961 1 96.31 69 ALA B C 1
ATOM 2858 O O . ALA B 1 69 ? 4.527 -25.156 9.109 1 96.31 69 ALA B O 1
ATOM 2859 N N . PHE B 1 70 ? 4.02 -25.672 11.258 1 96.56 70 PHE B N 1
ATOM 2860 C CA . PHE B 1 70 ? 5.379 -25.453 11.742 1 96.56 70 PHE B CA 1
ATOM 2861 C C . PHE B 1 70 ? 6.312 -26.547 11.211 1 96.56 70 PHE B C 1
ATOM 2863 O O . PHE B 1 70 ? 7.516 -26.312 11.062 1 96.56 70 PHE B O 1
ATOM 2870 N N . VAL B 1 71 ? 5.75 -27.656 10.922 1 95.75 71 VAL B N 1
ATOM 2871 C CA . VAL B 1 71 ? 6.539 -28.75 10.359 1 95.75 71 VAL B CA 1
ATOM 2872 C C . VAL B 1 71 ? 6.793 -28.5 8.875 1 95.75 71 VAL B C 1
ATOM 2874 O O . VAL B 1 71 ? 7.883 -28.781 8.375 1 95.75 71 VAL B O 1
ATOM 2877 N N . ARG B 1 72 ? 5.906 -27.906 8.18 1 94.38 72 ARG B N 1
ATOM 2878 C CA . ARG B 1 72 ? 5.945 -27.734 6.73 1 94.38 72 ARG B CA 1
ATOM 2879 C C . ARG B 1 72 ? 6.891 -26.594 6.344 1 94.38 72 ARG B C 1
ATOM 2881 O O . ARG B 1 72 ? 7.504 -26.625 5.277 1 94.38 72 ARG B O 1
ATOM 2888 N N . ALA B 1 73 ? 6.957 -25.609 7.156 1 95 73 ALA B N 1
ATOM 2889 C CA . ALA B 1 73 ? 7.762 -24.438 6.82 1 95 73 ALA B CA 1
ATOM 2890 C C . ALA B 1 73 ? 8.484 -23.906 8.055 1 95 73 ALA B C 1
ATOM 2892 O O . ALA B 1 73 ? 8.016 -24.062 9.18 1 95 73 ALA B O 1
ATOM 2893 N N . PRO B 1 74 ? 9.609 -23.281 7.832 1 96.81 74 PRO B N 1
ATOM 2894 C CA . PRO B 1 74 ? 10.305 -22.641 8.953 1 96.81 74 PRO B CA 1
ATOM 2895 C C . PRO B 1 74 ? 9.688 -21.312 9.359 1 96.81 74 PRO B C 1
ATOM 2897 O O . PRO B 1 74 ? 10.305 -20.266 9.172 1 96.81 74 PRO B O 1
ATOM 2900 N N . ILE B 1 75 ? 8.633 -21.375 10.023 1 96.31 75 ILE B N 1
ATOM 2901 C CA . ILE B 1 75 ? 7.785 -20.219 10.305 1 96.31 75 ILE B CA 1
ATOM 2902 C C . ILE B 1 75 ? 8.531 -19.25 11.211 1 96.31 75 ILE B C 1
ATOM 2904 O O . ILE B 1 75 ? 8.477 -18.031 11 1 96.31 75 ILE B O 1
ATOM 2908 N N . ALA B 1 76 ? 9.242 -19.734 12.164 1 95.62 76 ALA B N 1
ATOM 2909 C CA . ALA B 1 76 ? 9.961 -18.875 13.102 1 95.62 76 ALA B CA 1
ATOM 2910 C C . ALA B 1 76 ? 11 -18.031 12.375 1 95.62 76 ALA B C 1
ATOM 2912 O O . ALA B 1 76 ? 11.164 -16.844 12.672 1 95.62 76 ALA B O 1
ATOM 2913 N N . THR B 1 77 ? 11.68 -18.609 11.461 1 96.94 77 THR B N 1
ATOM 2914 C CA . THR B 1 77 ? 12.664 -17.891 10.672 1 96.94 77 THR B CA 1
ATOM 2915 C C . THR B 1 77 ? 12 -16.812 9.836 1 96.94 77 THR B C 1
ATOM 2917 O O . THR B 1 77 ? 12.492 -15.68 9.766 1 96.94 77 THR B O 1
ATOM 2920 N N . PHE B 1 78 ? 10.906 -17.141 9.242 1 96.62 78 PHE B N 1
ATOM 2921 C CA . PHE B 1 78 ? 10.188 -16.188 8.398 1 96.62 78 PHE B CA 1
ATOM 2922 C C . PHE B 1 78 ? 9.68 -15.016 9.219 1 96.62 78 PHE B C 1
ATOM 2924 O O . PHE B 1 78 ? 9.75 -13.867 8.773 1 96.62 78 PHE B O 1
ATOM 2931 N N . ILE B 1 79 ? 9.203 -15.312 10.406 1 94.81 79 ILE B N 1
ATOM 2932 C CA . ILE B 1 79 ? 8.734 -14.258 11.297 1 94.81 79 ILE B CA 1
ATOM 2933 C C . ILE B 1 79 ? 9.906 -13.367 11.703 1 94.81 79 ILE B C 1
ATOM 2935 O O . ILE B 1 79 ? 9.797 -12.141 11.68 1 94.81 79 ILE B O 1
ATOM 2939 N N . PHE B 1 80 ? 10.945 -13.945 12.055 1 95.94 80 PHE B N 1
ATOM 2940 C CA . PHE B 1 80 ? 12.133 -13.195 12.438 1 95.94 80 PHE B CA 1
ATOM 2941 C C . PHE B 1 80 ? 12.578 -12.273 11.305 1 95.94 80 PHE B C 1
ATOM 2943 O O . PHE B 1 80 ? 12.828 -11.086 11.531 1 95.94 80 PHE B O 1
ATOM 2950 N N . ASN B 1 81 ? 12.664 -12.805 10.133 1 96.88 81 ASN B N 1
ATOM 2951 C CA . ASN B 1 81 ? 13.07 -12.008 8.977 1 96.88 81 ASN B CA 1
ATOM 2952 C C . ASN B 1 81 ? 12.109 -10.844 8.734 1 96.88 81 ASN B C 1
ATOM 2954 O O . ASN B 1 81 ? 12.547 -9.719 8.477 1 96.88 81 ASN B O 1
ATOM 2958 N N . SER B 1 82 ? 10.867 -11.141 8.797 1 96.06 82 SER B N 1
ATOM 2959 C CA . SER B 1 82 ? 9.867 -10.102 8.57 1 96.06 82 SER B CA 1
ATOM 2960 C C . SER B 1 82 ? 9.984 -8.984 9.594 1 96.06 82 SER B C 1
ATOM 2962 O O . SER B 1 82 ? 9.961 -7.801 9.234 1 96.06 82 SER B O 1
ATOM 2964 N N . VAL B 1 83 ? 10.125 -9.367 10.828 1 94.12 83 VAL B N 1
ATOM 2965 C CA . VAL B 1 83 ? 10.211 -8.391 11.906 1 94.12 83 VAL B CA 1
ATOM 2966 C C . VAL B 1 83 ? 11.508 -7.602 11.789 1 94.12 83 VAL B C 1
ATOM 2968 O O . VAL B 1 83 ? 11.516 -6.371 11.898 1 94.12 83 VAL B O 1
ATOM 2971 N N . LEU B 1 84 ? 12.555 -8.273 11.547 1 96.69 84 LEU B N 1
ATOM 2972 C CA . LEU B 1 84 ? 13.859 -7.629 11.414 1 96.69 84 LEU B CA 1
ATOM 2973 C C . LEU B 1 84 ? 13.844 -6.609 10.281 1 96.69 84 LEU B C 1
ATOM 2975 O O . LEU B 1 84 ? 14.219 -5.453 10.477 1 96.69 84 LEU B O 1
ATOM 2979 N N . VAL B 1 85 ? 13.445 -7.047 9.117 1 97.25 85 VAL B N 1
ATOM 2980 C CA . VAL B 1 85 ? 13.414 -6.176 7.949 1 97.25 85 VAL B CA 1
ATOM 2981 C C . VAL B 1 85 ? 12.508 -4.98 8.219 1 97.25 85 VAL B C 1
ATOM 2983 O O . VAL B 1 85 ? 12.852 -3.842 7.887 1 97.25 85 VAL B O 1
ATOM 2986 N N . THR B 1 86 ? 11.383 -5.242 8.836 1 96.12 86 THR B N 1
ATOM 2987 C CA . THR B 1 86 ? 10.422 -4.176 9.102 1 96.12 86 THR B CA 1
ATOM 2988 C C . THR B 1 86 ? 10.992 -3.172 10.102 1 96.12 86 THR B C 1
ATOM 2990 O O . THR B 1 86 ? 11.008 -1.969 9.836 1 96.12 86 THR B O 1
ATOM 2993 N N . VAL B 1 87 ? 11.469 -3.627 11.227 1 95 87 VAL B N 1
ATOM 2994 C CA . VAL B 1 87 ? 11.914 -2.76 12.312 1 95 87 VAL B CA 1
ATOM 2995 C C . VAL B 1 87 ? 13.117 -1.938 11.852 1 95 87 VAL B C 1
ATOM 2997 O O . VAL B 1 87 ? 13.172 -0.726 12.07 1 95 87 VAL B O 1
ATOM 3000 N N . VAL B 1 88 ? 14.016 -2.572 11.211 1 97.75 88 VAL B N 1
ATOM 3001 C CA . VAL B 1 88 ? 15.219 -1.881 10.766 1 97.75 88 VAL B CA 1
ATOM 3002 C C . VAL B 1 88 ? 14.859 -0.851 9.695 1 97.75 88 VAL B C 1
ATOM 3004 O O . VAL B 1 88 ? 15.359 0.276 9.719 1 97.75 88 VAL B O 1
ATOM 3007 N N . THR B 1 89 ? 14 -1.21 8.766 1 97.31 89 THR B N 1
ATOM 3008 C CA . THR B 1 89 ? 13.594 -0.288 7.711 1 97.31 89 THR B CA 1
ATOM 3009 C C . THR B 1 89 ? 12.859 0.914 8.289 1 97.31 89 THR B C 1
ATOM 3011 O O . THR B 1 89 ? 13.102 2.053 7.891 1 97.31 89 THR B O 1
ATOM 3014 N N . VAL B 1 90 ? 11.969 0.628 9.211 1 95.62 90 VAL B N 1
ATOM 3015 C CA . VAL B 1 90 ? 11.211 1.713 9.828 1 95.62 90 VAL B CA 1
ATOM 3016 C C . VAL B 1 90 ? 12.172 2.674 10.531 1 95.62 90 VAL B C 1
ATOM 3018 O O . VAL B 1 90 ? 12.086 3.891 10.352 1 95.62 90 VAL B O 1
ATOM 3021 N N . PHE B 1 91 ? 13.055 2.156 11.289 1 97.25 91 PHE B N 1
ATOM 3022 C CA . PHE B 1 91 ? 14.008 2.977 12.023 1 97.25 91 PHE B CA 1
ATOM 3023 C C . PHE B 1 91 ? 14.836 3.834 11.07 1 97.25 91 PHE B C 1
ATOM 3025 O O . PHE B 1 91 ? 14.961 5.043 11.266 1 97.25 91 PHE B O 1
ATOM 3032 N N . LEU B 1 92 ? 15.344 3.271 10.07 1 96.69 92 LEU B N 1
ATOM 3033 C CA . LEU B 1 92 ? 16.203 3.988 9.133 1 96.69 92 LEU B CA 1
ATOM 3034 C C . LEU B 1 92 ? 15.391 4.996 8.32 1 96.69 92 LEU B C 1
ATOM 3036 O O . LEU B 1 92 ? 15.883 6.086 8.008 1 96.69 92 LEU B O 1
ATOM 3040 N N . ALA B 1 93 ? 14.203 4.617 7.961 1 95.88 93 ALA B N 1
ATOM 3041 C CA . ALA B 1 93 ? 13.344 5.531 7.223 1 95.88 93 ALA B CA 1
ATOM 3042 C C . ALA B 1 93 ? 13.016 6.77 8.055 1 95.88 93 ALA B C 1
ATOM 3044 O O . ALA B 1 93 ? 12.969 7.887 7.527 1 95.88 93 ALA B O 1
ATOM 3045 N N . LEU B 1 94 ? 12.75 6.543 9.312 1 96.81 94 LEU B N 1
ATOM 3046 C CA . LEU B 1 94 ? 12.484 7.668 10.195 1 96.81 94 LEU B CA 1
ATOM 3047 C C . LEU B 1 94 ? 13.719 8.547 10.352 1 96.81 94 LEU B C 1
ATOM 3049 O O . LEU B 1 94 ? 13.617 9.773 10.336 1 96.81 94 LEU B O 1
ATOM 3053 N N . LEU B 1 95 ? 14.836 7.906 10.5 1 95.75 95 LEU B N 1
ATOM 3054 C CA . LEU B 1 95 ? 16.094 8.633 10.688 1 95.75 95 LEU B CA 1
ATOM 3055 C C . LEU B 1 95 ? 16.438 9.453 9.445 1 95.75 95 LEU B C 1
ATOM 3057 O O . LEU B 1 95 ? 16.578 10.68 9.523 1 95.75 95 LEU B O 1
ATOM 3061 N N . PHE B 1 96 ? 16.422 8.844 8.32 1 93.12 96 PHE B N 1
ATOM 3062 C CA . PHE B 1 96 ? 16.828 9.523 7.098 1 93.12 96 PHE B CA 1
ATOM 3063 C C . PHE B 1 96 ? 15.727 10.43 6.582 1 93.12 96 PHE B C 1
ATOM 3065 O O . PHE B 1 96 ? 15.992 11.484 6.004 1 93.12 96 PHE B O 1
ATOM 3072 N N . GLY B 1 97 ? 14.5 9.984 6.773 1 94.38 97 GLY B N 1
ATOM 3073 C CA . GLY B 1 97 ? 13.391 10.828 6.379 1 94.38 97 GLY B CA 1
ATOM 3074 C C . GLY B 1 97 ? 13.328 12.133 7.148 1 94.38 97 GLY B C 1
ATOM 3075 O O . GLY B 1 97 ? 13.086 13.195 6.566 1 94.38 97 GLY B O 1
ATOM 3076 N N . SER B 1 98 ? 13.523 12.039 8.438 1 95.94 98 SER B N 1
ATOM 3077 C CA . SER B 1 98 ? 13.508 13.25 9.25 1 95.94 98 SER B CA 1
ATOM 3078 C C . SER B 1 98 ? 14.703 14.141 8.945 1 95.94 98 SER B C 1
ATOM 3080 O O . SER B 1 98 ? 14.586 15.375 8.977 1 95.94 98 SER B O 1
ATOM 3082 N N . LEU B 1 99 ? 15.859 13.547 8.695 1 92.94 99 LEU B N 1
ATOM 3083 C CA . LEU B 1 99 ? 17.031 14.336 8.312 1 92.94 99 LEU B CA 1
ATOM 3084 C C . LEU B 1 99 ? 16.781 15.062 6.996 1 92.94 99 LEU B C 1
ATOM 3086 O O . LEU B 1 99 ? 17.109 16.25 6.871 1 92.94 99 LEU B O 1
ATOM 3090 N N . ALA B 1 100 ? 16.234 14.336 6.055 1 92.12 100 ALA B N 1
ATOM 3091 C CA . ALA B 1 100 ? 15.914 14.961 4.773 1 92.12 100 ALA B CA 1
ATOM 3092 C C . ALA B 1 100 ? 14.891 16.078 4.945 1 92.12 100 ALA B C 1
ATOM 3094 O O . ALA B 1 100 ? 15.047 17.172 4.383 1 92.12 100 ALA B O 1
ATOM 3095 N N . ALA B 1 101 ? 13.883 15.773 5.699 1 94.44 101 ALA B N 1
ATOM 3096 C CA . ALA B 1 101 ? 12.852 16.781 5.941 1 94.44 101 ALA B CA 1
ATOM 3097 C C . ALA B 1 101 ? 13.438 18.016 6.613 1 94.44 101 ALA B C 1
ATOM 3099 O O . ALA B 1 101 ? 13.031 19.141 6.32 1 94.44 101 ALA B O 1
ATOM 3100 N N . PHE B 1 102 ? 14.344 17.812 7.516 1 93.19 102 PHE B N 1
ATOM 3101 C CA . PHE B 1 102 ? 15.039 18.906 8.172 1 93.19 102 PHE B CA 1
ATOM 3102 C C . PHE B 1 102 ? 15.75 19.797 7.148 1 93.19 102 PHE B C 1
ATOM 3104 O O . PHE B 1 102 ? 15.648 21.016 7.195 1 93.19 102 PHE B O 1
ATOM 3111 N N . ALA B 1 103 ? 16.391 19.172 6.277 1 90.69 103 ALA B N 1
ATOM 3112 C CA . ALA B 1 103 ? 17.125 19.891 5.238 1 90.69 103 ALA B CA 1
ATOM 3113 C C . ALA B 1 103 ? 16.156 20.641 4.316 1 90.69 103 ALA B C 1
ATOM 3115 O O . ALA B 1 103 ? 16.438 21.766 3.908 1 90.69 103 ALA B O 1
ATOM 3116 N N . PHE B 1 104 ? 15.078 20.047 4.035 1 91.12 104 PHE B N 1
ATOM 3117 C CA . PHE B 1 104 ? 14.109 20.656 3.129 1 91.12 104 PHE B CA 1
ATOM 3118 C C . PHE B 1 104 ? 13.406 21.828 3.799 1 91.12 104 PHE B C 1
ATOM 3120 O O . PHE B 1 104 ? 13.023 22.797 3.131 1 91.12 104 PHE B O 1
ATOM 3127 N N . THR B 1 105 ? 13.266 21.75 5.074 1 92.19 105 THR B N 1
ATOM 3128 C CA . THR B 1 105 ? 12.43 22.734 5.77 1 92.19 105 THR B CA 1
ATOM 3129 C C . THR B 1 105 ? 13.273 23.891 6.293 1 92.19 105 THR B C 1
ATOM 3131 O O . THR B 1 105 ? 12.891 25.047 6.148 1 92.19 105 THR B O 1
ATOM 3134 N N . PHE B 1 106 ? 14.43 23.625 6.773 1 89.69 106 PHE B N 1
ATOM 3135 C CA . PHE B 1 106 ? 15.094 24.656 7.551 1 89.69 106 PHE B CA 1
ATOM 3136 C C . PHE B 1 106 ? 16.375 25.125 6.852 1 89.69 106 PHE B C 1
ATOM 3138 O O . PHE B 1 106 ? 16.875 26.219 7.129 1 89.69 106 PHE B O 1
ATOM 3145 N N . LEU B 1 107 ? 16.922 24.328 6.07 1 86.69 107 LEU B N 1
ATOM 3146 C CA . LEU B 1 107 ? 18.156 24.719 5.391 1 86.69 107 LEU B CA 1
ATOM 3147 C C . LEU B 1 107 ? 17.844 25.359 4.043 1 86.69 107 LEU B C 1
ATOM 3149 O O . LEU B 1 107 ? 16.859 25.016 3.4 1 86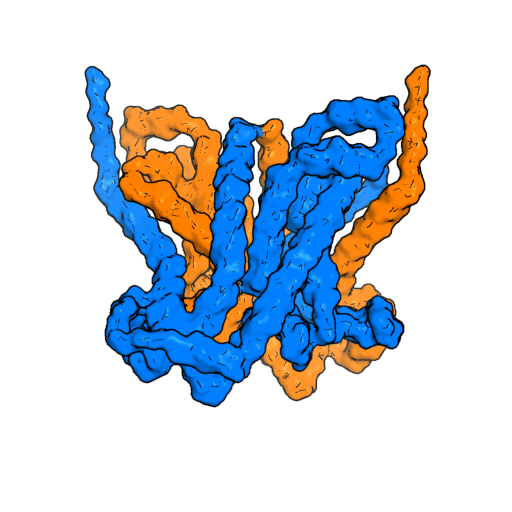.69 107 LEU B O 1
ATOM 3153 N N . ASN B 1 108 ? 18.688 26.281 3.727 1 84.12 108 ASN B N 1
ATOM 3154 C CA . ASN B 1 108 ? 18.547 26.938 2.434 1 84.12 108 ASN B CA 1
ATOM 3155 C C . ASN B 1 108 ? 19.609 26.469 1.443 1 84.12 108 ASN B C 1
ATOM 3157 O O . ASN B 1 108 ? 20.812 26.625 1.698 1 84.12 108 ASN B O 1
ATOM 3161 N N . TRP B 1 109 ? 19.25 25.766 0.505 1 83.12 109 TRP B N 1
ATOM 3162 C CA . TRP B 1 109 ? 20.172 25.281 -0.515 1 83.12 109 TRP B CA 1
ATOM 3163 C C . TRP B 1 109 ? 19.5 25.266 -1.888 1 83.12 109 TRP B C 1
ATOM 3165 O O . TRP B 1 109 ? 18.281 25.297 -1.99 1 83.12 109 TRP B O 1
ATOM 3175 N N . ARG B 1 110 ? 20.281 25.344 -2.885 1 83.94 110 ARG B N 1
ATOM 3176 C CA . ARG B 1 110 ? 19.797 25.484 -4.258 1 83.94 110 ARG B CA 1
ATOM 3177 C C . ARG B 1 110 ? 19.172 24.188 -4.75 1 83.94 110 ARG B C 1
ATOM 3179 O O . ARG B 1 110 ? 19.734 23.109 -4.566 1 83.94 110 ARG B O 1
ATOM 3186 N N . GLY B 1 111 ? 17.953 24.234 -5.305 1 84.38 111 GLY B N 1
ATOM 3187 C CA . GLY B 1 111 ? 17.312 23.094 -5.938 1 84.38 111 GLY B CA 1
ATOM 3188 C C . GLY B 1 111 ? 16.438 22.297 -4.988 1 84.38 111 GLY B C 1
ATOM 3189 O O . GLY B 1 111 ? 15.906 21.25 -5.355 1 84.38 111 GLY B O 1
ATOM 3190 N N . LYS B 1 112 ? 16.297 22.766 -3.773 1 87 112 LYS B N 1
ATOM 3191 C CA . LYS B 1 112 ? 15.586 21.984 -2.76 1 87 112 LYS B CA 1
ATOM 3192 C C . LYS B 1 112 ? 14.117 21.797 -3.135 1 87 112 LYS B C 1
ATOM 3194 O O . LYS B 1 112 ? 13.562 20.703 -2.961 1 87 112 LYS B O 1
ATOM 3199 N N . ASP B 1 113 ? 13.539 22.812 -3.779 1 85.12 113 ASP B N 1
ATOM 3200 C CA . ASP B 1 113 ? 12.125 22.719 -4.133 1 85.12 113 ASP B CA 1
ATOM 3201 C C . ASP B 1 113 ? 11.906 21.734 -5.281 1 85.12 113 ASP B C 1
ATOM 3203 O O . ASP B 1 113 ? 10.938 20.984 -5.277 1 85.12 113 ASP B O 1
ATOM 3207 N N . VAL B 1 114 ? 12.797 21.781 -6.133 1 84.06 114 VAL B N 1
ATOM 3208 C CA . VAL B 1 114 ? 12.703 20.875 -7.27 1 84.06 114 VAL B CA 1
ATOM 3209 C C . VAL B 1 114 ? 12.883 19.438 -6.801 1 84.06 114 VAL B C 1
ATOM 3211 O O . VAL B 1 114 ? 12.109 18.562 -7.18 1 84.06 114 VAL B O 1
ATOM 3214 N N . LEU B 1 115 ? 13.805 19.25 -5.934 1 84.88 115 LEU B N 1
ATOM 3215 C CA . LEU B 1 115 ? 14.062 17.891 -5.445 1 84.88 115 LEU B CA 1
ATOM 3216 C C . LEU B 1 115 ? 12.906 17.391 -4.594 1 84.88 115 LEU B C 1
ATOM 3218 O O . LEU B 1 115 ? 12.531 16.219 -4.672 1 84.88 115 LEU B O 1
ATOM 3222 N N . PHE B 1 116 ? 12.391 18.266 -3.838 1 85.56 116 PHE B N 1
ATOM 3223 C CA . PHE B 1 116 ? 11.25 17.891 -3.018 1 85.56 116 PHE B CA 1
ATOM 3224 C C . PHE B 1 116 ? 10.062 17.5 -3.891 1 85.56 116 PHE B C 1
ATOM 3226 O O . PHE B 1 116 ? 9.375 16.5 -3.613 1 85.56 116 PHE B O 1
ATOM 3233 N N . SER B 1 117 ? 9.906 18.172 -4.949 1 80.19 117 SER B N 1
ATOM 3234 C CA . SER B 1 117 ? 8.828 17.875 -5.879 1 80.19 117 SER B CA 1
ATOM 3235 C C . SER B 1 117 ? 9.039 16.516 -6.547 1 80.19 117 SER B C 1
ATOM 3237 O O . SER B 1 117 ? 8.086 15.766 -6.773 1 80.19 117 SER B O 1
ATOM 3239 N N . ILE B 1 118 ? 10.211 16.219 -6.824 1 80 118 ILE B N 1
ATOM 3240 C CA . ILE B 1 118 ? 10.539 14.93 -7.441 1 80 118 ILE B CA 1
ATOM 3241 C C . ILE B 1 118 ? 10.25 13.797 -6.461 1 80 118 ILE B C 1
ATOM 3243 O O . ILE B 1 118 ? 9.68 12.773 -6.844 1 80 118 ILE B O 1
ATOM 3247 N N . ILE B 1 119 ? 10.617 14.031 -5.262 1 81.62 119 ILE B N 1
ATOM 3248 C CA . ILE B 1 119 ? 10.383 13.023 -4.23 1 81.62 119 ILE B CA 1
ATOM 3249 C C . ILE B 1 119 ? 8.883 12.781 -4.066 1 81.62 119 ILE B C 1
ATOM 3251 O O . ILE B 1 119 ? 8.445 11.641 -3.957 1 81.62 119 ILE B O 1
ATOM 3255 N N . LEU B 1 120 ? 8.125 13.758 -4.145 1 77.31 120 LEU B N 1
ATOM 3256 C CA . LEU B 1 120 ? 6.672 13.641 -4.016 1 77.31 120 LEU B CA 1
ATOM 3257 C C . LEU B 1 120 ? 6.078 12.914 -5.215 1 77.31 120 LEU B C 1
ATOM 3259 O O . LEU B 1 120 ? 5.121 12.148 -5.074 1 77.31 120 LEU B O 1
ATOM 3263 N N . ALA B 1 121 ? 6.707 13.172 -6.34 1 75.75 121 ALA B N 1
ATOM 3264 C CA . ALA B 1 121 ? 6.242 12.516 -7.559 1 75.75 121 ALA B CA 1
ATOM 3265 C C . ALA B 1 121 ? 6.441 11.008 -7.48 1 75.75 121 ALA B C 1
ATOM 3267 O O . ALA B 1 121 ? 5.664 10.242 -8.055 1 75.75 121 ALA B O 1
ATOM 3268 N N . THR B 1 122 ? 7.434 10.617 -6.766 1 75.81 122 THR B N 1
ATOM 3269 C CA . THR B 1 122 ? 7.723 9.188 -6.656 1 75.81 122 THR B CA 1
ATOM 3270 C C . THR B 1 122 ? 6.613 8.477 -5.891 1 75.81 122 THR B C 1
ATOM 3272 O O . THR B 1 122 ? 6.473 7.254 -5.988 1 75.81 122 THR B O 1
ATOM 3275 N N . LEU B 1 123 ? 5.859 9.172 -5.055 1 75.69 123 LEU B N 1
ATOM 3276 C CA . LEU B 1 123 ? 4.746 8.602 -4.309 1 75.69 123 LEU B CA 1
ATOM 3277 C C . LEU B 1 123 ? 3.674 8.07 -5.25 1 75.69 123 LEU B C 1
ATOM 3279 O O . LEU B 1 123 ? 2.926 7.156 -4.895 1 75.69 123 LEU B O 1
ATOM 3283 N N . ILE B 1 124 ? 3.771 8.547 -6.441 1 74.94 124 ILE B N 1
ATOM 3284 C CA . ILE B 1 124 ? 2.691 8.258 -7.375 1 74.94 124 ILE B CA 1
ATOM 3285 C C . ILE B 1 124 ? 3.076 7.07 -8.25 1 74.94 124 ILE B C 1
ATOM 3287 O O . ILE B 1 124 ? 2.207 6.391 -8.805 1 74.94 124 ILE B O 1
ATOM 3291 N N . ILE B 1 125 ? 4.336 6.789 -8.352 1 77.19 125 ILE B N 1
ATOM 3292 C CA . ILE B 1 125 ? 4.809 5.699 -9.195 1 77.19 125 ILE B CA 1
ATOM 3293 C C . ILE B 1 125 ? 4.531 4.363 -8.508 1 77.19 125 ILE B C 1
ATOM 3295 O O . ILE B 1 125 ? 4.973 4.133 -7.383 1 77.19 125 ILE B O 1
ATOM 3299 N N . PRO B 1 126 ? 3.838 3.459 -9.164 1 81 126 PRO B N 1
ATOM 3300 C CA . PRO B 1 126 ? 3.57 2.145 -8.578 1 81 126 PRO B CA 1
ATOM 3301 C C . PRO B 1 126 ? 4.832 1.294 -8.43 1 81 126 PRO B C 1
ATOM 3303 O O . PRO B 1 126 ? 5.633 1.209 -9.367 1 81 126 PRO B O 1
ATOM 3306 N N . PHE B 1 127 ? 4.953 0.731 -7.32 1 82.12 127 PHE B N 1
ATOM 3307 C CA . PHE B 1 127 ? 6.102 -0.127 -7.07 1 82.12 127 PHE B CA 1
ATOM 3308 C C . PHE B 1 127 ? 6.156 -1.272 -8.07 1 82.12 127 PHE B C 1
ATOM 3310 O O . PHE B 1 127 ? 7.234 -1.67 -8.516 1 82.12 127 PHE B O 1
ATOM 3317 N N . GLU B 1 128 ? 5.043 -1.785 -8.367 1 81.44 128 GLU B N 1
ATOM 3318 C CA . GLU B 1 128 ? 4.961 -2.941 -9.25 1 81.44 128 GLU B CA 1
ATOM 3319 C C . GLU B 1 128 ? 5.578 -2.637 -10.617 1 81.44 128 GLU B C 1
ATOM 3321 O O . GLU B 1 128 ? 6.113 -3.531 -11.273 1 81.44 128 GLU B O 1
ATOM 3326 N N . THR B 1 129 ? 5.547 -1.352 -11.008 1 83.75 129 THR B N 1
ATOM 3327 C CA . THR B 1 129 ? 6.082 -0.972 -12.312 1 83.75 129 THR B CA 1
ATOM 3328 C C . THR B 1 129 ? 7.605 -0.863 -12.258 1 83.75 129 THR B C 1
ATOM 3330 O O . THR B 1 129 ? 8.273 -0.959 -13.289 1 83.75 129 THR B O 1
ATOM 3333 N N . ILE B 1 130 ? 8.07 -0.703 -11.07 1 88.44 130 ILE B N 1
ATOM 3334 C CA . ILE B 1 130 ? 9.508 -0.475 -11.016 1 88.44 130 ILE B CA 1
ATOM 3335 C C . ILE B 1 130 ? 10.195 -1.685 -10.391 1 88.44 130 ILE B C 1
ATOM 3337 O O . ILE B 1 130 ? 11.43 -1.739 -10.32 1 88.44 130 ILE B O 1
ATOM 3341 N N . ALA B 1 131 ? 9.477 -2.66 -9.969 1 89.31 131 ALA B N 1
ATOM 3342 C CA . ALA B 1 131 ? 10.023 -3.822 -9.273 1 89.31 131 ALA B CA 1
ATOM 3343 C C . ALA B 1 131 ? 11.07 -4.527 -10.133 1 89.31 131 ALA B C 1
ATOM 3345 O O . ALA B 1 131 ? 12.164 -4.836 -9.656 1 89.31 131 ALA B O 1
ATOM 3346 N N . VAL B 1 132 ? 10.805 -4.715 -11.359 1 89 132 VAL B N 1
ATOM 3347 C CA . VAL B 1 132 ? 11.68 -5.484 -12.234 1 89 132 VAL B CA 1
ATOM 3348 C C . VAL B 1 132 ? 12.93 -4.66 -12.555 1 89 132 VAL B C 1
ATOM 3350 O O . VAL B 1 132 ? 14.055 -5.145 -12.406 1 89 132 VAL B O 1
ATOM 3353 N N . PRO B 1 133 ? 12.719 -3.414 -12.977 1 89.94 133 PRO B N 1
ATOM 3354 C CA . PRO B 1 133 ? 13.914 -2.598 -13.188 1 89.94 133 PRO B CA 1
ATOM 3355 C C . PRO B 1 133 ? 14.781 -2.494 -11.93 1 89.94 133 PRO B C 1
ATOM 3357 O O . PRO B 1 133 ? 16.016 -2.52 -12.023 1 89.94 133 PRO B O 1
ATOM 3360 N N . LEU B 1 134 ? 14.172 -2.383 -10.867 1 90.88 134 LEU B N 1
ATOM 3361 C CA . LEU B 1 134 ? 14.914 -2.322 -9.609 1 90.88 134 LEU B CA 1
ATOM 3362 C C . LEU B 1 134 ? 15.664 -3.629 -9.359 1 90.88 134 LEU B C 1
ATOM 3364 O O . LEU B 1 134 ? 16.797 -3.615 -8.859 1 90.88 134 LEU B O 1
ATOM 3368 N N . LEU B 1 135 ? 15.055 -4.719 -9.688 1 91.31 135 LEU B N 1
ATOM 3369 C CA . LEU B 1 135 ? 15.68 -6.027 -9.547 1 91.31 135 LEU B CA 1
ATOM 3370 C C . LEU B 1 135 ? 16.953 -6.109 -10.367 1 91.31 135 LEU B C 1
ATOM 3372 O O . LEU B 1 135 ? 18 -6.543 -9.867 1 91.31 135 LEU B O 1
ATOM 3376 N N . LEU B 1 136 ? 16.828 -5.707 -11.578 1 87.44 136 LEU B N 1
ATOM 3377 C CA . LEU B 1 136 ? 17.984 -5.766 -12.461 1 87.44 136 LEU B CA 1
ATOM 3378 C C . LEU B 1 136 ? 19.094 -4.828 -11.984 1 87.44 136 LEU B C 1
ATOM 3380 O O . LEU B 1 136 ? 20.281 -5.145 -12.094 1 87.44 136 LEU B O 1
ATOM 3384 N N . GLU B 1 137 ? 18.672 -3.744 -11.406 1 86.94 137 GLU B N 1
ATOM 3385 C CA . GLU B 1 137 ? 19.641 -2.781 -10.883 1 86.94 137 GLU B CA 1
ATOM 3386 C C . GLU B 1 137 ? 20.375 -3.34 -9.672 1 86.94 137 GLU B C 1
ATOM 3388 O O . GLU B 1 137 ? 21.609 -3.316 -9.617 1 86.94 137 GLU B O 1
ATOM 3393 N N . VAL B 1 138 ? 19.672 -3.857 -8.719 1 90.69 138 VAL B N 1
ATOM 3394 C CA . VAL B 1 138 ? 20.281 -4.285 -7.465 1 90.69 138 VAL B CA 1
ATOM 3395 C C . VAL B 1 138 ? 21.141 -5.527 -7.703 1 90.69 138 VAL B C 1
ATOM 3397 O O . VAL B 1 138 ? 22.047 -5.828 -6.922 1 90.69 138 VAL B O 1
ATOM 3400 N N . ASN B 1 139 ? 20.734 -6.301 -8.711 1 91 139 ASN B N 1
ATOM 3401 C CA . ASN B 1 139 ? 21.531 -7.477 -9.062 1 91 139 ASN B CA 1
ATOM 3402 C C . ASN B 1 139 ? 22.938 -7.094 -9.5 1 91 139 ASN B C 1
ATOM 3404 O O . ASN B 1 139 ? 23.828 -7.938 -9.516 1 91 139 ASN B O 1
ATOM 3408 N N . ASN B 1 140 ? 23.188 -5.809 -9.828 1 87.44 140 ASN B N 1
ATOM 3409 C CA . ASN B 1 140 ? 24.484 -5.391 -10.359 1 87.44 140 ASN B CA 1
ATOM 3410 C C . ASN B 1 140 ? 25.141 -4.352 -9.461 1 87.44 140 ASN B C 1
ATOM 3412 O O . ASN B 1 140 ? 26.141 -3.742 -9.836 1 87.44 140 ASN B O 1
ATOM 3416 N N . LEU B 1 141 ? 24.656 -4.152 -8.32 1 88.31 141 LEU B N 1
ATOM 3417 C CA . LEU B 1 141 ? 25.234 -3.174 -7.402 1 88.31 141 LEU B CA 1
ATOM 3418 C C . LEU B 1 141 ? 26.281 -3.816 -6.516 1 88.31 141 LEU B C 1
ATOM 3420 O O . LEU B 1 141 ? 26.156 -4.977 -6.117 1 88.31 141 LEU B O 1
ATOM 3424 N N . PRO B 1 142 ? 27.266 -3.008 -6.238 1 88.69 142 PRO B N 1
ATOM 3425 C CA . PRO B 1 142 ? 28.312 -3.52 -5.348 1 88.69 142 PRO B CA 1
ATOM 3426 C C . PRO B 1 142 ? 27.875 -3.541 -3.883 1 88.69 142 PRO B C 1
ATOM 3428 O O . PRO B 1 142 ? 27.016 -2.764 -3.482 1 88.69 142 PRO B O 1
ATOM 3431 N N . TRP B 1 143 ? 28.406 -4.551 -3.166 1 90.75 143 TRP B N 1
ATOM 3432 C CA . TRP B 1 143 ? 28.156 -4.652 -1.733 1 90.75 143 TRP B CA 1
ATOM 3433 C C . TRP B 1 143 ? 29.422 -5.059 -0.984 1 90.75 143 TRP B C 1
ATOM 3435 O O . TRP B 1 143 ? 30.188 -5.895 -1.458 1 90.75 143 TRP B O 1
ATOM 3445 N N . ILE B 1 144 ? 29.656 -4.402 0.104 1 89.06 144 ILE B N 1
ATOM 3446 C CA . ILE B 1 144 ? 30.766 -4.758 0.984 1 89.06 144 ILE B CA 1
ATOM 3447 C C . ILE B 1 144 ? 30.219 -5.375 2.271 1 89.06 144 ILE B C 1
ATOM 3449 O O . ILE B 1 144 ? 29.562 -4.699 3.062 1 89.06 144 ILE B O 1
ATOM 3453 N N . GLY B 1 145 ? 30.312 -6.625 2.363 1 80.88 145 GLY B N 1
ATOM 3454 C CA . GLY B 1 145 ? 29.844 -7.312 3.555 1 80.88 145 GLY B CA 1
ATOM 3455 C C . GLY B 1 145 ? 30.953 -8.023 4.309 1 80.88 145 GLY B C 1
ATOM 3456 O O . GLY B 1 145 ? 32.125 -7.695 4.152 1 80.88 145 GLY B O 1
ATOM 3457 N N . SER B 1 146 ? 30.562 -8.984 5.215 1 80.81 146 SER B N 1
ATOM 3458 C CA . SER B 1 146 ? 31.516 -9.719 6.047 1 80.81 146 SER B CA 1
ATOM 3459 C C . SER B 1 146 ? 32.469 -10.555 5.195 1 80.81 146 SER B C 1
ATOM 3461 O O . SER B 1 146 ? 33.625 -10.758 5.574 1 80.81 146 SER B O 1
ATOM 3463 N N . GLY B 1 147 ? 31.969 -11.055 4.051 1 82.81 147 GLY B N 1
ATOM 3464 C CA . GLY B 1 147 ? 32.781 -11.883 3.176 1 82.81 147 GLY B CA 1
ATOM 3465 C C . GLY B 1 147 ? 33.531 -11.078 2.133 1 82.81 147 GLY B C 1
ATOM 3466 O O . GLY B 1 147 ? 34.188 -11.648 1.241 1 82.81 147 GLY B O 1
ATOM 3467 N N . GLY B 1 148 ? 33.469 -9.766 2.307 1 86.44 148 GLY B N 1
ATOM 3468 C CA . GLY B 1 148 ? 34.219 -8.922 1.381 1 86.44 148 GLY B CA 1
ATOM 3469 C C . GLY B 1 148 ? 33.312 -8.266 0.338 1 86.44 148 GLY B C 1
ATOM 3470 O O . GLY B 1 148 ? 32.156 -8.016 0.586 1 86.44 148 GLY B O 1
ATOM 3471 N N . PHE B 1 149 ? 33.969 -7.879 -0.798 1 87.5 149 PHE B N 1
ATOM 3472 C CA . PHE B 1 149 ? 33.312 -7.148 -1.874 1 87.5 149 PHE B CA 1
ATOM 3473 C C . PHE B 1 149 ? 32.594 -8.109 -2.809 1 87.5 149 PHE B C 1
ATOM 3475 O O . PHE B 1 149 ? 33.156 -9.102 -3.262 1 87.5 149 PHE B O 1
ATOM 3482 N N . THR B 1 150 ? 31.328 -8 -2.986 1 88.5 150 THR B N 1
ATOM 3483 C CA . THR B 1 150 ? 30.547 -8.82 -3.9 1 88.5 150 THR B CA 1
ATOM 3484 C C . THR B 1 150 ? 29.688 -7.945 -4.805 1 88.5 150 THR B C 1
ATOM 3486 O O . THR B 1 150 ? 29.469 -6.766 -4.52 1 88.5 150 THR B O 1
ATOM 3489 N N . TRP B 1 151 ? 29.391 -8.586 -5.941 1 87.69 151 TRP B N 1
ATOM 3490 C CA . TRP B 1 151 ? 28.484 -7.914 -6.859 1 87.69 151 TRP B CA 1
ATOM 3491 C C . TRP B 1 151 ? 27.078 -8.516 -6.773 1 87.69 151 TRP B C 1
ATOM 3493 O O . TRP B 1 151 ? 26.922 -9.734 -6.809 1 87.69 151 TRP B O 1
ATOM 3503 N N . GLY B 1 152 ? 26.125 -7.578 -6.543 1 91.75 152 GLY B N 1
ATOM 3504 C CA . GLY B 1 152 ? 24.75 -8.039 -6.477 1 91.75 152 GLY B CA 1
ATOM 3505 C C . GLY B 1 152 ? 24.203 -8.094 -5.062 1 91.75 152 GLY B C 1
ATOM 3506 O O . GLY B 1 152 ? 24.906 -8.508 -4.141 1 91.75 152 GLY B O 1
ATOM 3507 N N . TRP B 1 153 ? 23.016 -7.68 -4.871 1 94.62 153 TRP B N 1
ATOM 3508 C CA . TRP B 1 153 ? 22.406 -7.566 -3.549 1 94.62 153 TRP B CA 1
ATOM 3509 C C . TRP B 1 153 ? 21.438 -8.719 -3.289 1 94.62 153 TRP B C 1
ATOM 3511 O O . TRP B 1 153 ? 20.922 -8.867 -2.18 1 94.62 153 TRP B O 1
ATOM 3521 N N . LEU B 1 154 ? 21.281 -9.672 -4.199 1 95.06 154 LEU B N 1
ATOM 3522 C CA . LEU B 1 154 ? 20.219 -10.664 -4.074 1 95.06 154 LEU B CA 1
ATOM 3523 C C . LEU B 1 154 ? 20.469 -11.578 -2.881 1 95.06 154 LEU B C 1
ATOM 3525 O O . LEU B 1 154 ? 21.594 -11.711 -2.42 1 95.06 154 LEU B O 1
ATOM 3529 N N . ASN B 1 155 ? 19.359 -12.078 -2.357 1 95.69 155 ASN B N 1
ATOM 3530 C CA . ASN B 1 155 ? 19.344 -13.062 -1.278 1 95.69 155 ASN B CA 1
ATOM 3531 C C . ASN B 1 155 ? 20.047 -12.539 -0.031 1 95.69 155 ASN B C 1
ATOM 3533 O O . ASN B 1 155 ? 20.938 -13.188 0.505 1 95.69 155 ASN B O 1
ATOM 3537 N N . SER B 1 156 ? 19.547 -11.336 0.363 1 96.12 156 SER B N 1
ATOM 3538 C CA . SER B 1 156 ? 20.109 -10.664 1.529 1 96.12 156 SER B CA 1
ATOM 3539 C C . SER B 1 156 ? 19.062 -9.82 2.246 1 96.12 156 SER B C 1
ATOM 3541 O O . SER B 1 156 ? 18.016 -9.5 1.669 1 96.12 156 SER B O 1
ATOM 3543 N N . TRP B 1 157 ? 19.375 -9.492 3.523 1 96.31 157 TRP B N 1
ATOM 3544 C CA . TRP B 1 157 ? 18.484 -8.594 4.266 1 96.31 157 TRP B CA 1
ATOM 3545 C C . TRP B 1 157 ? 18.562 -7.176 3.711 1 96.31 157 TRP B C 1
ATOM 3547 O O . TRP B 1 157 ? 17.547 -6.48 3.621 1 96.31 157 TRP B O 1
ATOM 3557 N N . HIS B 1 158 ? 19.719 -6.75 3.291 1 95.62 158 HIS B N 1
ATOM 3558 C CA . HIS B 1 158 ? 19.891 -5.352 2.91 1 95.62 158 HIS B CA 1
ATOM 3559 C C . HIS B 1 158 ? 19.141 -5.035 1.621 1 95.62 158 HIS B C 1
ATOM 3561 O O . HIS B 1 158 ? 18.719 -3.895 1.408 1 95.62 158 HIS B O 1
ATOM 3567 N N . VAL B 1 159 ? 18.984 -6.047 0.686 1 96.19 159 VAL B N 1
ATOM 3568 C CA . VAL B 1 159 ? 18.234 -5.805 -0.547 1 96.19 159 VAL B CA 1
ATOM 3569 C C . VAL B 1 159 ? 16.766 -5.547 -0.225 1 96.19 159 VAL B C 1
ATOM 3571 O O . VAL B 1 159 ? 16.062 -4.887 -0.994 1 96.19 159 VAL B O 1
ATOM 3574 N N . GLN B 1 160 ? 16.344 -6.098 0.935 1 96.75 160 GLN B N 1
ATOM 3575 C CA . GLN B 1 160 ? 14.953 -5.941 1.359 1 96.75 160 GLN B CA 1
ATOM 3576 C C . GLN B 1 160 ? 14.773 -4.676 2.193 1 96.75 160 GLN B C 1
ATOM 3578 O O . GLN B 1 160 ? 13.648 -4.23 2.424 1 96.75 160 GLN B O 1
ATOM 3583 N N . ILE B 1 161 ? 15.82 -4.012 2.602 1 96.38 161 ILE B N 1
ATOM 3584 C CA . ILE B 1 161 ? 15.758 -2.891 3.535 1 96.38 161 ILE B CA 1
ATOM 3585 C C . ILE B 1 161 ? 16.109 -1.595 2.809 1 96.38 161 ILE B C 1
ATOM 3587 O O . ILE B 1 161 ? 15.312 -0.657 2.777 1 96.38 161 ILE B O 1
ATOM 3591 N N . ILE B 1 162 ? 17.156 -1.536 2.117 1 93 162 ILE B N 1
ATOM 3592 C CA . ILE B 1 162 ? 17.797 -0.312 1.653 1 93 162 ILE B CA 1
ATOM 3593 C C . ILE B 1 162 ? 16.891 0.399 0.649 1 93 162 ILE B C 1
ATOM 3595 O O . ILE B 1 162 ? 16.719 1.618 0.719 1 93 162 ILE B O 1
ATOM 3599 N N . PRO B 1 163 ? 16.281 -0.327 -0.264 1 91.38 163 PRO B N 1
ATOM 3600 C CA . PRO B 1 163 ? 15.445 0.383 -1.233 1 91.38 163 PRO B CA 1
ATOM 3601 C C . PRO B 1 163 ? 14.25 1.081 -0.583 1 91.38 163 PRO B C 1
ATOM 3603 O O . PRO B 1 163 ? 13.625 1.946 -1.201 1 91.38 163 PRO B O 1
ATOM 3606 N N . TRP B 1 164 ? 13.977 0.757 0.66 1 92.69 164 TRP B N 1
ATOM 3607 C CA . TRP B 1 164 ? 12.734 1.224 1.27 1 92.69 164 TRP B CA 1
ATOM 3608 C C . TRP B 1 164 ? 13.016 2.232 2.377 1 92.69 164 TRP B C 1
ATOM 3610 O O . TRP B 1 164 ? 12.094 2.701 3.049 1 92.69 164 TRP B O 1
ATOM 3620 N N . ILE B 1 165 ? 14.234 2.613 2.562 1 93 165 ILE B N 1
ATOM 3621 C CA . ILE B 1 165 ? 14.594 3.506 3.66 1 93 165 ILE B CA 1
ATOM 3622 C C . ILE B 1 165 ? 14.195 4.938 3.312 1 93 165 ILE B C 1
ATOM 3624 O O . ILE B 1 165 ? 13.945 5.754 4.203 1 93 165 ILE B O 1
ATOM 3628 N N . ALA B 1 166 ? 14.172 5.188 2.043 1 87.06 166 ALA B N 1
ATOM 3629 C CA . ALA B 1 166 ? 13.789 6.516 1.582 1 87.06 166 ALA B CA 1
ATOM 3630 C C . ALA B 1 166 ? 12.422 6.48 0.892 1 87.06 166 ALA B C 1
ATOM 3632 O O . ALA B 1 166 ? 12.219 5.711 -0.05 1 87.06 166 ALA B O 1
ATOM 3633 N N . ASP B 1 167 ? 11.477 7.188 1.402 1 86.44 167 ASP B N 1
ATOM 3634 C CA . ASP B 1 167 ? 10.195 7.254 0.706 1 86.44 167 ASP B CA 1
ATOM 3635 C C . ASP B 1 167 ? 9.555 8.633 0.865 1 86.44 167 ASP B C 1
ATOM 3637 O O . ASP B 1 167 ? 9.758 9.305 1.878 1 86.44 167 ASP B O 1
ATOM 3641 N N . GLY B 1 168 ? 8.867 8.984 -0.064 1 85.62 168 GLY B N 1
ATOM 3642 C CA . GLY B 1 168 ? 8.289 10.312 -0.177 1 85.62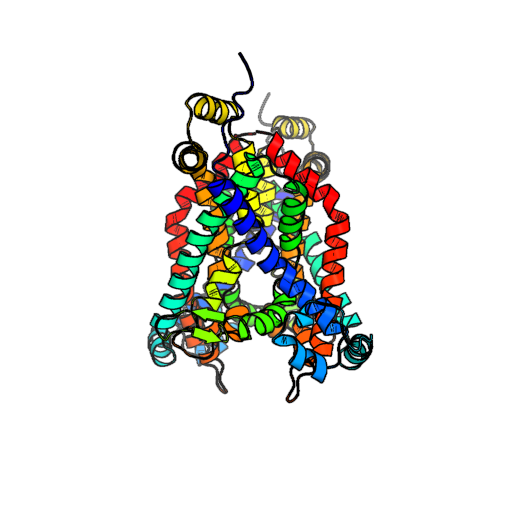 168 GLY B CA 1
ATOM 3643 C C . GLY B 1 168 ? 7.273 10.617 0.913 1 85.62 168 GLY B C 1
ATOM 3644 O O . GLY B 1 168 ? 7.215 11.734 1.415 1 85.62 168 GLY B O 1
ATOM 3645 N N . LEU B 1 169 ? 6.539 9.617 1.286 1 85.81 169 LEU B N 1
ATOM 3646 C CA . LEU B 1 169 ? 5.496 9.867 2.273 1 85.81 169 LEU B CA 1
ATOM 3647 C C . LEU B 1 169 ? 6.102 10.227 3.627 1 85.81 169 LEU B C 1
ATOM 3649 O O . LEU B 1 169 ? 5.664 11.18 4.273 1 85.81 169 LEU B O 1
ATOM 3653 N N . THR B 1 170 ? 7.066 9.453 4.043 1 91.44 170 THR B N 1
ATOM 3654 C CA . THR B 1 170 ? 7.715 9.719 5.324 1 91.44 170 THR B CA 1
ATOM 3655 C C . THR B 1 170 ? 8.344 11.109 5.332 1 91.44 170 THR B C 1
ATOM 3657 O O . THR B 1 170 ? 8.156 11.875 6.277 1 91.44 170 THR B O 1
ATOM 3660 N N . ILE B 1 171 ? 8.984 11.414 4.293 1 91.5 171 ILE B N 1
ATOM 3661 C CA . ILE B 1 171 ? 9.625 12.727 4.184 1 91.5 171 ILE B CA 1
ATOM 3662 C C . ILE B 1 171 ? 8.562 13.82 4.184 1 91.5 171 ILE B C 1
ATOM 3664 O O . ILE B 1 171 ? 8.695 14.828 4.883 1 91.5 171 ILE B O 1
ATOM 3668 N N . PHE B 1 172 ? 7.598 13.586 3.467 1 87.75 172 PHE B N 1
ATOM 3669 C CA . PHE B 1 172 ? 6.512 14.555 3.359 1 87.75 172 PHE B CA 1
ATOM 3670 C C . PHE B 1 172 ? 5.883 14.82 4.723 1 87.75 172 PHE B C 1
ATOM 3672 O O . PHE B 1 172 ? 5.629 15.969 5.082 1 87.75 172 PHE B O 1
ATOM 3679 N N . LEU B 1 173 ? 5.605 13.812 5.473 1 87.5 173 LEU B N 1
ATOM 3680 C CA . LEU B 1 173 ? 5.004 13.953 6.793 1 87.5 173 LEU B CA 1
ATOM 3681 C C . LEU B 1 173 ? 5.895 14.789 7.707 1 87.5 173 LEU B C 1
ATOM 3683 O O . LEU B 1 173 ? 5.41 15.68 8.406 1 87.5 173 LEU B O 1
ATOM 3687 N N . PHE B 1 174 ? 7.133 14.531 7.637 1 94.12 174 PHE B N 1
ATOM 3688 C CA . PHE B 1 174 ? 8.062 15.266 8.484 1 94.12 174 PHE B CA 1
ATOM 3689 C C . PHE B 1 174 ? 8.164 16.719 8.031 1 94.12 174 PHE B C 1
ATOM 3691 O O . PHE B 1 174 ? 8.188 17.625 8.859 1 94.12 174 PHE B O 1
ATOM 3698 N N . VAL B 1 175 ? 8.25 16.953 6.785 1 92.75 175 VAL B N 1
ATOM 3699 C CA . VAL B 1 175 ? 8.344 18.328 6.27 1 92.75 175 VAL B CA 1
ATOM 3700 C C . VAL B 1 175 ? 7.125 19.125 6.723 1 92.75 175 VAL B C 1
ATOM 3702 O O . VAL B 1 175 ? 7.266 20.25 7.211 1 92.75 175 VAL B O 1
ATOM 3705 N N . GLN B 1 176 ? 6.016 18.516 6.547 1 85 176 GLN B N 1
ATOM 3706 C CA . GLN B 1 176 ? 4.789 19.203 6.934 1 85 176 GLN B CA 1
ATOM 3707 C C . GLN B 1 176 ? 4.785 19.531 8.422 1 85 176 GLN B C 1
ATOM 3709 O O . GLN B 1 176 ? 4.406 20.625 8.82 1 85 176 GLN B O 1
ATOM 3714 N N . TYR B 1 177 ? 5.184 18.625 9.203 1 89.56 177 TYR B N 1
ATOM 3715 C CA . TYR B 1 177 ? 5.238 18.828 10.641 1 89.56 177 TYR B CA 1
ATOM 3716 C C . TYR B 1 177 ? 6.266 19.906 11 1 89.56 177 TYR B C 1
ATOM 3718 O O . TYR B 1 177 ? 6.008 20.766 11.828 1 89.56 177 TYR B O 1
ATOM 3726 N N . PHE B 1 178 ? 7.398 19.859 10.375 1 94.88 178 PHE B N 1
ATOM 3727 C CA . PHE B 1 178 ? 8.492 20.781 10.656 1 94.88 178 PHE B CA 1
ATOM 3728 C C . PHE B 1 178 ? 8.109 22.203 10.25 1 94.88 178 PHE B C 1
ATOM 3730 O O . PHE B 1 178 ? 8.5 23.172 10.914 1 94.88 178 PHE B O 1
ATOM 3737 N N . LYS B 1 179 ? 7.414 22.328 9.25 1 91.38 179 LYS B N 1
ATOM 3738 C CA . LYS B 1 179 ? 6.973 23.641 8.789 1 91.38 179 LYS B CA 1
ATOM 3739 C C . LYS B 1 179 ? 6.062 24.312 9.812 1 91.38 179 LYS B C 1
ATOM 3741 O O . LYS B 1 179 ? 6 25.531 9.891 1 91.38 179 LYS B O 1
ATOM 3746 N N . ASP B 1 180 ? 5.434 23.484 10.562 1 87.94 180 ASP B N 1
ATOM 3747 C CA . ASP B 1 180 ? 4.477 24 11.531 1 87.94 180 ASP B CA 1
ATOM 3748 C C . ASP B 1 180 ? 5.168 24.359 12.852 1 87.94 180 ASP B C 1
ATOM 3750 O O . ASP B 1 180 ? 4.555 24.953 13.734 1 87.94 180 ASP B O 1
ATOM 3754 N N . LEU B 1 181 ? 6.379 24.016 12.93 1 90.5 181 LEU B N 1
ATOM 3755 C CA . LEU B 1 181 ? 7.113 24.375 14.133 1 90.5 181 LEU B CA 1
ATOM 3756 C C . LEU B 1 181 ? 7.434 25.859 14.148 1 90.5 181 LEU B C 1
ATOM 3758 O O . LEU B 1 181 ? 7.73 26.453 13.109 1 90.5 181 LEU B O 1
ATOM 3762 N N . PRO B 1 182 ? 7.309 26.469 15.289 1 90.38 182 PRO B N 1
ATOM 3763 C CA . PRO B 1 182 ? 7.656 27.891 15.359 1 90.38 182 PRO B CA 1
ATOM 3764 C C . PRO B 1 182 ? 9.086 28.172 14.914 1 90.38 182 PRO B C 1
ATOM 3766 O O . PRO B 1 182 ? 10.039 27.641 15.492 1 90.38 182 PRO B O 1
ATOM 3769 N N . LYS B 1 183 ? 9.195 28.969 14.016 1 85.19 183 LYS B N 1
ATOM 3770 C CA . LYS B 1 183 ? 10.5 29.312 13.453 1 85.19 183 LYS B CA 1
ATOM 3771 C C . LYS B 1 183 ? 11.375 30.016 14.484 1 85.19 183 LYS B C 1
ATOM 3773 O O . LYS B 1 183 ? 12.602 29.969 14.406 1 85.19 183 LYS B O 1
ATOM 3778 N N . GLU B 1 184 ? 10.672 30.625 15.375 1 90.06 184 GLU B N 1
ATOM 3779 C CA . GLU B 1 184 ? 11.367 31.375 16.422 1 90.06 184 GLU B CA 1
ATOM 3780 C C . GLU B 1 184 ? 12.281 30.469 17.234 1 90.06 184 GLU B C 1
ATOM 3782 O O . GLU B 1 184 ? 13.328 30.906 17.719 1 90.06 184 GLU B O 1
ATOM 3787 N N . LEU B 1 185 ? 11.883 29.25 17.359 1 89.19 185 LEU B N 1
ATOM 3788 C CA . LEU B 1 185 ? 12.672 28.281 18.125 1 89.19 185 LEU B CA 1
ATOM 3789 C C . LEU B 1 185 ? 14.008 28.016 17.438 1 89.19 185 LEU B C 1
ATOM 3791 O O . LEU B 1 185 ? 15.047 27.922 18.094 1 89.19 185 LEU B O 1
ATOM 3795 N N . LEU B 1 186 ? 13.977 27.984 16.234 1 88.38 186 LEU B N 1
ATOM 3796 C CA . LEU B 1 186 ? 15.195 27.703 15.469 1 88.38 186 LEU B CA 1
ATOM 3797 C C . LEU B 1 186 ? 16.078 28.938 15.406 1 88.38 186 LEU B C 1
ATOM 3799 O O . LEU B 1 186 ? 17.312 28.844 15.516 1 88.38 186 LEU B O 1
ATOM 3803 N N . GLU B 1 187 ? 15.453 30.031 15.25 1 88.88 187 GLU B N 1
ATOM 3804 C CA . GLU B 1 187 ? 16.203 31.297 15.211 1 88.88 187 GLU B CA 1
ATOM 3805 C C . GLU B 1 187 ? 16.922 31.547 16.516 1 88.88 187 GLU B C 1
ATOM 3807 O O . GLU B 1 187 ? 18.078 31.984 16.516 1 88.88 187 GLU B O 1
ATOM 3812 N N . ALA B 1 188 ? 16.266 31.266 17.547 1 92.12 188 ALA B N 1
ATOM 3813 C CA . ALA B 1 188 ? 16.875 31.438 18.859 1 92.12 188 ALA B CA 1
ATOM 3814 C C . ALA B 1 188 ? 18.078 30.516 19.031 1 92.12 188 ALA B C 1
ATOM 3816 O O . ALA B 1 188 ? 19.125 30.938 19.547 1 92.12 188 ALA B O 1
ATOM 3817 N N . ALA B 1 189 ? 17.953 29.328 18.609 1 91.5 189 ALA B N 1
ATOM 3818 C CA . ALA B 1 189 ? 19.047 28.359 18.719 1 91.5 189 ALA B CA 1
ATOM 3819 C C . ALA B 1 189 ? 20.234 28.781 17.859 1 91.5 189 ALA B C 1
ATOM 3821 O O . ALA B 1 189 ? 21.375 28.625 18.266 1 91.5 189 ALA B O 1
ATOM 3822 N N . ARG B 1 190 ? 19.906 29.328 16.781 1 88.5 190 ARG B N 1
ATOM 3823 C CA . ARG B 1 190 ? 20.953 29.797 15.875 1 88.5 190 ARG B CA 1
ATOM 3824 C C . ARG B 1 190 ? 21.688 31 16.453 1 88.5 190 ARG B C 1
ATOM 3826 O O . ARG B 1 190 ? 22.906 31.125 16.312 1 88.5 190 ARG B O 1
ATOM 3833 N N . ILE B 1 191 ? 20.922 31.812 17.016 1 90.75 191 ILE B N 1
ATOM 3834 C CA . ILE B 1 191 ? 21.5 32.969 17.656 1 90.75 191 ILE B CA 1
ATOM 3835 C C . ILE B 1 191 ? 22.438 32.531 18.781 1 90.75 191 ILE B C 1
ATOM 3837 O O . ILE B 1 191 ? 23.484 33.156 19 1 90.75 191 ILE B O 1
ATOM 3841 N N . ASP B 1 192 ? 22.141 31.438 19.453 1 91.69 192 ASP B N 1
ATOM 3842 C CA . ASP B 1 192 ? 22.953 30.875 20.531 1 91.69 192 ASP B CA 1
ATOM 3843 C C . ASP B 1 192 ? 24.156 30.125 19.984 1 91.69 192 ASP B C 1
ATOM 3845 O O . ASP B 1 192 ? 24.984 29.625 20.734 1 91.69 192 ASP B O 1
ATOM 3849 N N . GLY B 1 193 ? 24.234 30.031 18.672 1 89.94 193 GLY B N 1
ATOM 3850 C CA . GLY B 1 193 ? 25.406 29.453 18.047 1 89.94 193 GLY B CA 1
ATOM 3851 C C . GLY B 1 193 ? 25.297 27.938 17.875 1 89.94 193 GLY B C 1
ATOM 3852 O O . GLY B 1 193 ? 26.297 27.266 17.656 1 89.94 193 GLY B O 1
ATOM 3853 N N . ALA B 1 194 ? 24.141 27.438 18.031 1 91.12 194 ALA B N 1
ATOM 3854 C CA . ALA B 1 194 ? 23.953 26 17.922 1 91.12 194 ALA B CA 1
ATOM 3855 C C . ALA B 1 194 ? 24.172 25.531 16.484 1 91.12 194 ALA B C 1
ATOM 3857 O O . ALA B 1 194 ? 23.766 26.203 15.539 1 91.12 194 ALA B O 1
ATOM 3858 N N . SER B 1 195 ? 24.859 24.391 16.328 1 90.19 195 SER B N 1
ATOM 3859 C CA . SER B 1 195 ? 25.031 23.781 15.016 1 90.19 195 SER B CA 1
ATOM 3860 C C . SER B 1 195 ? 23.734 23.156 14.508 1 90.19 195 SER B C 1
ATOM 3862 O O . SER B 1 195 ? 22.812 22.906 15.297 1 90.19 195 SER B O 1
ATOM 3864 N N . TRP B 1 196 ? 23.719 22.922 13.258 1 88.12 196 TRP B N 1
ATOM 3865 C CA . TRP B 1 196 ? 22.516 22.344 12.664 1 88.12 196 TRP B CA 1
ATOM 3866 C C . TRP B 1 196 ? 22.219 20.953 13.234 1 88.12 196 TRP B C 1
ATOM 3868 O O . TRP B 1 196 ? 21.062 20.594 13.438 1 88.12 196 TRP B O 1
ATOM 3878 N N . LEU B 1 197 ? 23.219 20.188 13.406 1 89.12 197 LEU B N 1
ATOM 3879 C CA . LEU B 1 197 ? 23.031 18.859 13.984 1 89.12 197 LEU B CA 1
ATOM 3880 C C . LEU B 1 197 ? 22.453 18.969 15.398 1 89.12 197 LEU B C 1
ATOM 3882 O O . LEU B 1 197 ? 21.609 18.156 15.789 1 89.12 197 LEU B O 1
ATOM 3886 N N . ARG B 1 198 ? 22.891 19.938 16.125 1 92.69 198 ARG B N 1
ATOM 3887 C CA . ARG B 1 198 ? 22.375 20.156 17.484 1 92.69 198 ARG B CA 1
ATOM 3888 C C . ARG B 1 198 ? 20.922 20.609 17.438 1 92.69 198 ARG B C 1
ATOM 3890 O O . ARG B 1 198 ? 20.109 20.172 18.25 1 92.69 198 ARG B O 1
ATOM 3897 N N . ILE B 1 199 ? 20.672 21.484 16.484 1 94 199 ILE B N 1
ATOM 3898 C CA . ILE B 1 199 ? 19.297 21.953 16.344 1 94 199 ILE B CA 1
ATOM 3899 C C . ILE B 1 199 ? 18.391 20.781 15.961 1 94 199 ILE B C 1
ATOM 3901 O O . ILE B 1 199 ? 17.297 20.625 16.531 1 94 199 ILE B O 1
ATOM 3905 N N . TYR B 1 200 ? 18.875 19.938 15.102 1 94.38 200 TYR B N 1
ATOM 3906 C CA . TYR B 1 200 ? 18.125 18.75 14.688 1 94.38 200 TYR B CA 1
ATOM 3907 C C . TYR B 1 200 ? 17.875 17.828 15.867 1 94.38 200 TYR B C 1
ATOM 3909 O O . TYR B 1 200 ? 16.719 17.469 16.141 1 94.38 200 TYR B O 1
ATOM 3917 N N . THR B 1 201 ? 18.891 17.516 16.625 1 95.31 201 THR B N 1
ATOM 3918 C CA . THR B 1 201 ? 18.828 16.453 17.625 1 95.31 201 THR B CA 1
ATOM 3919 C C . THR B 1 201 ? 18.219 16.984 18.938 1 95.31 201 THR B C 1
ATOM 3921 O O . THR B 1 201 ? 17.547 16.25 19.656 1 95.31 201 THR B O 1
ATOM 3924 N N . GLN B 1 202 ? 18.328 18.312 19.25 1 95.62 202 GLN B N 1
ATOM 3925 C CA . GLN B 1 202 ? 17.969 18.797 20.578 1 95.62 202 GLN B CA 1
ATOM 3926 C C . GLN B 1 202 ? 16.781 19.75 20.531 1 95.62 202 GLN B C 1
ATOM 3928 O O . GLN B 1 202 ? 16.188 20.047 21.562 1 95.62 202 GLN B O 1
ATOM 3933 N N . VAL B 1 203 ? 16.438 20.203 19.391 1 95.19 203 VAL B N 1
ATOM 3934 C CA . VAL B 1 203 ? 15.344 21.172 19.312 1 95.19 203 VAL B CA 1
ATOM 3935 C C . VAL B 1 203 ? 14.188 20.562 18.516 1 95.19 203 VAL B C 1
ATOM 3937 O O . VAL B 1 203 ? 13.094 20.391 19.047 1 95.19 203 VAL B O 1
ATOM 3940 N N . VAL B 1 204 ? 14.508 20.125 17.328 1 96.38 204 VAL B N 1
ATOM 3941 C CA . VAL B 1 204 ? 13.453 19.734 16.406 1 96.38 204 VAL B CA 1
ATOM 3942 C C . VAL B 1 204 ? 12.953 18.328 16.75 1 96.38 204 VAL B C 1
ATOM 3944 O O . VAL B 1 204 ? 11.75 18.125 16.969 1 96.38 204 VAL B O 1
ATOM 3947 N N . MET B 1 205 ? 13.867 17.359 16.922 1 96.62 205 MET B N 1
ATOM 3948 C CA . MET B 1 205 ? 13.484 15.961 17.062 1 96.62 205 MET B CA 1
ATOM 3949 C C . MET B 1 205 ? 12.766 15.734 18.391 1 96.62 205 MET B C 1
ATOM 3951 O O . MET B 1 205 ? 11.805 14.969 18.469 1 96.62 205 MET B O 1
ATOM 3955 N N . PRO B 1 206 ? 13.195 16.375 19.438 1 95.69 206 PRO B N 1
ATOM 3956 C CA . PRO B 1 206 ? 12.461 16.188 20.688 1 95.69 206 PRO B CA 1
ATOM 3957 C C . PRO B 1 206 ? 11.008 16.656 20.594 1 95.69 206 PRO B C 1
ATOM 3959 O O . PRO B 1 206 ? 10.156 16.156 21.344 1 95.69 206 PRO B O 1
ATOM 3962 N N . LEU B 1 207 ? 10.688 17.547 19.672 1 93.94 207 LEU B N 1
ATOM 3963 C CA . LEU B 1 207 ? 9.336 18.062 19.5 1 93.94 207 LEU B CA 1
ATOM 3964 C C . LEU B 1 207 ? 8.57 17.234 18.469 1 93.94 207 LEU B C 1
ATOM 3966 O O . LEU B 1 207 ? 7.379 17.469 18.25 1 93.94 207 LEU B O 1
ATOM 3970 N N . SER B 1 208 ? 9.188 16.234 17.953 1 94.56 208 SER B N 1
ATOM 3971 C CA . SER B 1 208 ? 8.633 15.562 16.781 1 94.56 208 SER B CA 1
ATOM 3972 C C . SER B 1 208 ? 7.98 14.234 17.156 1 94.56 208 SER B C 1
ATOM 3974 O O . SER B 1 208 ? 7.777 13.375 16.297 1 94.56 208 SER B O 1
ATOM 3976 N N . GLY B 1 209 ? 7.629 14.031 18.359 1 90.38 209 GLY B N 1
ATOM 3977 C CA . GLY B 1 209 ? 7.008 12.812 18.844 1 90.38 209 GLY B CA 1
ATOM 3978 C C . GLY B 1 209 ? 5.785 12.406 18.031 1 90.38 209 GLY B C 1
ATOM 3979 O O . GLY B 1 209 ? 5.695 11.273 17.562 1 90.38 209 GLY B O 1
ATOM 3980 N N . PRO B 1 210 ? 4.918 13.312 17.812 1 84.69 210 PRO B N 1
ATOM 3981 C CA . PRO B 1 210 ? 3.68 12.984 17.109 1 84.69 210 PRO B CA 1
ATOM 3982 C C . PRO B 1 210 ? 3.924 12.508 15.68 1 84.69 210 PRO B C 1
ATOM 3984 O O . PRO B 1 210 ? 3.352 11.5 15.258 1 84.69 210 PRO B O 1
ATOM 3987 N N . VAL B 1 211 ? 4.742 13.25 15 1 89.75 211 VAL B N 1
ATOM 3988 C CA . VAL B 1 211 ? 4.973 12.875 13.609 1 89.75 211 VAL B CA 1
ATOM 3989 C C . VAL B 1 211 ? 5.793 11.586 13.547 1 89.75 211 VAL B C 1
ATOM 3991 O O . VAL B 1 211 ? 5.617 10.773 12.641 1 89.75 211 VAL B O 1
ATOM 3994 N N . ILE B 1 212 ? 6.695 11.398 14.492 1 92.75 212 ILE B N 1
ATOM 3995 C CA . ILE B 1 212 ? 7.465 10.156 14.539 1 92.75 212 ILE B CA 1
ATOM 3996 C C . ILE B 1 212 ? 6.523 8.969 14.734 1 92.75 212 ILE B C 1
ATOM 3998 O O . ILE B 1 212 ? 6.645 7.957 14.047 1 92.75 212 ILE B O 1
ATOM 4002 N N . ALA B 1 213 ? 5.562 9.102 15.586 1 86.12 213 ALA B N 1
ATOM 4003 C CA . ALA B 1 213 ? 4.594 8.039 15.836 1 86.12 213 ALA B CA 1
ATOM 4004 C C . ALA B 1 213 ? 3.783 7.727 14.586 1 86.12 213 ALA B C 1
ATOM 4006 O O . ALA B 1 213 ? 3.637 6.562 14.2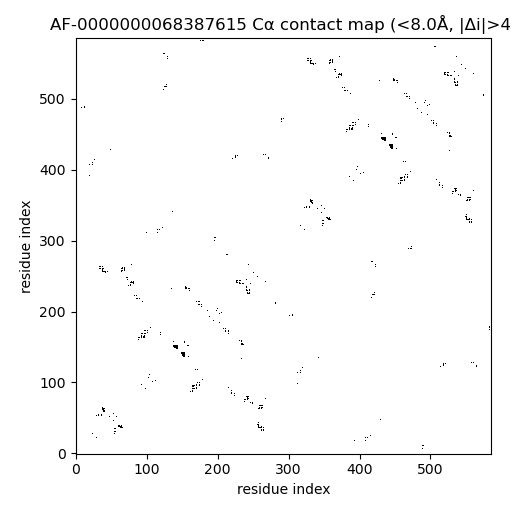03 1 86.12 213 ALA B O 1
ATOM 4007 N N . THR B 1 214 ? 3.316 8.766 13.984 1 83.38 214 THR B N 1
ATOM 4008 C CA . THR B 1 214 ? 2.49 8.602 12.789 1 83.38 214 THR B CA 1
ATOM 4009 C C . THR B 1 214 ? 3.293 7.965 11.656 1 83.38 214 THR B C 1
ATOM 4011 O O . THR B 1 214 ? 2.838 7 11.039 1 83.38 214 THR B O 1
ATOM 4014 N N . ALA B 1 215 ? 4.449 8.508 11.438 1 90.06 215 ALA B N 1
ATOM 4015 C CA . ALA B 1 215 ? 5.305 7.996 10.375 1 90.06 215 ALA B CA 1
ATOM 4016 C C . ALA B 1 215 ? 5.719 6.555 10.648 1 90.06 215 ALA B C 1
ATOM 4018 O O . ALA B 1 215 ? 5.785 5.734 9.727 1 90.06 215 ALA B O 1
ATOM 4019 N N . ALA B 1 216 ? 5.996 6.293 11.891 1 90.19 216 ALA B N 1
ATOM 4020 C CA . ALA B 1 216 ? 6.406 4.945 12.266 1 90.19 216 ALA B CA 1
ATOM 4021 C C . ALA B 1 216 ? 5.285 3.941 12.023 1 90.19 216 ALA B C 1
ATOM 4023 O O . ALA B 1 216 ? 5.52 2.852 11.492 1 90.19 216 ALA B O 1
ATOM 4024 N N . ILE B 1 217 ? 4.148 4.289 12.359 1 83.94 217 ILE B N 1
ATOM 4025 C CA . ILE B 1 217 ? 3 3.398 12.211 1 83.94 217 ILE B CA 1
ATOM 4026 C C . ILE B 1 217 ? 2.738 3.137 10.734 1 83.94 217 ILE B C 1
ATOM 4028 O O . ILE B 1 217 ? 2.609 1.985 10.312 1 83.94 217 ILE B O 1
ATOM 4032 N N . LEU B 1 218 ? 2.648 4.176 10.023 1 83.94 218 LEU B N 1
ATOM 4033 C CA . LEU B 1 218 ? 2.34 4.043 8.602 1 83.94 218 LEU B CA 1
ATOM 4034 C C . LEU B 1 218 ? 3.426 3.25 7.883 1 83.94 218 LEU B C 1
ATOM 4036 O O . LEU B 1 218 ? 3.125 2.396 7.047 1 83.94 218 LEU B O 1
ATOM 4040 N N . LYS B 1 219 ? 4.645 3.545 8.211 1 90.81 219 LYS B N 1
ATOM 4041 C CA . LYS B 1 219 ? 5.758 2.84 7.582 1 90.81 219 LYS B CA 1
ATOM 4042 C C . LYS B 1 219 ? 5.781 1.37 7.992 1 90.81 219 LYS B C 1
ATOM 4044 O O . LYS B 1 219 ? 6.09 0.498 7.18 1 90.81 219 LYS B O 1
ATOM 4049 N N . PHE B 1 220 ? 5.523 1.143 9.203 1 88.56 220 PHE B N 1
ATOM 4050 C CA . PHE B 1 220 ? 5.457 -0.231 9.695 1 88.56 220 PHE B CA 1
ATOM 4051 C C . PHE B 1 220 ? 4.402 -1.023 8.93 1 88.56 220 PHE B C 1
ATOM 4053 O O . PHE B 1 220 ? 4.652 -2.152 8.508 1 88.56 220 PHE B O 1
ATOM 4060 N N . LEU B 1 221 ? 3.295 -0.477 8.789 1 83.81 221 LEU B N 1
ATOM 4061 C CA . LEU B 1 221 ? 2.191 -1.157 8.117 1 83.81 221 LEU B CA 1
ATOM 4062 C C . LEU B 1 221 ? 2.562 -1.516 6.688 1 83.81 221 LEU B C 1
ATOM 4064 O O . LEU B 1 221 ? 2.303 -2.633 6.234 1 83.81 221 LEU B O 1
ATOM 4068 N N . VAL B 1 222 ? 3.168 -0.612 6.062 1 85.56 222 VAL B N 1
ATOM 4069 C CA . VAL B 1 222 ? 3.549 -0.841 4.672 1 85.56 222 VAL B CA 1
ATOM 4070 C C . VAL B 1 222 ? 4.633 -1.914 4.605 1 85.56 222 VAL B C 1
ATOM 4072 O O . VAL B 1 222 ? 4.535 -2.859 3.82 1 85.56 222 VAL B O 1
ATOM 4075 N N . MET B 1 223 ? 5.605 -1.822 5.375 1 91.12 223 MET B N 1
ATOM 4076 C CA . MET B 1 223 ? 6.777 -2.691 5.289 1 91.12 223 MET B CA 1
ATOM 4077 C C . MET B 1 223 ? 6.426 -4.117 5.707 1 91.12 223 MET B C 1
ATOM 4079 O O . MET B 1 223 ? 6.926 -5.078 5.121 1 91.12 223 MET B O 1
ATOM 4083 N N . TYR B 1 224 ? 5.594 -4.227 6.66 1 88.06 224 TYR B N 1
ATOM 4084 C CA . TYR B 1 224 ? 5.262 -5.578 7.094 1 88.06 224 TYR B CA 1
ATOM 4085 C C . TYR B 1 224 ? 4.266 -6.227 6.141 1 88.06 224 TYR B C 1
ATOM 4087 O O . TYR B 1 224 ? 4.359 -7.422 5.848 1 88.06 224 TYR B O 1
ATOM 4095 N N . SER B 1 225 ? 3.375 -5.496 5.676 1 82.44 225 SER B N 1
ATOM 4096 C CA . SER B 1 225 ? 2.27 -6.047 4.895 1 82.44 225 SER B CA 1
ATOM 4097 C C . SER B 1 225 ? 2.68 -6.285 3.445 1 82.44 225 SER B C 1
ATOM 4099 O O . SER B 1 225 ? 2.199 -7.219 2.805 1 82.44 225 SER B O 1
ATOM 4101 N N . GLN B 1 226 ? 3.482 -5.484 2.945 1 79.56 226 GLN B N 1
ATOM 4102 C CA . GLN B 1 226 ? 3.795 -5.539 1.521 1 79.56 226 GLN B CA 1
ATOM 4103 C C . GLN B 1 226 ? 5.109 -6.273 1.274 1 79.56 226 GLN B C 1
ATOM 4105 O O . GLN B 1 226 ? 5.934 -5.828 0.472 1 79.56 226 GLN B O 1
ATOM 4110 N N . GLN B 1 227 ? 5.305 -7.27 2.031 1 84.81 227 GLN B N 1
ATOM 4111 C CA . GLN B 1 227 ? 6.516 -8.062 1.893 1 84.81 227 GLN B CA 1
ATOM 4112 C C . GLN B 1 227 ? 6.266 -9.305 1.038 1 84.81 227 GLN B C 1
ATOM 4114 O O . GLN B 1 227 ? 6.586 -10.422 1.446 1 84.81 227 GLN B O 1
ATOM 4119 N N . TYR B 1 228 ? 5.746 -9.148 -0.082 1 88.25 228 TYR B N 1
ATOM 4120 C CA . TYR B 1 228 ? 5.508 -10.328 -0.903 1 88.25 228 TYR B CA 1
ATOM 4121 C C . TYR B 1 228 ? 6.242 -10.219 -2.234 1 88.25 228 TYR B C 1
ATOM 4123 O O . TYR B 1 228 ? 7.215 -10.945 -2.473 1 88.25 228 TYR B O 1
ATOM 4131 N N . LEU B 1 229 ? 5.883 -9.242 -3.012 1 87.62 229 LEU B N 1
ATOM 4132 C CA . LEU B 1 229 ? 6.383 -9.188 -4.379 1 87.62 229 LEU B CA 1
ATOM 4133 C C . LEU B 1 229 ? 7.895 -8.992 -4.402 1 87.62 229 LEU B C 1
ATOM 4135 O O . LEU B 1 229 ? 8.617 -9.758 -5.043 1 87.62 229 LEU B O 1
ATOM 4139 N N . TRP B 1 230 ? 8.344 -8.039 -3.678 1 92.75 230 TRP B N 1
ATOM 4140 C CA . TRP B 1 230 ? 9.766 -7.715 -3.725 1 92.75 230 TRP B CA 1
ATOM 4141 C C . TRP B 1 230 ? 10.602 -8.852 -3.16 1 92.75 230 TRP B C 1
ATOM 4143 O O . TRP B 1 230 ? 11.508 -9.359 -3.832 1 92.75 230 TRP B O 1
ATOM 4153 N N . PRO B 1 231 ? 10.266 -9.336 -1.989 1 95.06 231 PRO B N 1
ATOM 4154 C CA . PRO B 1 231 ? 11.062 -10.461 -1.49 1 95.06 231 PRO B CA 1
ATOM 4155 C C . PRO B 1 231 ? 10.969 -11.688 -2.393 1 95.06 231 PRO B C 1
ATOM 4157 O O . PRO B 1 231 ? 11.93 -12.453 -2.496 1 95.06 231 PRO B O 1
ATOM 4160 N N . LEU B 1 232 ? 9.883 -11.875 -2.951 1 91 232 LEU B N 1
ATOM 4161 C CA . LEU B 1 232 ? 9.742 -13 -3.863 1 91 232 LEU B CA 1
ATOM 4162 C C . LEU B 1 232 ? 10.758 -12.906 -5.004 1 91 232 LEU B C 1
ATOM 4164 O O . LEU B 1 232 ? 11.281 -13.922 -5.457 1 91 232 LEU B O 1
ATOM 4168 N N . LEU B 1 233 ? 11.039 -11.742 -5.43 1 91.19 233 LEU B N 1
ATOM 4169 C CA . LEU B 1 233 ? 11.938 -11.508 -6.555 1 91.19 233 LEU B CA 1
ATOM 4170 C C . LEU B 1 233 ? 13.398 -11.578 -6.109 1 91.19 233 LEU B C 1
ATOM 4172 O O . LEU B 1 233 ? 14.273 -11.969 -6.887 1 91.19 233 LEU B O 1
ATOM 4176 N N . VAL B 1 234 ? 13.664 -11.25 -4.863 1 95.75 234 VAL B N 1
ATOM 4177 C CA . VAL B 1 234 ? 15.055 -10.938 -4.562 1 95.75 234 VAL B CA 1
ATOM 4178 C C . VAL B 1 234 ? 15.617 -11.969 -3.58 1 95.75 234 VAL B C 1
ATOM 4180 O O . VAL B 1 234 ? 16.812 -11.992 -3.318 1 95.75 234 VAL B O 1
ATOM 4183 N N . THR B 1 235 ? 14.773 -12.828 -3.01 1 95.75 235 THR B N 1
ATOM 4184 C CA . THR B 1 235 ? 15.258 -13.844 -2.088 1 95.75 235 THR B CA 1
ATOM 4185 C C . THR B 1 235 ? 15.133 -15.234 -2.705 1 95.75 235 THR B C 1
ATOM 4187 O O . THR B 1 235 ? 14.164 -15.523 -3.408 1 95.75 235 THR B O 1
ATOM 4190 N N . GLN B 1 236 ? 16.141 -16.047 -2.432 1 92.88 236 GLN B N 1
ATOM 4191 C CA . GLN B 1 236 ? 16.172 -17.375 -3.027 1 92.88 236 GLN B CA 1
ATOM 4192 C C . GLN B 1 236 ? 16.312 -18.453 -1.956 1 92.88 236 GLN B C 1
ATOM 4194 O O . GLN B 1 236 ? 16.062 -19.641 -2.219 1 92.88 236 GLN B O 1
ATOM 4199 N N . SER B 1 237 ? 16.656 -18.062 -0.799 1 95.25 237 SER B N 1
ATOM 4200 C CA . SER B 1 237 ? 16.828 -19.031 0.281 1 95.25 237 SER B CA 1
ATOM 4201 C C . SER B 1 237 ? 15.875 -18.734 1.439 1 95.25 237 SER B C 1
ATOM 4203 O O . SER B 1 237 ? 15.43 -17.594 1.615 1 95.25 237 SER B O 1
ATOM 4205 N N . GLU B 1 238 ? 15.672 -19.734 2.23 1 94.94 238 GLU B N 1
ATOM 4206 C CA . GLU B 1 238 ? 14.797 -19.641 3.395 1 94.94 238 GLU B CA 1
ATOM 4207 C C . GLU B 1 238 ? 15.375 -18.688 4.441 1 94.94 238 GLU B C 1
ATOM 4209 O O . GLU B 1 238 ? 14.633 -18.094 5.227 1 94.94 238 GLU B O 1
ATOM 4214 N N . ALA B 1 239 ? 16.609 -18.547 4.355 1 96.38 239 ALA B N 1
ATOM 4215 C CA . ALA B 1 239 ? 17.312 -17.766 5.383 1 96.38 239 ALA B CA 1
ATOM 4216 C C . ALA B 1 239 ? 16.875 -16.312 5.352 1 96.38 239 ALA B C 1
ATOM 4218 O O . ALA B 1 239 ? 16.906 -15.617 6.379 1 96.38 239 ALA B O 1
ATOM 4219 N N . TYR B 1 240 ? 16.375 -15.859 4.172 1 96.94 240 TYR B N 1
ATOM 4220 C CA . TYR B 1 240 ? 16.109 -14.43 4.043 1 96.94 240 TYR B CA 1
ATOM 4221 C C . TYR B 1 240 ? 14.648 -14.172 3.686 1 96.94 240 TYR B C 1
ATOM 4223 O O . TYR B 1 240 ? 14.203 -13.023 3.631 1 96.94 240 TYR B O 1
ATOM 4231 N N . ARG B 1 241 ? 13.883 -15.227 3.535 1 96.38 241 ARG B N 1
ATOM 4232 C CA . ARG B 1 241 ? 12.508 -15.055 3.096 1 96.38 241 ARG B CA 1
ATOM 4233 C C . ARG B 1 241 ? 11.617 -14.586 4.246 1 96.38 241 ARG B C 1
ATOM 4235 O O . ARG B 1 241 ? 11.711 -15.109 5.359 1 96.38 241 ARG B O 1
ATOM 4242 N N . PRO B 1 242 ? 10.75 -13.57 4.004 1 96.31 242 PRO B N 1
ATOM 4243 C CA . PRO B 1 242 ? 9.789 -13.117 5.012 1 96.31 242 PRO B CA 1
ATOM 4244 C C . PRO B 1 242 ? 8.508 -13.953 5.027 1 96.31 242 PRO B C 1
ATOM 4246 O O . PRO B 1 242 ? 8.367 -14.891 4.23 1 96.31 242 PRO B O 1
ATOM 4249 N N . VAL B 1 243 ? 7.66 -13.602 5.902 1 94.06 243 VAL B N 1
ATOM 4250 C CA . VAL B 1 243 ? 6.504 -14.422 6.23 1 94.06 243 VAL B CA 1
ATOM 4251 C C . VAL B 1 243 ? 5.566 -14.5 5.027 1 94.06 243 VAL B C 1
ATOM 4253 O O . VAL B 1 243 ? 4.941 -15.539 4.785 1 94.06 243 VAL B O 1
ATOM 4256 N N . MET B 1 244 ? 5.457 -13.516 4.258 1 92.06 244 MET B N 1
ATOM 4257 C CA . MET B 1 244 ? 4.477 -13.516 3.172 1 92.06 244 MET B CA 1
ATOM 4258 C C . MET B 1 244 ? 4.902 -14.461 2.055 1 92.06 244 MET B C 1
ATOM 4260 O O . MET B 1 244 ? 4.062 -15.109 1.431 1 92.06 244 MET B O 1
ATOM 4264 N N . VAL B 1 245 ? 6.184 -14.539 1.835 1 92.25 245 VAL B N 1
ATOM 4265 C CA . VAL B 1 245 ? 6.711 -15.453 0.828 1 92.25 245 VAL B CA 1
ATOM 4266 C C . VAL B 1 245 ? 6.57 -16.891 1.315 1 92.25 245 VAL B C 1
ATOM 4268 O O . VAL B 1 245 ? 6.441 -17.828 0.51 1 92.25 245 VAL B O 1
ATOM 4271 N N . GLY B 1 246 ? 6.562 -17.047 2.615 1 92.81 246 GLY B N 1
ATOM 4272 C CA . GLY B 1 246 ? 6.418 -18.359 3.205 1 92.81 246 GLY B CA 1
ATOM 4273 C C . GLY B 1 246 ? 5.113 -19.047 2.84 1 92.81 246 GLY B C 1
ATOM 4274 O O . GLY B 1 246 ? 5.008 -20.266 2.91 1 92.81 246 GLY B O 1
ATOM 4275 N N . LEU B 1 247 ? 4.191 -18.328 2.402 1 90.44 247 LEU B N 1
ATOM 4276 C CA . LEU B 1 247 ? 2.895 -18.875 2.006 1 90.44 247 LEU B CA 1
ATOM 4277 C C . LEU B 1 247 ? 3.045 -19.844 0.842 1 90.44 247 LEU B C 1
ATOM 4279 O O . LEU B 1 247 ? 2.234 -20.766 0.687 1 90.44 247 LEU B O 1
ATOM 4283 N N . GLN B 1 248 ? 4.062 -19.719 0.045 1 87.94 248 GLN B N 1
ATOM 4284 C CA . GLN B 1 248 ? 4.281 -20.547 -1.137 1 87.94 248 GLN B CA 1
ATOM 4285 C C . GLN B 1 248 ? 4.512 -22 -0.75 1 87.94 248 GLN B C 1
ATOM 4287 O O . GLN B 1 248 ? 4.27 -22.906 -1.552 1 87.94 248 GLN B O 1
ATOM 4292 N N . TYR B 1 249 ? 4.91 -22.25 0.476 1 90.88 249 TYR B N 1
ATOM 4293 C CA . TYR B 1 249 ? 5.215 -23.609 0.948 1 90.88 249 TYR B CA 1
ATOM 4294 C C . TYR B 1 249 ? 3.951 -24.453 1.044 1 90.88 249 TYR B C 1
ATOM 4296 O O . TYR B 1 249 ? 4.02 -25.672 1.133 1 90.88 249 TYR B O 1
ATOM 4304 N N . PHE B 1 250 ? 2.908 -23.75 0.971 1 92.69 250 PHE B N 1
ATOM 4305 C CA . PHE B 1 250 ? 1.657 -24.453 1.217 1 92.69 250 PHE B CA 1
ATOM 4306 C C . PHE B 1 250 ? 0.915 -24.719 -0.089 1 92.69 250 PHE B C 1
ATOM 4308 O O . PHE B 1 250 ? -0.051 -25.484 -0.119 1 92.69 250 PHE B O 1
ATOM 4315 N N . PHE B 1 251 ? 1.318 -24.047 -1.091 1 87.5 251 PHE B N 1
ATOM 4316 C CA . PHE B 1 251 ? 0.631 -24.203 -2.367 1 87.5 251 PHE B CA 1
ATOM 4317 C C . PHE B 1 251 ? 1.319 -25.25 -3.229 1 87.5 251 PHE B C 1
ATOM 4319 O O . PHE B 1 251 ? 2.121 -24.922 -4.105 1 87.5 251 PHE B O 1
ATOM 4326 N N . GLN B 1 252 ? 1.039 -26.406 -2.957 1 83.81 252 GLN B N 1
ATOM 4327 C CA . GLN B 1 252 ? 1.498 -27.578 -3.688 1 83.81 252 GLN B CA 1
ATOM 4328 C C . GLN B 1 252 ? 0.346 -28.25 -4.426 1 83.81 252 GLN B C 1
ATOM 4330 O O . GLN B 1 252 ? -0.706 -27.641 -4.637 1 83.81 252 GLN B O 1
ATOM 4335 N N . LEU B 1 253 ? 0.556 -29.438 -5.039 1 81.5 253 LEU B N 1
ATOM 4336 C CA . LEU B 1 253 ? -0.462 -30.141 -5.809 1 81.5 253 LEU B CA 1
ATOM 4337 C C . LEU B 1 253 ? -1.753 -30.281 -5.008 1 81.5 253 LEU B C 1
ATOM 4339 O O . LEU B 1 253 ? -2.832 -29.953 -5.504 1 81.5 253 LEU B O 1
ATOM 4343 N N . ASN B 1 254 ? -1.634 -30.734 -3.723 1 87.75 254 ASN B N 1
ATOM 4344 C CA . ASN B 1 254 ? -2.766 -30.766 -2.803 1 87.75 254 ASN B CA 1
ATOM 4345 C C . ASN B 1 254 ? -2.584 -29.75 -1.67 1 87.75 254 ASN B C 1
ATOM 4347 O O . ASN B 1 254 ? -1.873 -30.016 -0.701 1 87.75 254 ASN B O 1
ATOM 4351 N N . THR B 1 255 ? -3.322 -28.719 -1.837 1 90.94 255 THR B N 1
ATOM 4352 C CA . THR B 1 255 ? -3.152 -27.641 -0.881 1 90.94 255 THR B CA 1
ATOM 4353 C C . THR B 1 255 ? -3.873 -27.953 0.427 1 90.94 255 THR B C 1
ATOM 4355 O O . THR B 1 255 ? -5.078 -28.203 0.432 1 90.94 255 THR B O 1
ATOM 4358 N N . PRO B 1 256 ? -3.123 -28 1.483 1 94.06 256 PRO B N 1
ATOM 4359 C CA . PRO B 1 256 ? -3.752 -28.125 2.801 1 94.06 256 PRO B CA 1
ATOM 4360 C C . PRO B 1 256 ? -4.34 -26.812 3.309 1 94.06 256 PRO B C 1
ATOM 4362 O O . PRO B 1 256 ? -3.676 -26.078 4.047 1 94.06 256 PRO B O 1
ATOM 4365 N N . TRP B 1 257 ? -5.512 -26.641 3.119 1 93.38 257 TRP B N 1
ATOM 4366 C CA . TRP B 1 257 ? -6.16 -25.359 3.355 1 93.38 257 TRP B CA 1
ATOM 4367 C C . TRP B 1 257 ? -6.188 -25.031 4.844 1 93.38 257 TRP B C 1
ATOM 4369 O O . TRP B 1 257 ? -6.059 -23.859 5.227 1 93.38 257 TRP B O 1
ATOM 4379 N N . GLY B 1 258 ? -6.41 -25.969 5.645 1 94.94 258 GLY B N 1
ATOM 4380 C CA . GLY B 1 258 ? -6.355 -25.734 7.078 1 94.94 258 GLY B CA 1
ATOM 4381 C C . GLY B 1 258 ? -5.02 -25.188 7.543 1 94.94 258 GLY B C 1
ATOM 4382 O O . GLY B 1 258 ? -4.973 -24.266 8.359 1 94.94 258 GLY B O 1
ATOM 4383 N N . GLU B 1 259 ? -3.943 -25.766 6.996 1 95.88 259 GLU B N 1
ATOM 4384 C CA . GLU B 1 259 ? -2.604 -25.297 7.34 1 95.88 259 GLU B CA 1
ATOM 4385 C C . GLU B 1 259 ? -2.365 -23.875 6.82 1 95.88 259 GLU B C 1
ATOM 4387 O O . GLU B 1 259 ? -1.701 -23.078 7.477 1 95.88 259 GLU B O 1
ATOM 4392 N N . VAL B 1 260 ? -2.893 -23.625 5.664 1 95.5 260 VAL B N 1
ATOM 4393 C CA . VAL B 1 260 ? -2.779 -22.281 5.09 1 95.5 260 VAL B CA 1
ATOM 4394 C C . VAL B 1 260 ? -3.434 -21.266 6.02 1 95.5 260 VAL B C 1
ATOM 4396 O O . VAL B 1 260 ? -2.836 -20.234 6.34 1 95.5 260 VAL B O 1
ATOM 4399 N N . MET B 1 261 ? -4.641 -21.609 6.484 1 95.62 261 MET B N 1
ATOM 4400 C CA . MET B 1 261 ? -5.371 -20.703 7.367 1 95.62 261 MET B CA 1
ATOM 4401 C C . MET B 1 261 ? -4.645 -20.547 8.703 1 95.62 261 MET B C 1
ATOM 4403 O O . MET B 1 261 ? -4.613 -19.453 9.266 1 95.62 261 MET B O 1
ATOM 4407 N N . ALA B 1 262 ? -4.07 -21.594 9.148 1 96.56 262 ALA B N 1
ATOM 4408 C CA . ALA B 1 262 ? -3.293 -21.531 10.383 1 96.56 262 ALA B CA 1
ATOM 4409 C C . ALA B 1 262 ? -2.066 -20.641 10.211 1 96.56 262 ALA B C 1
ATOM 4411 O O . ALA B 1 262 ? -1.772 -19.812 11.078 1 96.56 262 ALA B O 1
ATOM 4412 N N . TYR B 1 263 ? -1.335 -20.844 9.141 1 96 263 TYR B N 1
ATOM 4413 C CA . TYR B 1 263 ? -0.164 -20.031 8.836 1 96 263 TYR B CA 1
ATOM 4414 C C . TYR B 1 263 ? -0.53 -18.547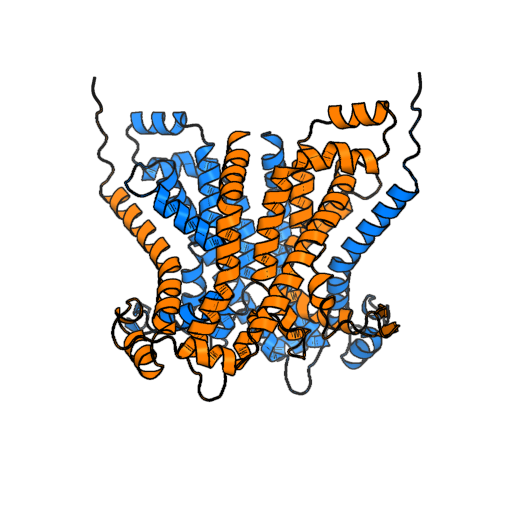 8.781 1 96 263 TYR B C 1
ATOM 4416 O O . TYR B 1 263 ? 0.136 -17.719 9.398 1 96 263 TYR B O 1
ATOM 4424 N N . LEU B 1 264 ? -1.6 -18.266 8.094 1 94.25 264 LEU B N 1
ATOM 4425 C CA . LEU B 1 264 ? -2.051 -16.891 7.949 1 94.25 264 LEU B CA 1
ATOM 4426 C C . LEU B 1 264 ? -2.443 -16.297 9.305 1 94.25 264 LEU B C 1
ATOM 4428 O O . LEU B 1 264 ? -2.186 -15.125 9.57 1 94.25 264 LEU B O 1
ATOM 4432 N N . THR B 1 265 ? -3.027 -17.062 10.07 1 93.25 265 THR B N 1
ATOM 4433 C CA . THR B 1 265 ? -3.395 -16.625 11.414 1 93.25 265 THR B CA 1
ATOM 4434 C C . THR B 1 265 ? -2.15 -16.297 12.234 1 93.25 265 THR B C 1
ATOM 4436 O O . THR B 1 265 ? -2.096 -15.258 12.891 1 93.25 265 THR B O 1
ATOM 4439 N N . ILE B 1 266 ? -1.192 -17.109 12.125 1 94.06 266 ILE B N 1
ATOM 4440 C CA . ILE B 1 266 ? 0.04 -16.938 12.883 1 94.06 266 ILE B CA 1
ATOM 4441 C C . ILE B 1 266 ? 0.732 -15.641 12.461 1 94.06 266 ILE B C 1
ATOM 4443 O O . ILE B 1 266 ? 1.156 -14.844 13.305 1 94.06 266 ILE B O 1
ATOM 4447 N N . ILE B 1 267 ? 0.811 -15.406 11.219 1 91.38 267 ILE B N 1
ATOM 4448 C CA . ILE B 1 267 ? 1.631 -14.297 10.742 1 91.38 267 ILE B CA 1
ATOM 4449 C C . ILE B 1 267 ? 0.872 -12.984 10.914 1 91.38 267 ILE B C 1
ATOM 4451 O O . ILE B 1 267 ? 1.445 -11.898 10.75 1 91.38 267 ILE B O 1
ATOM 4455 N N . THR B 1 268 ? -0.365 -13.055 11.211 1 89.06 268 THR B N 1
ATOM 4456 C CA . THR B 1 268 ? -1.158 -11.867 11.516 1 89.06 268 THR B CA 1
ATOM 4457 C C . THR B 1 268 ? -0.928 -11.422 12.953 1 89.06 268 THR B C 1
ATOM 4459 O O . THR B 1 268 ? -1.176 -10.266 13.297 1 89.06 268 THR B O 1
ATOM 4462 N N . LEU B 1 269 ? -0.393 -12.211 13.781 1 85.88 269 LEU B N 1
ATOM 4463 C CA . LEU B 1 269 ? -0.258 -11.961 15.211 1 85.88 269 LEU B CA 1
ATOM 4464 C C . LEU B 1 269 ? 0.683 -10.789 15.469 1 85.88 269 LEU B C 1
ATOM 4466 O O . LEU B 1 269 ? 0.367 -9.898 16.266 1 85.88 269 LEU B O 1
ATOM 4470 N N . PRO B 1 270 ? 1.806 -10.719 14.773 1 84.5 270 PRO B N 1
ATOM 4471 C CA . PRO B 1 270 ? 2.697 -9.586 15.023 1 84.5 270 PRO B CA 1
ATOM 4472 C C . PRO B 1 270 ? 2.037 -8.242 14.727 1 84.5 270 PRO B C 1
ATOM 4474 O O . PRO B 1 270 ? 2.297 -7.254 15.414 1 84.5 270 PRO B O 1
ATOM 4477 N N . VAL B 1 271 ? 1.251 -8.25 13.758 1 82.31 271 VAL B N 1
ATOM 4478 C CA . VAL B 1 271 ? 0.55 -7.027 13.391 1 82.31 271 VAL B CA 1
ATOM 4479 C C . VAL B 1 271 ? -0.444 -6.652 14.492 1 82.31 271 VAL B C 1
ATOM 4481 O O . VAL B 1 271 ? -0.548 -5.484 14.875 1 82.31 271 VAL B O 1
ATOM 4484 N N . LEU B 1 272 ? -1.128 -7.621 15 1 77.94 272 LEU B N 1
ATOM 4485 C CA . LEU B 1 272 ? -2.094 -7.387 16.062 1 77.94 272 LEU B CA 1
ATOM 4486 C C . LEU B 1 272 ? -1.396 -6.887 17.328 1 77.94 272 LEU B C 1
ATOM 4488 O O . LEU B 1 272 ? -1.901 -5.988 18 1 77.94 272 LEU B O 1
ATOM 4492 N N . ILE B 1 273 ? -0.274 -7.426 17.578 1 80.44 273 ILE B N 1
ATOM 4493 C CA . ILE B 1 273 ? 0.511 -7.004 18.734 1 80.44 273 ILE B CA 1
ATOM 4494 C C . ILE B 1 273 ? 0.962 -5.555 18.547 1 80.44 273 ILE B C 1
ATOM 4496 O O . ILE B 1 273 ? 0.866 -4.746 19.484 1 80.44 273 ILE B O 1
ATOM 4500 N N . PHE B 1 274 ? 1.418 -5.289 17.375 1 76.5 274 PHE B N 1
ATOM 4501 C CA . PHE B 1 274 ? 1.834 -3.924 17.078 1 76.5 274 PHE B CA 1
ATOM 4502 C C . PHE B 1 274 ? 0.673 -2.953 17.234 1 76.5 274 PHE B C 1
ATOM 4504 O O . PHE B 1 274 ? 0.841 -1.868 17.797 1 76.5 274 PHE B O 1
ATOM 4511 N N . TYR B 1 275 ? -0.437 -3.314 16.75 1 72.12 275 TYR B N 1
ATOM 4512 C CA . TYR B 1 275 ? -1.633 -2.488 16.875 1 72.12 275 TYR B CA 1
ATOM 4513 C C . TYR B 1 275 ? -1.971 -2.232 18.344 1 72.12 275 TYR B C 1
ATOM 4515 O O . TYR B 1 275 ? -2.277 -1.103 18.719 1 72.12 275 TYR B O 1
ATOM 4523 N N . LEU B 1 276 ? -1.972 -3.221 19.125 1 73.88 276 LEU B N 1
ATOM 4524 C CA . LEU B 1 276 ? -2.346 -3.107 20.516 1 73.88 276 LEU B CA 1
ATOM 4525 C C . LEU B 1 276 ? -1.371 -2.205 21.266 1 73.88 276 LEU B C 1
ATOM 4527 O O . LEU B 1 276 ? -1.768 -1.484 22.188 1 73.88 276 LEU B O 1
ATOM 4531 N N . CYS B 1 277 ? -0.179 -2.172 20.797 1 74.62 277 CYS B N 1
ATOM 4532 C CA . CYS B 1 277 ? 0.838 -1.342 21.438 1 74.62 277 CYS B CA 1
ATOM 4533 C C . CYS B 1 277 ? 0.684 0.119 21.031 1 74.62 277 CYS B C 1
ATOM 4535 O O . CYS B 1 277 ? 1.024 1.021 21.797 1 74.62 277 CYS B O 1
ATOM 4537 N N . LEU B 1 278 ? 0.182 0.327 19.844 1 70.19 278 LEU B N 1
ATOM 4538 C CA . LEU B 1 278 ? 0.186 1.686 19.312 1 70.19 278 LEU B CA 1
ATOM 4539 C C . LEU B 1 278 ? -1.193 2.324 19.438 1 70.19 278 LEU B C 1
ATOM 4541 O O . LEU B 1 278 ? -1.366 3.506 19.125 1 70.19 278 LEU B O 1
ATOM 4545 N N . GLN B 1 279 ? -2.115 1.474 19.672 1 68.06 279 GLN B N 1
ATOM 4546 C CA . GLN B 1 279 ? -3.488 1.966 19.703 1 68.06 279 GLN B CA 1
ATOM 4547 C C . GLN B 1 279 ? -3.596 3.244 20.531 1 68.06 279 GLN B C 1
ATOM 4549 O O . GLN B 1 279 ? -4.324 4.168 20.156 1 68.06 279 GLN B O 1
ATOM 4554 N N . ARG B 1 280 ? -2.83 3.348 21.547 1 66.12 280 ARG B N 1
ATOM 4555 C CA . ARG B 1 280 ? -2.922 4.559 22.359 1 66.12 280 ARG B CA 1
ATOM 4556 C C . ARG B 1 280 ? -2.32 5.754 21.625 1 66.12 280 ARG B C 1
ATOM 4558 O O . ARG B 1 280 ? -2.855 6.863 21.688 1 66.12 280 ARG B O 1
ATOM 4565 N N . LEU B 1 281 ? -1.288 5.383 20.969 1 62.34 281 LEU B N 1
ATOM 4566 C CA . LEU B 1 281 ? -0.613 6.449 20.234 1 62.34 281 LEU B CA 1
ATOM 4567 C C . LEU B 1 281 ? -1.436 6.879 19.016 1 62.34 281 LEU B C 1
ATOM 4569 O O . LEU B 1 281 ? -1.491 8.062 18.688 1 62.34 281 LEU B O 1
ATOM 4573 N N . PHE B 1 282 ? -2.061 5.871 18.453 1 59.62 282 PHE B N 1
ATOM 4574 C CA . PHE B 1 282 ? -2.873 6.125 17.266 1 59.62 282 PHE B CA 1
ATOM 4575 C C . PHE B 1 282 ? -4.074 6.996 17.609 1 59.62 282 PHE B C 1
ATOM 4577 O O . PHE B 1 282 ? -4.387 7.945 16.875 1 59.62 282 PHE B O 1
ATOM 4584 N N . ILE B 1 283 ? -4.703 6.641 18.594 1 56.12 283 ILE B N 1
ATOM 4585 C CA . ILE B 1 283 ? -5.895 7.375 19.016 1 56.12 283 ILE B CA 1
ATOM 4586 C C . ILE B 1 283 ? -5.516 8.805 19.391 1 56.12 283 ILE B C 1
ATOM 4588 O O . ILE B 1 283 ? -6.227 9.758 19.047 1 56.12 283 ILE B O 1
ATOM 4592 N N . SER B 1 284 ? -4.391 8.93 19.953 1 54.88 284 SER B N 1
ATOM 4593 C CA . SER B 1 284 ? -3.975 10.266 20.359 1 54.88 284 SER B CA 1
ATOM 4594 C C . SER B 1 284 ? -3.533 11.094 19.156 1 54.88 284 SER B C 1
ATOM 4596 O O . SER B 1 284 ? -3.764 12.305 19.125 1 54.88 284 SER B O 1
ATOM 4598 N N . SER B 1 285 ? -2.816 10.422 18.297 1 51.12 285 SER B N 1
ATOM 4599 C CA . SER B 1 285 ? -2.314 11.141 17.141 1 51.12 285 SER B CA 1
ATOM 4600 C C . SER B 1 285 ? -3.457 11.602 16.234 1 51.12 285 SER B C 1
ATOM 4602 O O . SER B 1 285 ? -3.414 12.703 15.68 1 51.12 285 SER B O 1
ATOM 4604 N N . ILE B 1 286 ? -4.402 10.719 16.078 1 49.09 286 ILE B N 1
ATOM 4605 C CA . ILE B 1 286 ? -5.582 11.062 15.289 1 49.09 286 ILE B CA 1
ATOM 4606 C C . ILE B 1 286 ? -6.34 12.203 15.961 1 49.09 286 ILE B C 1
ATOM 4608 O O . ILE B 1 286 ? -6.801 13.125 15.289 1 49.09 286 ILE B O 1
ATOM 4612 N N . ALA B 1 287 ? -6.465 12.109 17.203 1 46.12 287 ALA B N 1
ATOM 4613 C CA . ALA B 1 287 ? -7.109 13.172 17.969 1 46.12 287 ALA B CA 1
ATOM 4614 C C . ALA B 1 287 ? -6.328 14.477 17.875 1 46.12 287 ALA B C 1
ATOM 4616 O O . ALA B 1 287 ? -6.918 15.562 17.812 1 46.12 287 ALA B O 1
ATOM 4617 N N . ALA B 1 288 ? -5.094 14.422 17.891 1 45.69 288 ALA B N 1
ATOM 4618 C CA . ALA B 1 288 ? -4.254 15.617 17.875 1 45.69 288 ALA B CA 1
ATOM 4619 C C . ALA B 1 288 ? -4.254 16.266 16.5 1 45.69 288 ALA B C 1
ATOM 4621 O O . ALA B 1 288 ? -4.168 17.484 16.375 1 45.69 288 ALA B O 1
ATOM 4622 N N . SER B 1 289 ? -4.219 15.438 15.508 1 42.78 289 SER B N 1
ATOM 4623 C CA . SER B 1 289 ? -4.309 16.031 14.18 1 42.78 289 SER B CA 1
ATOM 4624 C C . SER B 1 289 ? -5.664 16.703 13.961 1 42.78 289 SER B C 1
ATOM 4626 O O . SER B 1 289 ? -5.773 17.672 13.211 1 42.78 289 SER B O 1
ATOM 4628 N N . GLY B 1 290 ? -6.781 16.266 14.508 1 37.16 290 GLY B N 1
ATOM 4629 C CA . GLY B 1 290 ? -8.094 16.891 14.539 1 37.16 290 GLY B CA 1
ATOM 4630 C C . GLY B 1 290 ? -8.133 18.172 15.328 1 37.16 290 GLY B C 1
ATOM 4631 O O . GLY B 1 290 ? -9 19.016 15.109 1 37.16 290 GLY B O 1
ATOM 4632 N N . ILE B 1 291 ? -7.574 18.203 16.484 1 34.28 291 ILE B N 1
ATOM 4633 C CA . ILE B 1 291 ? -7.75 19.359 17.359 1 34.28 291 ILE B CA 1
ATOM 4634 C C . ILE B 1 291 ? -7.039 20.562 16.766 1 34.28 291 ILE B C 1
ATOM 4636 O O . ILE B 1 291 ? -7.312 21.703 17.141 1 34.28 291 ILE B O 1
ATOM 4640 N N . LYS B 1 292 ? -5.93 20.531 16.078 1 37.22 292 LYS B N 1
ATOM 4641 C CA . LYS B 1 292 ? -5.305 21.828 15.812 1 37.22 292 LYS B CA 1
ATOM 4642 C C . LYS B 1 292 ? -6 22.547 14.672 1 37.22 292 LYS B C 1
ATOM 4644 O O . LYS B 1 292 ? -5.469 23.516 14.125 1 37.22 292 LYS B O 1
ATOM 4649 N N . GLY B 1 293 ? -7.18 22.062 14.281 1 29.84 293 GLY B N 1
ATOM 4650 C CA . GLY B 1 293 ? -7.953 23.094 13.602 1 29.84 293 GLY B CA 1
ATOM 4651 C C . GLY B 1 293 ? -8.734 23.969 14.555 1 29.84 293 GLY B C 1
ATOM 4652 O O . GLY B 1 293 ? -9.008 23.578 15.695 1 29.84 293 GLY B O 1
#

Radius of gyration: 25.73 Å; Cα contacts (8 Å, |Δi|>4): 711; chains: 2; bounding box: 75×76×55 Å

Organism: Agrobacterium fabrum (strain C58 / ATCC 33970) (NCBI:txid176299)

pLDDT: mean 86.01, std 13.52, range [28.31, 97.75]

Secondary structure (DSSP, 8-state):
---------HHHHHHHHHHHHHHHHHHHHHHHHHHHHTTS-HHHHHHHTTSGGGGS--S---SHHHHHHHHHS-HHHHHHHHHHHHHHHHHHHHHHHHHHHHHHHH---TTHHHHHHHHHHHTTS-HHHHHHHHHHHHTT-EEEETTEEEE---SSHHHHHGGGS--HHHHHHHHHHHHTS-HHHHHHHHHTT--HHHIIIIIIGGG-HHHHHHHHHHHHHHHHHT-SHHHHHH--STTT--HHHHGGGG-SSS--HHHHHHHHHHHHHHHHHHHHHHHHHHHHHHHHHHHT-/---------HHHHHHHHHHHHHHHHHHHHHHHHHHHHTTS-HHHHHHHTTSGGGGS--SS--SHHHHHHHHHS-HHHHHHHHHHHHHHHHHHHHHHHHHHHHHHHH---TTHHHHHHHHHHHTTS-HHHHHHHHHHHHTT-EEEETTEEEE---SSHHHHHGGGS--HHHHHHHHHHHHTS-HHHHHHHHHTT--HHHHIIIIIGGG-HHHHHHHHHHHHHHHHHT-SHHHHHH--STTT--HHHHGGGG-SSS--HHHHHHHHHHHHHHHHHHHHHHHHHHHHHHHHHHHT-

InterPro domains:
  IPR000515 ABC transporter type 1, transmembrane domain MetI-like [PF00528] (94-283)
  IPR000515 ABC transporter type 1, transmembrane domain MetI-like [PS50928] (79-278)
  IPR000515 ABC transporter type 1, transmembrane domain MetI-like [cd06261] (79-272)
  IPR035906 MetI-like superfamily [G3DSA:1.10.3720.10] (3-284)
  IPR035906 MetI-like superfamily [SSF161098] (7-293)

Nearest PDB structures (foldseek):
  3puv-assembly1_G  TM=7.396E-01  e=2.583E-10  Escherichia coli K-12
  2r6g-assembly1_G  TM=7.474E-01  e=1.892E-09  Escherichia coli K-12
  7cad-assembly1_A  TM=7.519E-01  e=1.278E-05  Mycolicibacterium smegmatis MC2 155
  8ja7-assembly1_A  TM=7.413E-01  e=4.598E-05  Mycobacterium tuberculosis H37Rv
  2onk-assembly2_I  TM=7.464E-01  e=1.029E-04  Archaeoglobus fulgidus

Sequence (586 aa):
MMQAGQRKSLAFLIGNYVLMLAFAAIFILPLLFMGFSSLKPNDQLLSDATSIRAFLPVGYLSLENYTAAFVRAPIATFIFNSVLVTVVTVFLALLFGSLAAFAFTFLNWRGKDVLFSIILATLIIPFETIAVPLLLEVNNLPWIGSGGFTWGW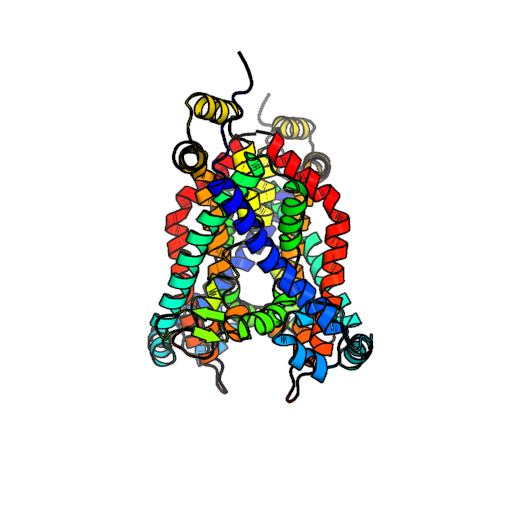LNSWHVQIIPWIADGLTIFLFVQYFKDLPKELLEAARIDGASWLRIYTQVVMPLSGPVIATAAILKFLVMYSQQYLWPLLVTQSEAYRPVMVGLQYFFQLNTPWGEVMAYLTIITLPVLIFYLCLQRLFISSIAASGIKGMMQAGQRKSLAFLIGNYVLMLAFAAIFILPLLFMGFSSLKPNDQLLSDATSIRAFLPVGYLSLENYTAAFVRAPIATFIFNSVLVTVVTVFLALLFGSLAAFAFTFLNWRGKDVLFSIILATLIIPFETIAVPLLLEVNNLPWIGSGGFTWGWLNSWHVQIIPWIADGLTIFLFVQYFKDLPKELLEAARIDGASWLRIYTQVVMPLSGPVIATAAILKFLVMYSQQYLWPLLVTQSEAYRPVMVGLQYFFQLNTPWGEVMAYLTIITLPVLIFYLCLQRLFISSIAASGIKG

Solvent-accessible surface area (backbone atoms only — not comparable to full-atom values): 31128 Å² total; per-residue (Å²): 142,74,80,77,71,72,76,65,55,61,63,58,55,50,49,46,51,51,50,49,49,51,51,46,45,69,61,45,46,31,52,40,29,26,56,36,27,14,25,22,52,52,70,55,36,62,64,24,52,77,43,76,55,27,60,36,93,67,82,69,70,46,65,58,25,48,56,52,33,56,70,71,37,68,55,69,53,12,46,49,35,34,50,49,43,25,54,54,24,36,52,45,21,53,53,51,17,44,52,50,17,45,46,67,62,72,48,87,61,91,62,48,69,59,52,51,51,52,40,52,52,53,66,60,55,40,60,72,58,38,46,60,41,39,48,58,47,40,50,56,31,79,38,80,56,97,91,38,81,42,76,27,37,61,57,39,66,61,61,70,20,61,78,59,24,60,51,34,63,52,21,48,53,37,28,52,54,56,65,68,46,66,62,64,62,54,51,52,42,46,73,73,63,50,49,69,67,50,42,43,63,68,52,49,51,72,69,35,56,62,56,49,53,52,44,46,51,55,43,38,50,48,49,56,42,64,36,34,69,62,50,57,73,41,35,83,48,74,88,52,30,26,49,61,47,52,54,58,75,47,67,54,97,77,56,51,56,15,29,48,25,22,47,35,51,57,69,46,44,62,49,52,53,51,45,68,68,35,46,66,55,49,56,48,46,56,50,51,68,57,56,53,98,140,72,79,75,73,71,76,66,55,62,64,57,53,49,49,46,51,50,50,49,50,51,50,47,45,68,60,46,46,32,52,38,29,26,58,36,29,14,26,21,52,52,71,56,35,63,65,24,52,78,43,76,56,28,62,36,94,65,83,68,70,46,66,58,25,49,56,49,34,55,72,70,37,70,53,69,55,12,47,49,36,35,51,49,43,26,54,53,23,36,53,45,19,52,54,50,18,43,52,50,16,46,47,66,62,72,48,88,62,90,60,48,67,60,52,51,50,52,40,51,52,53,65,60,55,40,61,73,59,37,47,61,42,39,50,56,47,40,50,56,31,78,40,80,54,96,92,38,81,42,75,28,37,62,56,40,67,60,59,71,21,60,78,59,23,62,52,34,63,51,22,48,53,36,27,53,54,55,64,68,45,66,61,66,62,55,50,51,41,47,73,73,63,51,49,69,68,50,41,44,64,68,54,50,51,71,70,34,56,62,55,49,51,51,43,45,50,55,44,36,50,49,49,56,42,65,36,34,69,62,50,57,72,40,34,81,47,73,87,52,30,27,50,60,47,53,56,59,75,46,67,55,98,77,55,51,54,14,27,49,26,23,48,35,51,56,68,45,44,60,49,53,52,51,46,67,70,36,46,65,55,49,55,46,45,55,50,51,67,55,55,54,96

Foldseek 3Di:
DDCPVPPPPPVVVVVVVVVVVVVCCVPVQVVLLLVLLLFDFQVVCVVCVVDPVSNDNDDHGHNVLVVVLVVLAVQVLQLVLLVVLLVLLLVLLLVVLLVLLLCLAPNDDPCSVVVLVVLLVVQVDDCVVCLVVLQVVQQADWDQDPVGIDGHDFADSCLLRVVRSYHNVLNVLNNVVQNPDDVVQVVVCVVVVDDSVCCSVPPRVVVCVLSSLVSSLVSSCCSNVVQDPNNVSRHDDSNNHHLNPRLVSQDDPDGRVSSSSSSVVVSCVVVVVVCVVCVVSVVVSVVVVVPVD/DDDVVPPPPPVVVVVVVVVVVVVCCVPVQVVLLLVLLLFDFQVVCVVCVVDPVSNDNDDHGHNVLLVVLVVLAVQVLQLVLLVVLLVLLLVLLLVVLLVLLLCLAPNDDPCSVVVLVVLLVVQVDDCVVCLVVLQVVQQADWDQDPVGIDGHDFADSCLLRVVRSYHNVLNVLNNVVQNPDDVVQVVVCVVVVHDSVCCSPPPRVVVCVLSSLVSSLVSSCCSNVVQDPNNVSRHDDSNNHHLNPRLVSQDDPDGRVSSSSSSVVVSCVVVVVVCVVCVVSVVVSVVVVVPVD